Protein AF-0000000081162746 (afdb_homodimer)

InterPro domains:
  IPR001584 Integrase, catalytic core [PF00665] (174-257)
  IPR001584 Integrase, catalytic core [PS50994] (169-322)
  IPR012337 Ribonuclease H-like superfamily [SSF53098] (172-327)
  IPR036397 Ribonuclease H superfamily [G3DSA:3.30.420.10] (163-359)
  IPR041588 Integrase zinc-binding domain [PF17921] (104-157)

Nearest PDB structures (foldseek):
  5ejk-assembly1_H  TM=7.601E-01  e=1.026E-09  Rous sarcoma virus - Prague C
  7ouf-assembly1_E  TM=7.026E-01  e=4.837E-10  Simian T-lymphotropic virus 1
  7pel-assembly1_E  TM=6.834E-01  e=9.720E-10  Simian T-lymphotropic virus 1
  5ejk-assembly1_D  TM=7.592E-01  e=5.416E-09  Rous sarcoma virus - Prague C
  7jn3-assembly1_E  TM=6.454E-01  e=5.416E-09  Rous sarcoma virus (strain Schmidt-Ruppin A)

Sequence (732 aa):
MSRHPCATKKHSHEEKIAESYVNFITTGSVPKAMTLDEVKSASNEDKTIQKAIEFAGNCRWHEIKSITDTDIDIAELQAYRNIRNELVIHSENILLRDHRIVMPYKLRKTAIHIAHEGHQGLTKTKAFIRSKIWFPGINDEVDSVIKDCAACQINTPARYMEPLHMSELPAHPWDNLSMDFCGPLPSGDYLFVIIDEYSRYPVVEIIRSLSAHTVIPTLDKVLSVFGIPSMIKSDNGAPFNSHAFKEFAQNMGFKHRKIMPLWPRANAQAEAFNKPLIKAVKSAHIEGRSWKQEMFRFLRQYRATTHTSTAFTPHRLLFGREPSTKLPKVQRKNTQNSEITEKVRQNDEQSKAKMKNAADKRNHASMSRHPCATKKHSHEEKIAESYVNFITTGSVPKAMTLDEVKSASNEDKTIQKAIEFAGNCRWHEIKSITDTDIDIAELQAYRNIRNELVIHSENILLRDHRIVMPYKLRKTAIHIAHEGHQGLTKTKAFIRSKIWFPGINDEVDSVIKDCAACQINTPARYMEPLHMSELPAHPWDNLSMDFCGPLPSGDYLFVIIDEYSRYPVVEIIRSLSAHTVIPTLDKVLSVFGIPSMIKSDNGAPFNSHAFKEFAQNMGFKHRKIMPLWPRANAQAEAFNKPLIKAVKSAHIEGRSWKQEMFRFLRQYRATTHTSTAFTPHRLLFGREPSTKLPKVQRKNTQNSEITEKVRQNDEQSKAKMKNAADKRNHAS

Solvent-accessible surface area (backbone atoms only — not comparable to full-atom values): 39844 Å² total; per-residue (Å²): 133,84,79,72,78,77,77,74,75,76,68,49,75,65,50,53,39,28,42,48,46,47,46,41,47,59,70,58,74,50,72,57,28,48,47,64,66,55,50,36,54,45,23,73,70,28,55,35,54,45,49,47,51,50,25,68,72,68,68,51,62,81,51,62,83,74,64,77,63,83,77,38,49,61,70,59,46,50,56,49,55,77,45,47,89,46,52,43,78,43,94,87,50,37,47,20,50,72,73,16,38,48,57,37,76,90,49,44,65,59,50,48,54,55,43,41,42,34,54,74,41,70,69,50,25,50,48,32,40,56,69,37,33,43,49,93,60,48,69,61,51,48,50,63,72,51,67,76,38,66,60,70,63,60,78,70,80,78,69,86,76,67,69,62,55,70,72,81,72,52,93,44,60,56,33,37,34,32,42,46,79,46,69,71,42,97,86,56,36,28,38,44,37,35,27,20,62,49,29,63,35,73,46,77,43,84,38,77,54,71,44,47,52,46,46,49,60,51,50,47,48,51,33,28,73,75,32,48,35,55,30,40,34,30,57,76,46,70,34,66,68,32,68,54,41,52,38,45,30,46,33,54,52,30,47,78,43,70,42,50,82,92,46,64,31,76,45,43,66,49,55,63,50,46,51,61,50,49,48,36,31,50,36,23,53,75,70,68,44,48,33,68,62,42,40,30,42,25,46,34,43,53,33,62,16,57,31,86,42,42,70,40,25,12,35,29,56,49,35,69,43,78,61,51,59,43,58,51,77,67,90,70,85,79,77,67,60,71,64,48,56,58,49,31,51,52,33,34,51,50,37,44,49,51,49,41,51,52,40,50,49,54,57,65,70,92,136,84,76,72,75,78,74,74,75,76,67,49,75,65,49,54,39,29,44,50,44,47,46,41,46,60,68,59,75,50,74,56,28,48,48,62,65,55,50,37,55,44,23,71,70,27,55,37,56,46,47,45,51,51,26,69,73,67,68,50,62,81,49,62,82,72,64,76,62,83,76,39,49,61,69,60,44,49,55,47,54,76,45,48,90,45,51,42,79,42,92,86,48,38,48,20,50,71,73,16,38,47,56,37,77,90,49,46,67,58,51,48,53,54,44,42,45,33,55,72,41,70,69,52,25,50,48,32,39,57,69,37,32,43,51,94,59,49,67,60,51,48,49,63,70,52,67,75,39,66,58,69,61,59,79,70,81,78,66,86,75,66,69,61,55,70,72,81,70,52,93,44,61,54,34,38,34,32,42,47,78,44,70,71,41,98,86,54,36,28,38,43,38,37,26,20,62,48,30,62,35,74,46,78,43,82,37,79,55,71,43,47,52,46,45,51,60,51,48,48,47,51,33,30,72,76,33,49,35,54,31,39,33,29,54,76,45,71,34,66,68,32,68,54,41,52,38,44,32,46,32,55,52,31,47,78,44,70,41,50,82,90,48,65,29,76,47,42,67,48,56,64,52,45,52,61,50,49,47,37,32,50,37,23,54,75,70,69,44,47,33,67,60,44,41,32,40,24,46,34,43,52,34,62,16,58,32,87,42,44,70,40,26,12,35,28,56,49,36,68,42,78,61,51,58,45,58,52,75,66,90,70,84,81,76,68,60,70,65,49,56,58,49,31,51,53,32,33,52,52,36,43,51,51,50,41,52,52,39,51,49,53,56,66,71,96

pLDDT: mean 79.91, std 16.86, range [25.72, 97.62]

Foldseek 3Di:
DPPPPPPPPPQPPVRVQVVQVVVCVVVCVDQFFDDVVNQQVLLVVQPQSVVLLVCLVVVVLVCLVVDDDPSHDSVQNVVCVVQSVQWDDDPSRWIDRPFATAGHPVCLLSLLRQLCQLNLELVQSCQQSVVHHDGPPSSVVSCVSCVPPPLNPPDDDDPDDAQAPDDAADLAWQQEKEWDKDDDDPVQWIWIWIATSHLRQIDIDIWNDPALVTVLVVVVVVCVVQNDHQEYEYEPDDNCPDPVNVVSCVVRNHYYDYDDPVRVNVRVSRVVVVVSLVSSLVSCVVVVHSSVVSSVRNSVSQQQTQDQQQRRRSVCRRVVDHDDGSYDTDDDDRDDNVVSSVSRSVSNVVSSVVSNVVNVVVVVVD/DPPPPPPPPPQPPVRVQVVQVVVCVVVCVDQFFDDPVNQQVLLVVQPQSVVLLVCLVVVVLVCLVVDDDPSHDSVQNVVCVVQSVQWDDDPSRWIDRPFATAGHPVCLLSLLRQLCQLNLELVQSCQQSVVHHDGPPSSVVSCVSCVPPPLNPPDDPDPDDAQAPDDAADLAWQQEKEWDKDDDDPVQWIWIWIATRHLRQIDIDIWNDPALVTVLVVVVVVCVVQNDHQEYEYEPDDNCPDPVNVVSCVVRNHYYDYDDPVRVNVRVSRVVVVVSLVSSLVSCVVVVHSSVVSSVRNSVSQQQGQDQQQRRRSVCRRVVDHDDGSYDTDDDDRDDNVVSSVSRSVSNVVSSVVSNVVNVVVVVVD

Radius of gyration: 28.61 Å; Cα contacts (8 Å, |Δi|>4): 1154; chains: 2; bounding box: 81×94×89 Å

Organism: Pinctada imbricata (NCBI:txid66713)

Secondary structure (DSSP, 8-state):
------------HHHHHHHHHHHHHHTT-SPPPPPHHHHHHHHHH-HHHHHHHHHHHHT-GGGGGG---TTS-HHHHHHHHHTGGGEEEETTTEEEETTEEE--HHHHHHHHHHHTTT---HHHHHHHHHHHEE-TTHHHHHHHHHTT-HHHH-------------PPPPSSTTSEEEEEEE---TTS-EEEEEEETTT--EEEEEES--SHHHHHHHHHHHHHHH---SEEEE-S-GGGGSHHHHHHHHHHT-EEEEPPTT-GGGGHHHHHHHHHHHHHHHHHHHHTS-HHHHHHHHHHHHHTS--TTTSS-HHHHHHSSPPP-SS---------HHHHHHHHHHHHHHHHHHHHHHHHHHHHH-/------------HHHHHHHHHHHHHHTT-SPPPPPHHHHHHHHHH-HHHHHHHHHHHHT-GGGGGG---TTS-HHHHHHHHHTGGGEEEETTTEEEETTEEE--HHHHHHHHHHHTTT---HHHHHHHHHHHEE-TTHHHHHHHHHTT-HHHH-------------PPPPSSTTSEEEEEEE---TTS-EEEEEEETTT--EEEEEES--SHHHHHHHHHHHHHHH---SEEEE-S-GGGGSHHHHHHHHHHT-EEEEPPTT-GGGGHHHHHHHHHHHHHHHHHHHHTS-HHHHHHHHHHHHHTS--TTTSS-HHHHHHSSPPP-SS---------HHHHHHHHHHHHHHHHHHHHHHHHHHHHH-

Structure (mmCIF, N/CA/C/O backbone):
data_AF-0000000081162746-model_v1
#
loop_
_entity.id
_entity.type
_entity.pdbx_description
1 polymer 'Integrase catalytic domain-containing protein'
#
loop_
_atom_site.group_PDB
_atom_site.id
_atom_site.type_symbol
_atom_site.label_atom_id
_atom_site.label_alt_id
_atom_site.label_comp_id
_atom_site.label_asym_id
_atom_site.label_entity_id
_atom_site.label_seq_id
_atom_site.pdbx_PDB_ins_code
_atom_site.Cartn_x
_atom_site.Cartn_y
_atom_site.Cartn_z
_atom_site.occupancy
_atom_site.B_iso_or_equiv
_atom_site.auth_seq_id
_atom_site.auth_comp_id
_atom_site.auth_asym_id
_atom_site.auth_atom_id
_atom_site.pdbx_PDB_model_num
ATOM 1 N N . MET A 1 1 ? -36.219 7.82 -45.375 1 26.59 1 MET A N 1
ATOM 2 C CA . MET A 1 1 ? -35.688 6.766 -44.531 1 26.59 1 MET A CA 1
ATOM 3 C C . MET A 1 1 ? -34.25 7.02 -44.188 1 26.59 1 MET A C 1
ATOM 5 O O . MET A 1 1 ? -33.344 6.566 -44.906 1 26.59 1 MET A O 1
ATOM 9 N N . SER A 1 2 ? -33.781 8.133 -43.781 1 27.8 2 SER A N 1
ATOM 10 C CA . SER A 1 2 ? -32.469 8.734 -43.688 1 27.8 2 SER A CA 1
ATOM 11 C C . SER A 1 2 ? -31.578 7.965 -42.688 1 27.8 2 SER A C 1
ATOM 13 O O . SER A 1 2 ? -31.938 7.828 -41.531 1 27.8 2 SER A O 1
ATOM 15 N N . ARG A 1 3 ? -30.859 6.801 -43.062 1 27.39 3 ARG A N 1
ATOM 16 C CA . ARG A 1 3 ? -29.969 5.871 -42.375 1 27.39 3 ARG A CA 1
ATOM 17 C C . ARG A 1 3 ? -28.828 6.617 -41.688 1 27.39 3 ARG A C 1
ATOM 19 O O . ARG A 1 3 ? -28 7.254 -42.344 1 27.39 3 ARG A O 1
ATOM 26 N N . HIS A 1 4 ? -29.094 7.379 -40.656 1 31.27 4 HIS A N 1
ATOM 27 C CA . HIS A 1 4 ? -28.016 8.047 -39.906 1 31.27 4 HIS A CA 1
ATOM 28 C C . HIS A 1 4 ? -26.875 7.078 -39.594 1 31.27 4 HIS A C 1
ATOM 30 O O . HIS A 1 4 ? -27.125 5.965 -39.125 1 31.27 4 HIS A O 1
ATOM 36 N N . PRO A 1 5 ? -25.781 7.148 -40.344 1 33.22 5 PRO A N 1
ATOM 37 C CA . PRO A 1 5 ? -24.656 6.227 -40.219 1 33.22 5 PRO A CA 1
ATOM 38 C C . PRO A 1 5 ? -24.188 6.074 -38.781 1 33.22 5 PRO A C 1
ATOM 40 O O . PRO A 1 5 ? -24.281 7.023 -37.969 1 33.22 5 PRO A O 1
ATOM 43 N N . CYS A 1 6 ? -24.5 4.98 -38.188 1 31.78 6 CYS A N 1
ATOM 44 C CA . CYS A 1 6 ? -24.047 4.52 -36.875 1 31.78 6 CYS A CA 1
ATOM 45 C C . CYS A 1 6 ? -22.578 4.832 -36.656 1 31.78 6 CYS A C 1
ATOM 47 O O . CYS A 1 6 ? -21.719 4.328 -37.375 1 31.78 6 CYS A O 1
ATOM 49 N N . ALA A 1 7 ? -22.109 6.062 -36.375 1 33.09 7 ALA A N 1
ATOM 50 C CA . ALA A 1 7 ? -20.734 6.477 -36.062 1 33.09 7 ALA A CA 1
ATOM 51 C C . ALA A 1 7 ? -20.016 5.41 -35.281 1 33.09 7 ALA A C 1
ATOM 53 O O . ALA A 1 7 ? -20.484 5 -34.188 1 33.09 7 ALA A O 1
ATOM 54 N N . THR A 1 8 ? -19.359 4.508 -35.844 1 33.31 8 THR A N 1
ATOM 55 C CA . THR A 1 8 ? -18.469 3.531 -35.25 1 33.31 8 THR A CA 1
ATOM 56 C C . THR A 1 8 ? -17.625 4.18 -34.156 1 33.31 8 THR A C 1
ATOM 58 O O . THR A 1 8 ? -16.844 5.094 -34.438 1 33.31 8 THR A O 1
ATOM 61 N N . LYS A 1 9 ? -18.109 4.332 -33.031 1 42.09 9 LYS A N 1
ATOM 62 C CA . LYS A 1 9 ? -17.344 4.82 -31.891 1 42.09 9 LYS A CA 1
ATOM 63 C C . LYS A 1 9 ? -15.922 4.297 -31.906 1 42.09 9 LYS A C 1
ATOM 65 O O . LYS A 1 9 ? -15.695 3.084 -31.844 1 42.09 9 LYS A O 1
ATOM 70 N N . LYS A 1 10 ? -14.992 4.875 -32.5 1 42.94 10 LYS A N 1
ATOM 71 C CA . LYS A 1 10 ? -13.555 4.648 -32.469 1 42.94 10 LYS A CA 1
ATOM 72 C C . LYS A 1 10 ? -13.062 4.324 -31.062 1 42.94 10 LYS A C 1
ATOM 74 O O . LYS A 1 10 ? -13.117 5.172 -30.172 1 42.94 10 LYS A O 1
ATOM 79 N N . HIS A 1 11 ? -13.133 3.057 -30.641 1 52.62 11 HIS A N 1
ATOM 80 C CA . HIS A 1 11 ? -12.562 2.635 -29.359 1 52.62 11 HIS A CA 1
ATOM 81 C C . HIS A 1 11 ? -11.102 3.059 -29.25 1 52.62 11 HIS A C 1
ATOM 83 O O . HIS A 1 11 ? -10.344 2.938 -30.203 1 52.62 11 HIS A O 1
ATOM 89 N N . SER A 1 12 ? -10.812 3.906 -28.312 1 60.22 12 SER A N 1
ATOM 90 C CA . SER A 1 12 ? -9.438 4.332 -28.062 1 60.22 12 SER A CA 1
ATOM 91 C C . SER A 1 12 ? -8.508 3.131 -27.922 1 60.22 12 SER A C 1
ATOM 93 O O . SER A 1 12 ? -8.961 2.012 -27.672 1 60.22 12 SER A O 1
ATOM 95 N N . HIS A 1 13 ? -7.344 3.258 -28.438 1 60.84 13 HIS A N 1
ATOM 96 C CA . HIS A 1 13 ? -6.297 2.252 -28.312 1 60.84 13 HIS A CA 1
ATOM 97 C C . HIS A 1 13 ? -6.293 1.643 -26.906 1 60.84 13 HIS A C 1
ATOM 99 O O . HIS A 1 13 ? -6.145 0.428 -26.766 1 60.84 13 HIS A O 1
ATOM 105 N N . GLU A 1 14 ? -6.676 2.428 -25.969 1 63.38 14 GLU A N 1
ATOM 106 C CA . GLU A 1 14 ? -6.715 1.956 -24.594 1 63.38 14 GLU A CA 1
ATOM 107 C C . GLU A 1 14 ? -7.895 1.016 -24.359 1 63.38 14 GLU A C 1
ATOM 109 O O . GLU A 1 14 ? -7.777 0.028 -23.641 1 63.38 14 GLU A O 1
ATOM 114 N N . GLU A 1 15 ? -8.898 1.312 -25 1 65.62 15 GLU A N 1
ATOM 115 C CA . GLU A 1 15 ? -10.086 0.471 -24.859 1 65.62 15 GLU A CA 1
ATOM 116 C C . GLU A 1 15 ? -9.875 -0.886 -25.531 1 65.62 15 GLU A C 1
ATOM 118 O O . GLU A 1 15 ? -10.336 -1.91 -25.016 1 65.62 15 GLU A O 1
ATOM 123 N N . LYS A 1 16 ? -9.234 -0.898 -26.656 1 69.69 16 LYS A N 1
ATOM 124 C CA . LYS A 1 16 ? -8.961 -2.152 -27.344 1 69.69 16 LYS A CA 1
ATOM 125 C C . LYS A 1 16 ? -8.055 -3.057 -26.516 1 69.69 16 LYS A C 1
ATOM 127 O O . LYS A 1 16 ? -8.266 -4.27 -26.453 1 69.69 16 LYS A O 1
ATOM 132 N N . ILE A 1 17 ? -7.176 -2.4 -25.844 1 67.44 17 ILE A N 1
ATOM 133 C CA . ILE A 1 17 ? -6.242 -3.146 -25 1 67.44 17 ILE A CA 1
ATOM 134 C C . ILE A 1 17 ? -6.98 -3.734 -23.797 1 67.44 17 ILE A C 1
ATOM 136 O O . ILE A 1 17 ? -6.785 -4.902 -23.453 1 67.44 17 ILE A O 1
ATOM 140 N N . ALA A 1 18 ? -7.801 -2.961 -23.297 1 71.06 18 ALA A N 1
ATOM 141 C CA . ALA A 1 18 ? -8.594 -3.445 -22.172 1 71.06 18 ALA A CA 1
ATOM 142 C C . ALA A 1 18 ? -9.508 -4.59 -22.594 1 71.06 18 ALA A C 1
ATOM 144 O O . ALA A 1 18 ? -9.68 -5.562 -21.844 1 71.06 18 ALA A O 1
ATOM 145 N N . GLU A 1 19 ? -10.047 -4.406 -23.734 1 70.44 19 GLU A N 1
ATOM 146 C CA . GLU A 1 19 ? -10.914 -5.453 -24.281 1 70.44 19 GLU A CA 1
ATOM 147 C C . GLU A 1 19 ? -10.141 -6.75 -24.5 1 70.44 19 GLU A C 1
ATOM 149 O O . GLU A 1 19 ? -10.648 -7.836 -24.203 1 70.44 19 GLU A O 1
ATOM 154 N N . SER A 1 20 ? -8.992 -6.566 -24.984 1 70 20 SER A N 1
ATOM 155 C CA . SER A 1 20 ? -8.156 -7.738 -25.219 1 70 20 SER A CA 1
ATOM 156 C C . SER A 1 20 ? -7.824 -8.461 -23.922 1 70 20 SER A C 1
ATOM 158 O O . SER A 1 20 ? -7.836 -9.695 -23.875 1 70 20 SER A O 1
ATOM 160 N N . TYR A 1 21 ? -7.621 -7.746 -22.938 1 72 21 TYR A N 1
ATOM 161 C CA . TYR A 1 21 ? -7.332 -8.344 -21.641 1 72 21 TYR A CA 1
ATOM 162 C C . TYR A 1 21 ? -8.539 -9.094 -21.109 1 72 21 TYR A C 1
ATOM 164 O O . TYR A 1 21 ? -8.414 -10.234 -20.656 1 72 21 TYR A O 1
ATOM 172 N N . VAL A 1 22 ? -9.625 -8.453 -21.156 1 75.06 22 VAL A N 1
ATOM 173 C CA . VAL A 1 22 ? -10.844 -9.086 -20.656 1 75.06 22 VAL A CA 1
ATOM 174 C C . VAL A 1 22 ? -11.133 -10.352 -21.453 1 75.06 22 VAL A C 1
ATOM 176 O O . VAL A 1 22 ? -11.523 -11.375 -20.891 1 75.06 22 VAL A O 1
ATOM 179 N N . ASN A 1 23 ? -10.844 -10.18 -22.672 1 66.81 23 ASN A N 1
ATOM 180 C CA . ASN A 1 23 ? -11.016 -11.359 -23.516 1 66.81 23 ASN A CA 1
ATOM 181 C C . ASN A 1 23 ? -10.023 -12.461 -23.141 1 66.81 23 ASN A C 1
ATOM 183 O O . ASN A 1 23 ? -10.383 -13.641 -23.109 1 66.81 23 ASN A O 1
ATOM 187 N N . PHE A 1 24 ? -8.859 -12.047 -22.891 1 66.62 24 PHE A N 1
ATOM 188 C CA . PHE A 1 24 ? -7.812 -12.984 -22.5 1 66.62 24 PHE A CA 1
ATOM 189 C C . PHE A 1 24 ? -8.188 -13.703 -21.219 1 66.62 24 PHE A C 1
ATOM 191 O O . PHE A 1 24 ? -7.992 -14.922 -21.094 1 66.62 24 PHE A O 1
ATOM 198 N N . ILE A 1 25 ? -8.75 -13.055 -20.375 1 66.12 25 ILE A N 1
ATOM 199 C CA . ILE A 1 25 ? -9.195 -13.617 -19.094 1 66.12 25 ILE A CA 1
ATOM 200 C C . ILE A 1 25 ? -10.32 -14.617 -19.344 1 66.12 25 ILE A C 1
ATOM 202 O O . ILE A 1 25 ? -10.328 -15.711 -18.781 1 66.12 25 ILE A O 1
ATOM 206 N N . THR A 1 26 ? -11.117 -14.258 -20.266 1 66.44 26 THR A N 1
ATOM 207 C CA . THR A 1 26 ? -12.336 -15.031 -20.469 1 66.44 26 THR A CA 1
ATOM 208 C C . THR A 1 26 ? -12.047 -16.281 -21.312 1 66.44 26 THR A C 1
ATOM 210 O O . THR A 1 26 ? -12.773 -17.266 -21.219 1 66.44 26 THR A O 1
ATOM 213 N N . THR A 1 27 ? -10.938 -16.172 -22.047 1 62.97 27 THR A N 1
ATOM 214 C CA . THR A 1 27 ? -10.633 -17.312 -22.906 1 62.97 27 THR A CA 1
ATOM 215 C C . THR A 1 27 ? -9.82 -18.359 -22.156 1 62.97 27 THR A C 1
ATOM 217 O O . THR A 1 27 ? -9.422 -19.375 -22.734 1 62.97 27 THR A O 1
ATOM 220 N N . GLY A 1 28 ? -9.625 -18.141 -20.906 1 57.34 28 GLY A N 1
ATOM 221 C CA . GLY A 1 28 ? -8.961 -19.141 -20.078 1 57.34 28 GLY A CA 1
ATOM 222 C C . GLY A 1 28 ? -7.465 -19.219 -20.328 1 57.34 28 GLY A C 1
ATOM 223 O O . GLY A 1 28 ? -6.828 -20.219 -19.984 1 57.34 28 GLY A O 1
ATOM 224 N N . SER A 1 29 ? -6.926 -18.281 -20.906 1 59.88 29 SER A N 1
ATOM 225 C CA . SER A 1 29 ? -5.508 -18.312 -21.25 1 59.88 29 SER A CA 1
ATOM 226 C C . SER A 1 29 ? -4.637 -17.969 -20.047 1 59.88 29 SER A C 1
ATOM 228 O O . SER A 1 29 ? -3.408 -18.078 -20.125 1 59.88 29 SER A O 1
ATOM 230 N N . VAL A 1 30 ? -5.289 -17.656 -18.984 1 68.31 30 VAL A N 1
ATOM 231 C CA . VAL A 1 30 ? -4.547 -17.312 -17.781 1 68.31 30 VAL A CA 1
ATOM 232 C C . VAL A 1 30 ? -4.656 -18.453 -16.766 1 68.31 30 VAL A C 1
ATOM 234 O O . VAL A 1 30 ? -5.742 -19 -16.547 1 68.31 30 VAL A O 1
ATOM 237 N N . PRO A 1 31 ? -3.482 -18.922 -16.328 1 72.44 31 PRO A N 1
ATOM 238 C CA . PRO A 1 31 ? -3.582 -19.938 -15.289 1 72.44 31 PRO A CA 1
ATOM 239 C C . PRO A 1 31 ? -4.426 -19.5 -14.102 1 72.44 31 PRO A C 1
ATOM 241 O O . PRO A 1 31 ? -4.23 -18.391 -13.578 1 72.44 31 PRO A O 1
ATOM 244 N N . LYS A 1 32 ? -5.363 -20.344 -13.781 1 82.88 32 LYS A N 1
ATOM 245 C CA . LYS A 1 32 ? -6.242 -20.062 -12.648 1 82.88 32 LYS A CA 1
ATOM 246 C C . LYS A 1 32 ? -5.52 -20.297 -11.328 1 82.88 32 LYS A C 1
ATOM 248 O O . LYS A 1 32 ? -4.613 -21.125 -11.242 1 82.88 32 LYS A O 1
ATOM 253 N N . ALA A 1 33 ? -5.973 -19.484 -10.367 1 87.25 33 ALA A N 1
ATOM 254 C CA . ALA A 1 33 ? -5.426 -19.672 -9.031 1 87.25 33 ALA A CA 1
ATOM 255 C C . ALA A 1 33 ? -5.688 -21.094 -8.531 1 87.25 33 ALA A C 1
ATOM 257 O O . ALA A 1 33 ? -6.766 -21.656 -8.758 1 87.25 33 ALA A O 1
ATOM 258 N N . MET A 1 34 ? -4.738 -21.641 -7.957 1 90.25 34 MET A N 1
ATOM 259 C CA . MET A 1 34 ? -4.84 -22.984 -7.383 1 90.25 34 MET A CA 1
ATOM 260 C C . MET A 1 34 ? -5.395 -22.922 -5.961 1 90.25 34 MET A C 1
ATOM 262 O O . MET A 1 34 ? -4.949 -22.109 -5.148 1 90.25 34 MET A O 1
ATOM 266 N N . THR A 1 35 ? -6.379 -23.75 -5.672 1 86.62 35 THR A N 1
ATOM 267 C CA . THR A 1 35 ? -7.004 -23.734 -4.352 1 86.62 35 THR A CA 1
ATOM 268 C C . THR A 1 35 ? -6.492 -24.891 -3.502 1 86.62 35 THR A C 1
ATOM 270 O O . THR A 1 35 ? -5.984 -25.891 -4.031 1 86.62 35 THR A O 1
ATOM 273 N N . LEU A 1 36 ? -6.691 -24.734 -2.211 1 87.38 36 LEU A N 1
ATOM 274 C CA . LEU A 1 36 ? -6.324 -25.812 -1.296 1 87.38 36 LEU A CA 1
ATOM 275 C C . LEU A 1 36 ? -7.168 -27.047 -1.557 1 87.38 36 LEU A C 1
ATOM 277 O O . LEU A 1 36 ? -6.684 -28.172 -1.398 1 87.38 36 LEU A O 1
ATOM 281 N N . ASP A 1 37 ? -8.359 -26.828 -1.98 1 87.69 37 ASP A N 1
ATOM 282 C CA . ASP A 1 37 ? -9.242 -27.953 -2.281 1 87.69 37 ASP A CA 1
ATOM 283 C C . ASP A 1 37 ? -8.719 -28.75 -3.469 1 87.69 37 ASP A C 1
ATOM 285 O O . ASP A 1 37 ? -8.812 -29.984 -3.482 1 87.69 37 ASP A O 1
ATOM 289 N N . GLU A 1 38 ? -8.203 -28.047 -4.379 1 91 38 GLU A N 1
ATOM 290 C CA . GLU A 1 38 ? -7.602 -28.734 -5.523 1 91 38 GLU A CA 1
ATOM 291 C C . GLU A 1 38 ? -6.383 -29.547 -5.098 1 91 38 GLU A C 1
ATOM 293 O O . GLU A 1 38 ? -6.184 -30.672 -5.57 1 91 38 GLU A O 1
ATOM 298 N N . VAL A 1 39 ? -5.629 -28.984 -4.223 1 92.94 39 VAL A N 1
ATOM 299 C CA . VAL A 1 39 ? -4.445 -29.672 -3.719 1 92.94 39 VAL A CA 1
ATOM 300 C C . VAL A 1 39 ? -4.859 -30.922 -2.945 1 92.94 39 VAL A C 1
ATOM 302 O O . VAL A 1 39 ? -4.285 -32 -3.135 1 92.94 39 VAL A O 1
ATOM 305 N N . LYS A 1 40 ? -5.879 -30.75 -2.141 1 91.94 40 LYS A N 1
ATOM 306 C CA . LYS A 1 40 ? -6.387 -31.875 -1.358 1 91.94 40 LYS A CA 1
ATOM 307 C C . LYS A 1 40 ? -6.863 -33 -2.266 1 91.94 40 LYS A C 1
ATOM 309 O O . LYS A 1 40 ? -6.523 -34.156 -2.045 1 91.94 40 LYS A O 1
ATOM 314 N N . SER A 1 41 ? -7.621 -32.625 -3.221 1 94.62 41 SER A N 1
ATOM 315 C CA . SER A 1 41 ? -8.156 -33.625 -4.156 1 94.62 41 SER A CA 1
ATOM 316 C C . SER A 1 41 ? -7.031 -34.344 -4.906 1 94.62 41 SER A C 1
ATOM 318 O O . SER A 1 41 ? -7.043 -35.562 -5.031 1 94.62 41 SER A O 1
ATOM 320 N N . ALA A 1 42 ? -6.082 -33.594 -5.34 1 95.19 42 ALA A N 1
ATOM 321 C CA . ALA A 1 42 ? -4.957 -34.188 -6.074 1 95.19 42 ALA A CA 1
ATOM 322 C C . ALA A 1 42 ? -4.09 -35.031 -5.164 1 95.19 42 ALA A C 1
ATOM 324 O O . ALA A 1 42 ? -3.545 -36.062 -5.598 1 95.19 42 ALA A O 1
ATOM 325 N N . SER A 1 43 ? -3.949 -34.656 -3.957 1 94.38 43 SER A N 1
ATOM 326 C CA . SER A 1 43 ? -3.186 -35.406 -2.982 1 94.38 43 SER A CA 1
ATOM 327 C C . SER A 1 43 ? -3.848 -36.75 -2.699 1 94.38 43 SER A C 1
ATOM 329 O O . SER A 1 43 ? -3.166 -37.781 -2.559 1 94.38 43 SER A O 1
ATOM 331 N N . ASN A 1 44 ? -5.148 -36.719 -2.672 1 94.12 44 ASN A N 1
ATOM 332 C CA . ASN A 1 44 ? -5.906 -37.938 -2.434 1 94.12 44 ASN A CA 1
ATOM 333 C C . ASN A 1 44 ? -5.734 -38.938 -3.576 1 94.12 44 ASN A C 1
ATOM 335 O O . ASN A 1 44 ? -5.789 -40.156 -3.363 1 94.12 44 ASN A O 1
ATOM 339 N N . GLU A 1 45 ? -5.527 -38.438 -4.691 1 95.06 45 GLU A N 1
ATOM 340 C CA . GLU A 1 45 ? -5.391 -39.281 -5.875 1 95.06 45 GLU A CA 1
ATOM 341 C C . GLU A 1 45 ? -3.938 -39.719 -6.082 1 95.06 45 GLU A C 1
ATOM 343 O O . GLU A 1 45 ? -3.66 -40.625 -6.859 1 95.06 45 GLU A O 1
ATOM 348 N N . ASP A 1 46 ? -2.986 -39.094 -5.387 1 96.19 46 ASP A N 1
ATOM 349 C CA . ASP A 1 46 ? -1.558 -39.375 -5.516 1 96.19 46 ASP A CA 1
ATOM 350 C C . ASP A 1 46 ? -1.111 -40.438 -4.52 1 96.19 46 ASP A C 1
ATOM 352 O O . ASP A 1 46 ? -0.881 -40.156 -3.346 1 96.19 46 ASP A O 1
ATOM 356 N N . LYS A 1 47 ? -0.882 -41.594 -5.008 1 95.75 47 LYS A N 1
ATOM 357 C CA . LYS A 1 47 ? -0.583 -42.75 -4.137 1 95.75 47 LYS A CA 1
ATOM 358 C C . LYS A 1 47 ? 0.739 -42.531 -3.402 1 95.75 47 LYS A C 1
ATOM 360 O O . LYS A 1 47 ? 0.903 -43 -2.27 1 95.75 47 LYS A O 1
ATOM 365 N N . THR A 1 48 ? 1.638 -41.906 -4.055 1 96.12 48 THR A N 1
ATOM 366 C CA . THR A 1 48 ? 2.926 -41.656 -3.422 1 96.12 48 THR A CA 1
ATOM 367 C C . THR A 1 48 ? 2.768 -40.688 -2.234 1 96.12 48 THR A C 1
ATOM 369 O O . THR A 1 48 ? 3.275 -40.969 -1.144 1 96.12 48 THR A O 1
ATOM 372 N N . ILE A 1 49 ? 2.045 -39.625 -2.457 1 95.94 49 ILE A N 1
ATOM 373 C CA . ILE A 1 49 ? 1.813 -38.656 -1.402 1 95.94 49 ILE A CA 1
ATOM 374 C C . ILE A 1 49 ? 0.999 -39.281 -0.278 1 95.94 49 ILE A C 1
ATOM 376 O O . ILE A 1 49 ? 1.273 -39.062 0.902 1 95.94 49 ILE A O 1
ATOM 380 N N . GLN A 1 50 ? 0.056 -40.094 -0.629 1 95.25 50 GLN A N 1
ATOM 381 C CA . GLN A 1 50 ? -0.759 -40.781 0.371 1 95.25 50 GLN A CA 1
ATOM 382 C C . GLN A 1 50 ? 0.094 -41.688 1.249 1 95.25 50 GLN A C 1
ATOM 384 O O . GLN A 1 50 ? -0.102 -41.75 2.465 1 95.25 50 GLN A O 1
ATOM 389 N N . LYS A 1 51 ? 0.926 -42.344 0.624 1 94.94 51 LYS A N 1
ATOM 390 C CA . LYS A 1 51 ? 1.82 -43.219 1.385 1 94.94 51 LYS A CA 1
ATOM 391 C C . LYS A 1 51 ? 2.748 -42.406 2.281 1 94.94 51 LYS A C 1
ATOM 393 O O . LYS A 1 51 ? 3.031 -42.781 3.412 1 94.94 51 LYS A O 1
ATOM 398 N N . ALA A 1 52 ? 3.254 -41.344 1.747 1 95.75 52 ALA A N 1
ATOM 399 C CA . ALA A 1 52 ? 4.094 -40.438 2.547 1 95.75 52 ALA A CA 1
ATOM 400 C C . ALA A 1 52 ? 3.34 -39.938 3.768 1 95.75 52 ALA A C 1
ATOM 402 O O . ALA A 1 52 ? 3.896 -39.875 4.867 1 95.75 52 ALA A O 1
ATOM 403 N N . ILE A 1 53 ? 2.111 -39.5 3.557 1 94.38 53 ILE A N 1
ATOM 404 C CA . ILE A 1 53 ? 1.269 -39.031 4.645 1 94.38 53 ILE A CA 1
ATOM 405 C C . ILE A 1 53 ? 1.1 -40.125 5.691 1 94.38 53 ILE A C 1
ATOM 407 O O . ILE A 1 53 ? 1.2 -39.875 6.895 1 94.38 53 ILE A O 1
ATOM 411 N N . GLU A 1 54 ? 0.861 -41.281 5.223 1 93.06 54 GLU A N 1
ATOM 412 C CA . GLU A 1 54 ? 0.726 -42.438 6.117 1 93.06 54 GLU A CA 1
ATOM 413 C C . GLU A 1 54 ? 1.994 -42.656 6.938 1 93.06 54 GLU A C 1
ATOM 415 O O . GLU A 1 54 ? 1.93 -42.812 8.156 1 93.06 54 GLU A O 1
ATOM 420 N N . PHE A 1 55 ? 3.086 -42.625 6.227 1 93.56 55 PHE A N 1
ATOM 421 C CA . PHE A 1 55 ? 4.359 -42.875 6.887 1 93.56 55 PHE A CA 1
ATOM 422 C C . PHE A 1 55 ? 4.711 -41.719 7.832 1 93.56 55 PHE A C 1
ATOM 424 O O . PHE A 1 55 ? 5.297 -41.969 8.891 1 93.56 55 PHE A O 1
ATOM 431 N N . ALA A 1 56 ? 4.422 -40.562 7.438 1 90.94 56 ALA A N 1
ATOM 432 C CA . ALA A 1 56 ? 4.684 -39.438 8.289 1 90.94 56 ALA A CA 1
ATOM 433 C C . ALA A 1 56 ? 3.855 -39.5 9.57 1 90.94 56 ALA A C 1
ATOM 435 O O . ALA A 1 56 ? 4.309 -39.062 10.633 1 90.94 56 ALA A O 1
ATOM 436 N N . GLY A 1 57 ? 2.705 -39.969 9.469 1 87.94 57 GLY A N 1
ATOM 437 C CA . GLY A 1 57 ? 1.813 -40.094 10.617 1 87.94 57 GLY A CA 1
ATOM 438 C C . GLY A 1 57 ? 2.205 -41.219 11.562 1 87.94 57 GLY A C 1
ATOM 439 O O . GLY A 1 57 ? 2.109 -41.062 12.781 1 87.94 57 GLY A O 1
ATOM 440 N N . ASN A 1 58 ? 2.678 -42.344 11.031 1 88.12 58 ASN A N 1
ATOM 441 C CA . ASN A 1 58 ? 2.932 -43.5 11.883 1 88.12 58 ASN A CA 1
ATOM 442 C C . ASN A 1 58 ? 4.426 -43.781 12.008 1 88.12 58 ASN A C 1
ATOM 444 O O . ASN A 1 58 ? 4.828 -44.719 12.695 1 88.12 58 ASN A O 1
ATOM 448 N N . CYS A 1 59 ? 5.25 -43.062 11.352 1 86.69 59 CYS A N 1
ATOM 449 C CA . CYS A 1 59 ? 6.707 -43.125 11.422 1 86.69 59 CYS A CA 1
ATOM 450 C C . CYS A 1 59 ? 7.215 -44.469 10.922 1 86.69 59 CYS A C 1
ATOM 452 O O . CYS A 1 59 ? 8.172 -45.031 11.477 1 86.69 59 CYS A O 1
ATOM 454 N N . ARG A 1 60 ? 6.574 -45.094 10.008 1 87 60 ARG A N 1
ATOM 455 C CA . ARG A 1 60 ? 6.957 -46.406 9.477 1 87 60 ARG A CA 1
ATOM 456 C C . ARG A 1 60 ? 7.684 -46.25 8.141 1 87 60 ARG A C 1
ATOM 458 O O . ARG A 1 60 ? 7.371 -46.969 7.184 1 87 60 ARG A O 1
ATOM 465 N N . TRP A 1 61 ? 8.539 -45.375 8.125 1 91.06 61 TRP A N 1
ATOM 466 C CA . TRP A 1 61 ? 9.297 -45.094 6.906 1 91.06 61 TRP A CA 1
ATOM 467 C C . TRP A 1 61 ? 10.156 -46.281 6.516 1 91.06 61 TRP A C 1
ATOM 469 O O . TRP A 1 61 ? 10.523 -46.438 5.352 1 91.06 61 TRP A O 1
ATOM 479 N N . HIS A 1 62 ? 10.438 -47.125 7.438 1 88.62 62 HIS A N 1
ATOM 480 C CA . HIS A 1 62 ? 11.273 -48.281 7.191 1 88.62 62 HIS A CA 1
ATOM 481 C C . HIS A 1 62 ? 10.57 -49.281 6.285 1 88.62 62 HIS A C 1
ATOM 483 O O . HIS A 1 62 ? 11.211 -50.188 5.707 1 88.62 62 HIS A O 1
ATOM 489 N N . GLU A 1 63 ? 9.312 -49.156 6.109 1 90.31 63 GLU A N 1
ATOM 490 C CA . GLU A 1 63 ? 8.508 -50.094 5.336 1 90.31 63 GLU A CA 1
ATOM 491 C C . GLU A 1 63 ? 8.578 -49.781 3.846 1 90.31 63 GLU A C 1
ATOM 493 O O . GLU A 1 63 ? 7.957 -50.469 3.031 1 90.31 63 GLU A O 1
ATOM 498 N N . ILE A 1 64 ? 9.305 -48.781 3.428 1 92.69 64 ILE A N 1
ATOM 499 C CA . ILE A 1 64 ? 9.391 -48.375 2.029 1 92.69 64 ILE A CA 1
ATOM 500 C C . ILE A 1 64 ? 9.875 -49.531 1.182 1 92.69 64 ILE A C 1
ATOM 502 O O . ILE A 1 64 ? 9.398 -49.75 0.06 1 92.69 64 ILE A O 1
ATOM 506 N N . LYS A 1 65 ? 10.703 -50.344 1.728 1 90.25 65 LYS A N 1
ATOM 507 C CA . LYS A 1 65 ? 11.297 -51.469 0.997 1 90.25 65 LYS A CA 1
ATOM 508 C C . LYS A 1 65 ? 10.266 -52.562 0.702 1 90.25 65 LYS A C 1
ATOM 510 O O . LYS A 1 65 ? 10.438 -53.344 -0.226 1 90.25 65 LYS A O 1
ATOM 515 N N . SER A 1 66 ? 9.188 -52.594 1.427 1 90.44 66 SER A N 1
ATOM 516 C CA . SER A 1 66 ? 8.188 -53.656 1.323 1 90.44 66 SER A CA 1
ATOM 517 C C . SER A 1 66 ? 7.051 -53.25 0.393 1 90.44 66 SER A C 1
ATOM 519 O O . SER A 1 66 ? 6.133 -54.031 0.147 1 90.44 66 SER A O 1
ATOM 521 N N . ILE A 1 67 ? 7.188 -52.062 -0.181 1 91.19 67 ILE A N 1
ATOM 522 C CA . ILE A 1 67 ? 6.098 -51.562 -1.015 1 91.19 67 ILE A CA 1
ATOM 523 C C . ILE A 1 67 ? 6.168 -52.219 -2.396 1 91.19 67 ILE A C 1
ATOM 525 O O . ILE A 1 67 ? 7.215 -52.188 -3.043 1 91.19 67 ILE A O 1
ATOM 529 N N . THR A 1 68 ? 4.996 -52.812 -2.863 1 89.19 68 THR A N 1
ATOM 530 C CA . THR A 1 68 ? 4.957 -53.5 -4.152 1 89.19 68 THR A CA 1
ATOM 531 C C . THR A 1 68 ? 4.023 -52.781 -5.121 1 89.19 68 THR A C 1
ATOM 533 O O . THR A 1 68 ? 3.986 -53.094 -6.309 1 89.19 68 THR A O 1
ATOM 536 N N . ASP A 1 69 ? 3.352 -51.844 -4.633 1 91.12 69 ASP A N 1
ATOM 537 C CA . ASP A 1 69 ? 2.438 -51.094 -5.477 1 91.12 69 ASP A CA 1
ATOM 538 C C . ASP A 1 69 ? 3.203 -50.281 -6.535 1 91.12 69 ASP A C 1
ATOM 540 O O . ASP A 1 69 ? 4.008 -49.406 -6.207 1 91.12 69 ASP A O 1
ATOM 544 N N . THR A 1 70 ? 2.916 -50.531 -7.816 1 90.56 70 THR A N 1
ATOM 545 C CA . THR A 1 70 ? 3.662 -49.969 -8.93 1 90.56 70 THR A CA 1
ATOM 546 C C . THR A 1 70 ? 3.266 -48.5 -9.141 1 90.56 70 THR A C 1
ATOM 548 O O . THR A 1 70 ? 3.959 -47.75 -9.836 1 90.56 70 THR A O 1
ATOM 551 N N . ASP A 1 71 ? 2.203 -48.094 -8.555 1 92.62 71 ASP A N 1
ATOM 552 C CA . ASP A 1 71 ? 1.733 -46.719 -8.727 1 92.62 71 ASP A CA 1
ATOM 553 C C . ASP A 1 71 ? 2.445 -45.781 -7.758 1 92.62 71 ASP A C 1
ATOM 555 O O . ASP A 1 71 ? 2.305 -44.562 -7.863 1 92.62 71 ASP A O 1
ATOM 559 N N . ILE A 1 72 ? 3.158 -46.344 -6.914 1 95.12 72 ILE A N 1
ATOM 560 C CA . ILE A 1 72 ? 3.891 -45.531 -5.941 1 95.12 72 ILE A CA 1
ATOM 561 C C . ILE A 1 72 ? 5.32 -45.312 -6.43 1 95.12 72 ILE A C 1
ATOM 563 O O . ILE A 1 72 ? 6.012 -46.281 -6.801 1 95.12 72 ILE A O 1
ATOM 567 N N . ASP A 1 73 ? 5.723 -44.094 -6.457 1 94.81 73 ASP A N 1
ATOM 568 C CA . ASP A 1 73 ? 7.094 -43.75 -6.816 1 94.81 73 ASP A CA 1
ATOM 569 C C . ASP A 1 73 ? 8.031 -43.906 -5.617 1 94.81 73 ASP A C 1
ATOM 571 O O . ASP A 1 73 ? 8.094 -43 -4.762 1 94.81 73 ASP A O 1
ATOM 575 N N . ILE A 1 74 ? 8.828 -44.938 -5.688 1 94.12 74 ILE A N 1
ATOM 576 C CA . ILE A 1 74 ? 9.68 -45.281 -4.555 1 94.12 74 ILE A CA 1
ATOM 577 C C . ILE A 1 74 ? 10.781 -44.25 -4.391 1 94.12 74 ILE A C 1
ATOM 579 O O . ILE A 1 74 ? 11.156 -43.906 -3.268 1 94.12 74 ILE A O 1
ATOM 583 N N . ALA A 1 75 ? 11.273 -43.812 -5.492 1 93.88 75 ALA A N 1
ATOM 584 C CA . ALA A 1 75 ? 12.336 -42.812 -5.434 1 93.88 75 ALA A CA 1
ATOM 585 C C . ALA A 1 75 ? 11.836 -41.531 -4.754 1 93.88 75 ALA A C 1
ATOM 587 O O . ALA A 1 75 ? 12.539 -40.969 -3.922 1 93.88 75 ALA A O 1
ATOM 588 N N . GLU A 1 76 ? 10.695 -41.125 -5.098 1 95.5 76 GLU A N 1
ATOM 589 C CA . GLU A 1 76 ? 10.102 -39.938 -4.492 1 95.5 76 GLU A CA 1
ATOM 590 C C . GLU A 1 76 ? 9.797 -40.156 -3.016 1 95.5 76 GLU A C 1
ATOM 592 O O . GLU A 1 76 ? 10.008 -39.25 -2.191 1 95.5 76 GLU A O 1
ATOM 597 N N . LEU A 1 77 ? 9.281 -41.312 -2.697 1 95.19 77 LEU A N 1
ATOM 598 C CA . LEU A 1 77 ? 8.992 -41.656 -1.31 1 95.19 77 LEU A CA 1
ATOM 599 C C . LEU A 1 77 ? 10.258 -41.625 -0.466 1 95.19 77 LEU A C 1
ATOM 601 O O . LEU A 1 77 ? 10.234 -41.219 0.693 1 95.19 77 LEU A O 1
ATOM 605 N N . GLN A 1 78 ? 11.352 -42.094 -1.07 1 93.88 78 GLN A N 1
ATOM 606 C CA . GLN A 1 78 ? 12.641 -42.031 -0.389 1 93.88 78 GLN A CA 1
ATOM 607 C C . GLN A 1 78 ? 13.078 -40.594 -0.143 1 93.88 78 GLN A C 1
ATOM 609 O O . GLN A 1 78 ? 13.656 -40.281 0.899 1 93.88 78 GLN A O 1
ATOM 614 N N . ALA A 1 79 ? 12.82 -39.812 -1.096 1 94.75 79 ALA A N 1
ATOM 615 C CA . ALA A 1 79 ? 13.133 -38.375 -0.938 1 94.75 79 ALA A CA 1
ATOM 616 C C . ALA A 1 79 ? 12.359 -37.781 0.235 1 94.75 79 ALA A C 1
ATOM 618 O O . ALA A 1 79 ? 12.898 -36.969 0.989 1 94.75 79 ALA A O 1
ATOM 619 N N . TYR A 1 80 ? 11.125 -38.188 0.389 1 95.12 80 TYR A N 1
ATOM 620 C CA . TYR A 1 80 ? 10.32 -37.719 1.521 1 95.12 80 TYR A CA 1
ATOM 621 C C . TYR A 1 80 ? 10.898 -38.25 2.836 1 95.12 80 TYR A C 1
ATOM 623 O O . TYR A 1 80 ? 10.938 -37.5 3.828 1 95.12 80 TYR A O 1
ATOM 631 N N . ARG A 1 81 ? 11.359 -39.438 2.781 1 93.44 81 ARG A N 1
ATOM 632 C CA . ARG A 1 81 ? 11.945 -40.031 3.979 1 93.44 81 ARG A CA 1
ATOM 633 C C . ARG A 1 81 ? 13.156 -39.25 4.449 1 93.44 81 ARG A C 1
ATOM 635 O O . ARG A 1 81 ? 13.367 -39.062 5.652 1 93.44 81 ARG A O 1
ATOM 642 N N . ASN A 1 82 ? 13.922 -38.781 3.529 1 91.88 82 ASN A N 1
ATOM 643 C CA . ASN A 1 82 ? 15.148 -38.062 3.844 1 91.88 82 ASN A CA 1
ATOM 644 C C . ASN A 1 82 ? 14.852 -36.781 4.605 1 91.88 82 ASN A C 1
ATOM 646 O O . ASN A 1 82 ? 15.711 -36.25 5.324 1 91.88 82 ASN A O 1
ATOM 650 N N . ILE A 1 83 ? 13.617 -36.25 4.395 1 90.62 83 ILE A N 1
ATOM 651 C CA . ILE A 1 83 ? 13.258 -35.031 5.078 1 90.62 83 ILE A CA 1
ATOM 652 C C . ILE A 1 83 ? 12.094 -35.281 6.027 1 90.62 83 ILE A C 1
ATOM 654 O O . ILE A 1 83 ? 11.25 -34.406 6.234 1 90.62 83 ILE A O 1
ATOM 658 N N . ARG A 1 84 ? 11.977 -36.438 6.527 1 90.88 84 ARG A N 1
ATOM 659 C CA . ARG A 1 84 ? 10.82 -36.875 7.297 1 90.88 84 ARG A CA 1
ATOM 660 C C . ARG A 1 84 ? 10.617 -36 8.531 1 90.88 84 ARG A C 1
ATOM 662 O O . ARG A 1 84 ? 9.484 -35.781 8.969 1 90.88 84 ARG A O 1
ATOM 669 N N . ASN A 1 85 ? 11.656 -35.375 9.031 1 86.5 85 ASN A N 1
ATOM 670 C CA . ASN A 1 85 ? 11.57 -34.594 10.25 1 86.5 85 ASN A CA 1
ATOM 671 C C . ASN A 1 85 ? 10.977 -33.219 9.984 1 86.5 85 ASN A C 1
ATOM 673 O O . ASN A 1 85 ? 10.57 -32.531 10.914 1 86.5 85 ASN A O 1
ATOM 677 N N . GLU A 1 86 ? 10.922 -32.844 8.719 1 88.94 86 GLU A N 1
ATOM 678 C CA . GLU A 1 86 ? 10.391 -31.547 8.344 1 88.94 86 GLU A CA 1
ATOM 679 C C . GLU A 1 86 ? 8.945 -31.656 7.859 1 88.94 86 GLU A C 1
ATOM 681 O O . GLU A 1 86 ? 8.305 -30.656 7.566 1 88.94 86 GLU A O 1
ATOM 686 N N . LEU A 1 87 ? 8.438 -32.875 7.789 1 89.69 87 LEU A N 1
ATOM 687 C CA . LEU A 1 87 ? 7.121 -33.094 7.195 1 89.69 87 LEU A CA 1
ATOM 688 C C . LEU A 1 87 ? 6.023 -33 8.258 1 89.69 87 LEU A C 1
ATOM 690 O O . LEU A 1 87 ? 6.188 -33.531 9.359 1 89.69 87 LEU A O 1
ATOM 694 N N . VAL A 1 88 ? 5.012 -32.281 7.895 1 87.88 88 VAL A N 1
ATOM 695 C CA . VAL A 1 88 ? 3.854 -32.125 8.766 1 87.88 88 VAL A CA 1
ATOM 696 C C . VAL A 1 88 ? 2.572 -32.375 7.977 1 87.88 88 VAL A C 1
ATOM 698 O O . VAL A 1 88 ? 2.475 -32 6.805 1 87.88 88 VAL A O 1
ATOM 701 N N . ILE A 1 89 ? 1.67 -33.094 8.656 1 89.19 89 ILE A N 1
ATOM 702 C CA . ILE A 1 89 ? 0.384 -33.344 8.016 1 89.19 89 ILE A CA 1
ATOM 703 C C . ILE A 1 89 ? -0.623 -32.281 8.438 1 89.19 89 ILE A C 1
ATOM 705 O O . ILE A 1 89 ? -0.802 -32 9.633 1 89.19 89 ILE A O 1
ATOM 709 N N . HIS A 1 90 ? -1.143 -31.609 7.375 1 86.25 90 HIS A N 1
ATOM 710 C CA . HIS A 1 90 ? -2.168 -30.609 7.609 1 86.25 90 HIS A CA 1
ATOM 711 C C . HIS A 1 90 ? -3.533 -31.078 7.125 1 86.25 90 HIS A C 1
ATOM 713 O O . HIS A 1 90 ? -3.664 -31.562 5.996 1 86.25 90 HIS A O 1
ATOM 719 N N . SER A 1 91 ? -4.586 -30.891 7.922 1 80.12 91 SER A N 1
ATOM 720 C CA . SER A 1 91 ? -5.969 -31.219 7.598 1 80.12 91 SER A CA 1
ATOM 721 C C . SER A 1 91 ? -6.074 -32.625 7.016 1 80.12 91 SER A C 1
ATOM 723 O O . SER A 1 91 ? -6.766 -32.844 6.02 1 80.12 91 SER A O 1
ATOM 725 N N . GLU A 1 92 ? -5.309 -33.531 7.363 1 78.06 92 GLU A N 1
ATOM 726 C CA . GLU A 1 92 ? -5.355 -34.969 7.109 1 78.06 92 GLU A CA 1
ATOM 727 C C . GLU A 1 92 ? -4.824 -35.281 5.719 1 78.06 92 GLU A C 1
ATOM 729 O O . GLU A 1 92 ? -4.324 -36.406 5.484 1 78.06 92 GLU A O 1
ATOM 734 N N . ASN A 1 93 ? -4.875 -34.344 4.832 1 87.62 93 ASN A N 1
ATOM 735 C CA . ASN A 1 93 ? -4.531 -34.781 3.484 1 87.62 93 ASN A CA 1
ATOM 736 C C . ASN A 1 93 ? -3.596 -33.781 2.795 1 87.62 93 ASN A C 1
ATOM 738 O O . ASN A 1 93 ? -3.445 -33.812 1.572 1 87.62 93 ASN A O 1
ATOM 742 N N . ILE A 1 94 ? -3.059 -32.969 3.518 1 90.75 94 ILE A N 1
ATOM 743 C CA . ILE A 1 94 ? -2.078 -32.062 2.936 1 90.75 94 ILE A CA 1
ATOM 744 C C . ILE A 1 94 ? -0.729 -32.25 3.625 1 90.75 94 ILE A C 1
ATOM 746 O O . ILE A 1 94 ? -0.633 -32.156 4.852 1 90.75 94 ILE A O 1
ATOM 750 N N . LEU A 1 95 ? 0.211 -32.625 2.889 1 93 95 LEU A N 1
ATOM 751 C CA . LEU A 1 95 ? 1.567 -32.781 3.398 1 93 95 LEU A CA 1
ATOM 752 C C . LEU A 1 95 ? 2.363 -31.484 3.268 1 93 95 LEU A C 1
ATOM 754 O O . LEU A 1 95 ? 2.336 -30.844 2.219 1 93 95 LEU A O 1
ATOM 758 N N . LEU A 1 96 ? 2.973 -31.031 4.352 1 92.31 96 LEU A N 1
ATOM 759 C CA . LEU A 1 96 ? 3.764 -29.812 4.363 1 92.31 96 LEU A CA 1
ATOM 760 C C . LEU A 1 96 ? 5.223 -30.109 4.691 1 92.31 96 LEU A C 1
ATOM 762 O O . LEU A 1 96 ? 5.516 -31.016 5.465 1 92.31 96 LEU A O 1
ATOM 766 N N . ARG A 1 97 ? 6.055 -29.469 4.055 1 91.38 97 ARG A N 1
ATOM 767 C CA . ARG A 1 97 ? 7.43 -29.328 4.52 1 91.38 97 ARG A CA 1
ATOM 768 C C . ARG A 1 97 ? 7.641 -27.984 5.203 1 91.38 97 ARG A C 1
ATOM 770 O O . ARG A 1 97 ? 7.773 -26.953 4.535 1 91.38 97 ARG A O 1
ATOM 777 N N . ASP A 1 98 ? 7.629 -27.984 6.438 1 83.56 98 ASP A N 1
ATOM 778 C CA . ASP A 1 98 ? 7.539 -26.734 7.199 1 83.56 98 ASP A CA 1
ATOM 779 C C . ASP A 1 98 ? 6.25 -25.984 6.875 1 83.56 98 ASP A C 1
ATOM 781 O O . ASP A 1 98 ? 5.156 -26.453 7.188 1 83.56 98 ASP A O 1
ATOM 785 N N . HIS A 1 99 ? 6.367 -24.969 6.062 1 81.75 99 HIS A N 1
ATOM 786 C CA . HIS A 1 99 ? 5.156 -24.203 5.75 1 81.75 99 HIS A CA 1
ATOM 787 C C . HIS A 1 99 ? 4.805 -24.328 4.27 1 81.75 99 HIS A C 1
ATOM 789 O O . HIS A 1 99 ? 3.773 -23.812 3.83 1 81.75 99 HIS A O 1
ATOM 795 N N . ARG A 1 100 ? 5.605 -25.094 3.529 1 90.38 100 ARG A N 1
ATOM 796 C CA . ARG A 1 100 ? 5.41 -25.234 2.09 1 90.38 100 ARG A CA 1
ATOM 797 C C . ARG A 1 100 ? 4.578 -26.469 1.771 1 90.38 100 ARG A C 1
ATOM 799 O O . ARG A 1 100 ? 4.766 -27.516 2.385 1 90.38 100 ARG A O 1
ATOM 806 N N . ILE A 1 101 ? 3.779 -26.344 0.851 1 93.44 101 ILE A N 1
ATOM 807 C CA . ILE A 1 101 ? 2.928 -27.453 0.454 1 93.44 101 ILE A CA 1
ATOM 808 C C . ILE A 1 101 ? 3.729 -28.438 -0.393 1 93.44 101 ILE A C 1
ATOM 810 O O . ILE A 1 101 ? 4.379 -28.047 -1.366 1 93.44 101 ILE A O 1
ATOM 814 N N . VAL A 1 102 ? 3.693 -29.641 0.049 1 95.19 102 VAL A N 1
ATOM 815 C CA . VAL A 1 102 ? 4.246 -30.688 -0.807 1 95.19 102 VAL A CA 1
ATOM 816 C C . VAL A 1 102 ? 3.283 -30.984 -1.956 1 95.19 102 VAL A C 1
ATOM 818 O O . VAL A 1 102 ? 2.223 -31.578 -1.75 1 95.19 102 VAL A O 1
ATOM 821 N N . MET A 1 103 ? 3.684 -30.641 -3.139 1 95.62 103 MET A N 1
ATOM 822 C CA . MET A 1 103 ? 2.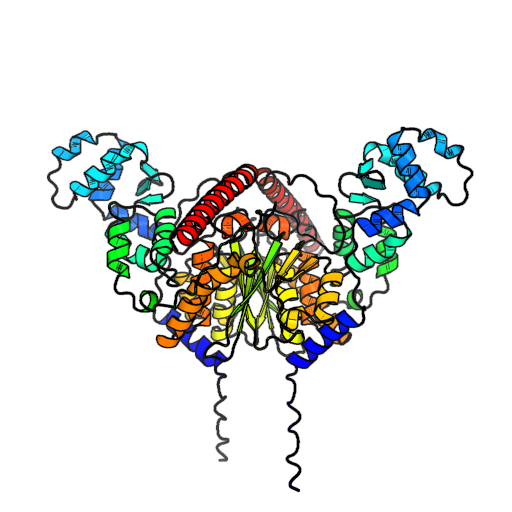773 -30.562 -4.277 1 95.62 103 MET A CA 1
ATOM 823 C C . MET A 1 103 ? 2.621 -31.922 -4.938 1 95.62 103 MET A C 1
ATOM 825 O O . MET A 1 103 ? 3.615 -32.594 -5.266 1 95.62 103 MET A O 1
ATOM 829 N N . PRO A 1 104 ? 1.388 -32.406 -5.09 1 95.94 104 PRO A N 1
ATOM 830 C CA . PRO A 1 104 ? 1.164 -33.625 -5.852 1 95.94 104 PRO A CA 1
ATOM 831 C C . PRO A 1 104 ? 1.617 -33.5 -7.305 1 95.94 104 PRO A C 1
ATOM 833 O O . PRO A 1 104 ? 1.625 -32.406 -7.867 1 95.94 104 PRO A O 1
ATOM 836 N N . TYR A 1 105 ? 1.877 -34.594 -7.867 1 95.69 105 TYR A N 1
ATOM 837 C CA . TYR A 1 105 ? 2.49 -34.656 -9.188 1 95.69 105 TYR A CA 1
ATOM 838 C C . TYR A 1 105 ? 1.618 -33.969 -10.234 1 95.69 105 TYR A C 1
ATOM 840 O O . TYR A 1 105 ? 2.109 -33.188 -11.031 1 95.69 105 TYR A O 1
ATOM 848 N N . LYS A 1 106 ? 0.349 -34.156 -10.18 1 95.38 106 LYS A N 1
ATOM 849 C CA . LYS A 1 106 ? -0.592 -33.688 -11.195 1 95.38 106 LYS A CA 1
ATOM 850 C C . LYS A 1 106 ? -0.645 -32.188 -11.234 1 95.38 106 LYS A C 1
ATOM 852 O O . LYS A 1 106 ? -1.003 -31.578 -12.258 1 95.38 106 LYS A O 1
ATOM 857 N N . LEU A 1 107 ? -0.248 -31.484 -10.148 1 95.31 107 LEU A N 1
ATOM 858 C CA . LEU A 1 107 ? -0.434 -30.047 -10.047 1 95.31 107 LEU A CA 1
ATOM 859 C C . LEU A 1 107 ? 0.894 -29.312 -10.211 1 95.31 107 LEU A C 1
ATOM 861 O O . LEU A 1 107 ? 0.927 -28.078 -10.266 1 95.31 107 LEU A O 1
ATOM 865 N N . ARG A 1 108 ? 1.97 -30.047 -10.32 1 95.25 108 ARG A N 1
ATOM 866 C CA . ARG A 1 108 ? 3.301 -29.438 -10.289 1 95.25 108 ARG A CA 1
ATOM 867 C C . ARG A 1 108 ? 3.523 -28.531 -11.492 1 95.25 108 ARG A C 1
ATOM 869 O O . ARG A 1 108 ? 3.982 -27.406 -11.344 1 95.25 108 ARG A O 1
ATOM 876 N N . LYS A 1 109 ? 3.178 -28.984 -12.648 1 93.06 109 LYS A N 1
ATOM 877 C CA . LYS A 1 109 ? 3.35 -28.172 -13.859 1 93.06 109 LYS A CA 1
ATOM 878 C C . LYS A 1 109 ? 2.5 -26.906 -13.797 1 93.06 109 LYS A C 1
ATOM 880 O O . LYS A 1 109 ? 2.969 -25.828 -14.156 1 93.06 109 LYS A O 1
ATOM 885 N N . THR A 1 110 ? 1.298 -27.062 -13.367 1 92.12 110 THR A N 1
ATOM 886 C CA . THR A 1 110 ? 0.401 -25.922 -13.227 1 92.12 110 THR A CA 1
ATOM 887 C C . THR A 1 110 ? 0.969 -24.906 -12.234 1 92.12 110 THR A C 1
ATOM 889 O O . THR A 1 110 ? 0.932 -23.688 -12.492 1 92.12 110 THR A O 1
ATOM 892 N N . ALA A 1 111 ? 1.466 -25.375 -11.156 1 93.69 111 ALA A N 1
ATOM 893 C CA . ALA A 1 111 ? 2.059 -24.5 -10.148 1 93.69 111 ALA A CA 1
ATOM 894 C C . ALA A 1 111 ? 3.23 -23.703 -10.727 1 93.69 111 ALA A C 1
ATOM 896 O O . ALA A 1 111 ? 3.385 -22.516 -10.445 1 93.69 111 ALA A O 1
ATOM 897 N N . ILE A 1 112 ? 4.031 -24.375 -11.5 1 91.75 112 ILE A N 1
ATOM 898 C CA . ILE A 1 112 ? 5.195 -23.734 -12.109 1 91.75 112 ILE A CA 1
ATOM 899 C C . ILE A 1 112 ? 4.738 -22.641 -13.07 1 91.75 112 ILE A C 1
ATOM 901 O O . ILE A 1 112 ? 5.316 -21.547 -13.102 1 91.75 112 ILE A O 1
ATOM 905 N N . HIS A 1 113 ? 3.711 -22.906 -13.789 1 87.69 113 HIS A N 1
ATOM 906 C CA . HIS A 1 113 ? 3.176 -21.906 -14.703 1 87.69 113 HIS A CA 1
ATOM 907 C C . HIS A 1 113 ? 2.639 -20.688 -13.945 1 87.69 113 HIS A C 1
ATOM 909 O O . HIS A 1 113 ? 2.844 -19.547 -14.367 1 87.69 113 HIS A O 1
ATOM 915 N N . ILE A 1 114 ? 1.997 -20.953 -12.844 1 87.81 114 ILE A N 1
ATOM 916 C CA . ILE A 1 114 ? 1.495 -19.875 -12.008 1 87.81 114 ILE A CA 1
ATOM 917 C C . ILE A 1 114 ? 2.664 -19.047 -11.477 1 87.81 114 ILE A C 1
ATOM 919 O O . ILE A 1 114 ? 2.629 -17.812 -11.516 1 87.81 114 ILE A O 1
ATOM 923 N N . ALA A 1 115 ? 3.66 -19.688 -11.07 1 88.31 115 ALA A N 1
ATOM 924 C CA . ALA A 1 115 ? 4.828 -19.016 -10.5 1 88.31 115 ALA A CA 1
ATOM 925 C C . ALA A 1 115 ? 5.559 -18.203 -11.562 1 88.31 115 ALA A C 1
ATOM 927 O O . ALA A 1 115 ? 6.211 -17.203 -11.242 1 88.31 115 ALA A O 1
ATOM 928 N N . HIS A 1 116 ? 5.438 -18.641 -12.773 1 84.38 116 HIS A N 1
ATOM 929 C CA . HIS A 1 116 ? 6.176 -18 -13.859 1 84.38 116 HIS A CA 1
ATOM 930 C C . HIS A 1 116 ? 5.379 -16.844 -14.469 1 84.38 116 HIS A C 1
ATOM 932 O O . HIS A 1 116 ? 5.84 -16.203 -15.414 1 84.38 116 HIS A O 1
ATOM 938 N N . GLU A 1 117 ? 4.238 -16.656 -13.938 1 80.81 117 GLU A N 1
ATOM 939 C CA . GLU A 1 117 ? 3.469 -15.508 -14.383 1 80.81 117 GLU A CA 1
ATOM 940 C C . GLU A 1 117 ? 4.27 -14.219 -14.234 1 80.81 117 GLU A C 1
ATOM 942 O O . GLU A 1 117 ? 4.973 -14.023 -13.242 1 80.81 117 GLU A O 1
ATOM 947 N N . GLY A 1 118 ? 4.156 -13.344 -15.305 1 77.94 118 GLY A N 1
ATOM 948 C CA . GLY A 1 118 ? 4.895 -12.086 -15.281 1 77.94 118 GLY A CA 1
ATOM 949 C C . GLY A 1 118 ? 6.324 -12.227 -15.773 1 77.94 118 GLY A C 1
ATOM 950 O O . GLY A 1 118 ? 7.004 -11.227 -16.016 1 77.94 118 GLY A O 1
ATOM 951 N N . HIS A 1 119 ? 6.816 -13.469 -15.867 1 77.75 119 HIS A N 1
ATOM 952 C CA . HIS A 1 119 ? 8.102 -13.781 -16.469 1 77.75 119 HIS A CA 1
ATOM 953 C C . HIS A 1 119 ? 9.242 -13.047 -15.773 1 77.75 119 HIS A C 1
ATOM 955 O O . HIS A 1 119 ? 10.055 -12.391 -16.422 1 77.75 119 HIS A O 1
ATOM 961 N N . GLN A 1 120 ? 9.297 -13.234 -14.523 1 77.94 120 GLN A N 1
ATOM 962 C CA . GLN A 1 120 ? 10.281 -12.508 -13.727 1 77.94 120 GLN A CA 1
ATOM 963 C C . GLN A 1 120 ? 11.68 -13.086 -13.93 1 77.94 120 GLN A C 1
ATOM 965 O O . GLN A 1 120 ? 12.656 -12.562 -13.375 1 77.94 120 GLN A O 1
ATOM 970 N N . GLY A 1 121 ? 11.844 -14.156 -14.664 1 76.06 121 GLY A N 1
ATOM 971 C CA . GLY A 1 121 ? 13.117 -14.836 -14.828 1 76.06 121 GLY A CA 1
ATOM 972 C C . GLY A 1 121 ? 13.219 -16.125 -14.039 1 76.06 121 GLY A C 1
ATOM 973 O O . GLY A 1 121 ? 12.398 -16.375 -13.156 1 76.06 121 GLY A O 1
ATOM 974 N N . LEU A 1 122 ? 14.203 -16.875 -14.305 1 81.12 122 LEU A N 1
ATOM 975 C CA . LEU A 1 122 ? 14.344 -18.203 -13.734 1 81.12 122 LEU A CA 1
ATOM 976 C C . LEU A 1 122 ? 14.641 -18.141 -12.242 1 81.12 122 LEU A C 1
ATOM 978 O O . LEU A 1 122 ? 14.008 -18.828 -11.445 1 81.12 122 LEU A O 1
ATOM 982 N N . THR A 1 123 ? 15.531 -17.312 -11.906 1 81.44 123 THR A N 1
ATOM 983 C CA . THR A 1 123 ? 15.961 -17.234 -10.516 1 81.44 123 THR A CA 1
ATOM 984 C C . THR A 1 123 ? 14.812 -16.781 -9.617 1 81.44 123 THR A C 1
ATOM 986 O O . THR A 1 123 ? 14.562 -17.391 -8.578 1 81.44 123 THR A O 1
ATOM 989 N N . LYS A 1 124 ? 14.109 -15.82 -10 1 83.5 124 LYS A N 1
ATOM 990 C CA . LYS A 1 124 ? 13.023 -15.289 -9.188 1 83.5 124 LYS A CA 1
ATOM 991 C C . LYS A 1 124 ? 11.828 -16.234 -9.18 1 83.5 124 LYS A C 1
ATOM 993 O O . LYS A 1 124 ? 11.117 -16.344 -8.18 1 83.5 124 LYS A O 1
ATOM 998 N N . THR A 1 125 ? 11.625 -16.875 -10.289 1 86 125 THR A N 1
ATOM 999 C CA . THR A 1 125 ? 10.555 -17.875 -10.328 1 86 125 THR A CA 1
ATOM 1000 C C . THR A 1 125 ? 10.82 -19 -9.336 1 86 125 THR A C 1
ATOM 1002 O O . THR A 1 125 ? 9.922 -19.406 -8.602 1 86 125 THR A O 1
ATOM 1005 N N . LYS A 1 126 ? 12.039 -19.422 -9.32 1 89.38 126 LYS A N 1
ATOM 1006 C CA . LYS A 1 126 ? 12.414 -20.484 -8.383 1 89.38 126 LYS A CA 1
ATOM 1007 C C . LYS A 1 126 ? 12.266 -20.016 -6.938 1 89.38 126 LYS A C 1
ATOM 1009 O O . LYS A 1 126 ? 11.742 -20.75 -6.094 1 89.38 126 LYS A O 1
ATOM 1014 N N . ALA A 1 127 ? 12.734 -18.812 -6.715 1 86.5 127 ALA A N 1
ATOM 1015 C CA . ALA A 1 127 ? 12.609 -18.266 -5.371 1 86.5 127 ALA A CA 1
ATOM 1016 C C . ALA A 1 127 ? 11.148 -18.188 -4.941 1 86.5 127 ALA A C 1
ATOM 1018 O O . ALA A 1 127 ? 10.797 -18.547 -3.816 1 86.5 127 ALA A O 1
ATOM 1019 N N . PHE A 1 128 ? 10.359 -17.828 -5.809 1 89.5 128 PHE A N 1
ATOM 1020 C CA . PHE A 1 128 ? 8.938 -17.672 -5.52 1 89.5 128 PHE A CA 1
ATOM 1021 C C . PHE A 1 128 ? 8.289 -19.031 -5.25 1 89.5 128 PHE A C 1
ATOM 1023 O O . PHE A 1 128 ? 7.66 -19.219 -4.207 1 89.5 128 PHE A O 1
ATOM 1030 N N . ILE A 1 129 ? 8.43 -19.859 -6.172 1 91.19 129 ILE A N 1
ATOM 1031 C CA . ILE A 1 129 ? 7.715 -21.141 -6.082 1 91.19 129 ILE A CA 1
ATOM 1032 C C . ILE A 1 129 ? 8.203 -21.922 -4.871 1 91.19 129 ILE A C 1
ATOM 1034 O O . ILE A 1 129 ? 7.414 -22.578 -4.184 1 91.19 129 ILE A O 1
ATOM 1038 N N . ARG A 1 130 ? 9.469 -21.797 -4.57 1 90.25 130 ARG A N 1
ATOM 1039 C CA . ARG A 1 130 ? 10.039 -22.547 -3.445 1 90.25 130 ARG A CA 1
ATOM 1040 C C . ARG A 1 130 ? 9.547 -21.969 -2.117 1 90.25 130 ARG A C 1
ATOM 1042 O O . ARG A 1 130 ? 9.586 -22.656 -1.093 1 90.25 130 ARG A O 1
ATOM 1049 N N . SER A 1 131 ? 9.195 -20.797 -2.197 1 88.12 131 SER A N 1
ATOM 1050 C CA . SER A 1 131 ? 8.688 -20.203 -0.964 1 88.12 131 SER A CA 1
ATOM 1051 C C . SER A 1 131 ? 7.27 -20.672 -0.665 1 88.12 131 SER A C 1
ATOM 1053 O O . SER A 1 131 ? 6.77 -20.484 0.448 1 88.12 131 SER A O 1
ATOM 1055 N N . LYS A 1 132 ? 6.641 -21.328 -1.608 1 89.81 132 LYS A N 1
ATOM 1056 C CA . LYS A 1 132 ? 5.23 -21.672 -1.443 1 89.81 132 LYS A CA 1
ATOM 1057 C C . LYS A 1 132 ? 5.031 -23.188 -1.438 1 89.81 132 LYS A C 1
ATOM 1059 O O . LYS A 1 132 ? 4.219 -23.703 -0.671 1 89.81 132 LYS A O 1
ATOM 1064 N N . ILE A 1 133 ? 5.777 -23.828 -2.285 1 92.31 133 ILE A N 1
ATOM 1065 C CA . ILE A 1 133 ? 5.551 -25.266 -2.451 1 92.31 133 ILE A CA 1
ATOM 1066 C C . ILE A 1 133 ? 6.891 -26 -2.508 1 92.31 133 ILE A C 1
ATOM 1068 O O . ILE A 1 133 ? 7.945 -25.375 -2.604 1 92.31 133 ILE A O 1
ATOM 1072 N N . TRP A 1 134 ? 6.766 -27.312 -2.406 1 93.88 134 TRP A N 1
ATOM 1073 C CA . TRP A 1 134 ? 7.965 -28.141 -2.494 1 93.88 134 TRP A CA 1
ATOM 1074 C C . TRP A 1 134 ? 7.656 -29.484 -3.141 1 93.88 134 TRP A C 1
ATOM 1076 O O . TRP A 1 134 ? 6.574 -30.047 -2.936 1 93.88 134 TRP A O 1
ATOM 1086 N N . PHE A 1 135 ? 8.508 -30.016 -3.881 1 95.44 135 PHE A N 1
ATOM 1087 C CA . PHE A 1 135 ? 8.562 -31.391 -4.344 1 95.44 135 PHE A CA 1
ATOM 1088 C C . PHE A 1 135 ? 9.977 -31.75 -4.801 1 95.44 135 PHE A C 1
ATOM 1090 O O . PHE A 1 135 ? 10.773 -30.859 -5.121 1 95.44 135 PHE A O 1
ATOM 1097 N N . PRO A 1 136 ? 10.273 -33.031 -4.691 1 94.44 136 PRO A N 1
ATOM 1098 C CA . PRO A 1 136 ? 11.633 -33.406 -5.086 1 94.44 136 PRO A CA 1
ATOM 1099 C C . PRO A 1 136 ? 11.961 -33 -6.523 1 94.44 136 PRO A C 1
ATOM 1101 O O . PRO A 1 136 ? 11.188 -33.281 -7.441 1 94.44 136 PRO A O 1
ATOM 1104 N N . GLY A 1 137 ? 13.086 -32.312 -6.68 1 93.75 137 GLY A N 1
ATOM 1105 C CA . GLY A 1 137 ? 13.531 -31.938 -8.008 1 93.75 137 GLY A CA 1
ATOM 1106 C C . GLY A 1 137 ? 12.844 -30.688 -8.531 1 93.75 137 GLY A C 1
ATOM 1107 O O . GLY A 1 137 ? 12.766 -30.484 -9.742 1 93.75 137 GLY A O 1
ATOM 1108 N N . ILE A 1 138 ? 12.336 -29.906 -7.672 1 95.06 138 ILE A N 1
ATOM 1109 C CA . ILE A 1 138 ? 11.523 -28.75 -8.062 1 95.06 138 ILE A CA 1
ATOM 1110 C C . ILE A 1 138 ? 12.352 -27.812 -8.93 1 95.06 138 ILE A C 1
ATOM 1112 O O . ILE A 1 138 ? 11.859 -27.281 -9.93 1 95.06 138 ILE A O 1
ATOM 1116 N N . ASN A 1 139 ? 13.586 -27.562 -8.656 1 93.31 139 ASN A N 1
ATOM 1117 C CA . ASN A 1 139 ? 14.414 -26.656 -9.438 1 93.31 139 ASN A CA 1
ATOM 1118 C C . ASN A 1 139 ? 14.586 -27.156 -10.875 1 93.31 139 ASN A C 1
ATOM 1120 O O . ASN A 1 139 ? 14.445 -26.391 -11.82 1 93.31 139 ASN A O 1
ATOM 1124 N N . ASP A 1 140 ? 14.883 -28.391 -10.992 1 92.62 140 ASP A N 1
ATOM 1125 C CA . ASP A 1 140 ? 15.078 -28.984 -12.305 1 92.62 140 ASP A CA 1
ATOM 1126 C C . ASP A 1 140 ? 13.789 -28.938 -13.125 1 92.62 140 ASP A C 1
ATOM 1128 O O . ASP A 1 140 ? 13.828 -28.703 -14.336 1 92.62 140 ASP A O 1
ATOM 1132 N N . GLU A 1 141 ? 12.758 -29.219 -12.477 1 93.81 141 GLU A N 1
ATOM 1133 C CA . GLU A 1 141 ? 11.484 -29.188 -13.18 1 93.81 141 GLU A CA 1
ATOM 1134 C C . GLU A 1 141 ? 11.133 -27.781 -13.656 1 93.81 141 GLU A C 1
ATOM 1136 O O . GLU A 1 141 ? 10.617 -27.609 -14.758 1 93.81 141 GLU A O 1
ATOM 1141 N N . VAL A 1 142 ? 11.375 -26.766 -12.812 1 92.31 142 VAL A N 1
ATOM 1142 C CA . VAL A 1 142 ? 11.148 -25.375 -13.203 1 92.31 142 VAL A CA 1
ATOM 1143 C C . VAL A 1 142 ? 11.992 -25.047 -14.43 1 92.31 142 VAL A C 1
ATOM 1145 O O . VAL A 1 142 ? 11.492 -24.469 -15.391 1 92.31 142 VAL A O 1
ATOM 1148 N N . ASP A 1 143 ? 13.242 -25.438 -14.414 1 90.31 143 ASP A N 1
ATOM 1149 C CA . ASP A 1 143 ? 14.141 -25.203 -15.547 1 90.31 143 ASP A CA 1
ATOM 1150 C C . ASP A 1 143 ? 13.578 -25.812 -16.828 1 90.31 143 ASP A C 1
ATOM 1152 O O . ASP A 1 143 ? 13.602 -25.188 -17.875 1 90.31 143 ASP A O 1
ATOM 1156 N N . SER A 1 144 ? 13.117 -26.969 -16.719 1 91.06 144 SER A N 1
ATOM 1157 C CA . SER A 1 144 ? 12.617 -27.703 -17.875 1 91.06 144 SER A CA 1
ATOM 1158 C C . SER A 1 144 ? 11.359 -27.062 -18.438 1 91.06 144 SER A C 1
ATOM 1160 O O . SER A 1 144 ? 11.211 -26.969 -19.656 1 91.06 144 SER A O 1
ATOM 1162 N N . VAL A 1 145 ? 10.523 -26.625 -17.562 1 87.5 145 VAL A N 1
ATOM 1163 C CA . VAL A 1 145 ? 9.234 -26.109 -17.984 1 87.5 145 VAL A CA 1
ATOM 1164 C C . VAL A 1 145 ? 9.414 -24.719 -18.609 1 87.5 145 VAL A C 1
ATOM 1166 O O . VAL A 1 145 ? 8.742 -24.375 -19.578 1 87.5 145 VAL A O 1
ATOM 1169 N N . ILE A 1 146 ? 10.359 -23.922 -18.109 1 84.06 146 ILE A N 1
ATOM 1170 C CA . ILE A 1 146 ? 10.445 -22.531 -18.531 1 84.06 146 ILE A CA 1
ATOM 1171 C C . ILE A 1 146 ? 11.57 -22.359 -19.547 1 84.06 146 ILE A C 1
ATOM 1173 O O . ILE A 1 146 ? 11.734 -21.297 -20.125 1 84.06 146 ILE A O 1
ATOM 1177 N N . LYS A 1 147 ? 12.344 -23.375 -19.844 1 79.56 147 LYS A N 1
ATOM 1178 C CA . LYS A 1 147 ? 13.508 -23.328 -20.719 1 79.56 147 LYS A CA 1
ATOM 1179 C C . LYS A 1 147 ? 13.141 -22.75 -22.078 1 79.56 147 LYS A C 1
ATOM 1181 O O . LYS A 1 147 ? 13.914 -22 -22.688 1 79.56 147 LYS A O 1
ATOM 1186 N N . ASP A 1 148 ? 11.945 -22.953 -22.516 1 77.38 148 ASP A N 1
ATOM 1187 C CA . ASP A 1 148 ? 11.57 -22.547 -23.859 1 77.38 148 ASP A CA 1
ATOM 1188 C C . ASP A 1 148 ? 10.727 -21.266 -23.828 1 77.38 148 ASP A C 1
ATOM 1190 O O . ASP A 1 148 ? 10.047 -20.953 -24.812 1 77.38 148 ASP A O 1
ATOM 1194 N N . CYS A 1 149 ? 10.742 -20.688 -22.719 1 76.56 149 CYS A N 1
ATOM 1195 C CA . CYS A 1 149 ? 9.922 -19.484 -22.656 1 76.56 149 CYS A CA 1
ATOM 1196 C C . CYS A 1 149 ? 10.523 -18.375 -23.5 1 76.56 149 CYS A C 1
ATOM 1198 O O . CYS A 1 149 ? 11.656 -17.953 -23.266 1 76.56 149 CYS A O 1
ATOM 1200 N N . ALA A 1 150 ? 9.883 -17.922 -24.5 1 68.06 150 ALA A N 1
ATOM 1201 C CA . ALA A 1 150 ? 10.344 -16.922 -25.453 1 68.06 150 ALA A CA 1
ATOM 1202 C C . ALA A 1 150 ? 10.625 -15.586 -24.766 1 68.06 150 ALA A C 1
ATOM 1204 O O . ALA A 1 150 ? 11.609 -14.906 -25.078 1 68.06 150 ALA A O 1
ATOM 1205 N N . ALA A 1 151 ? 9.789 -15.227 -23.859 1 66.19 151 ALA A N 1
ATOM 1206 C CA . ALA A 1 151 ? 9.938 -13.953 -23.172 1 66.19 151 ALA A CA 1
ATOM 1207 C C . ALA A 1 151 ? 11.227 -13.922 -22.344 1 66.19 151 ALA A C 1
ATOM 1209 O O . ALA A 1 151 ? 11.914 -12.898 -22.297 1 66.19 151 ALA A O 1
ATOM 1210 N N . CYS A 1 152 ? 11.461 -14.992 -21.797 1 65.19 152 CYS A N 1
ATOM 1211 C CA . CYS A 1 152 ? 12.641 -15.062 -20.938 1 65.19 152 CYS A CA 1
ATOM 1212 C C . CYS A 1 152 ? 13.922 -15.102 -21.766 1 65.19 152 CYS A C 1
ATOM 1214 O O . CYS A 1 152 ? 15 -14.773 -21.266 1 65.19 152 CYS A O 1
ATOM 1216 N N . GLN A 1 153 ? 13.812 -15.422 -23.016 1 65.81 153 GLN A N 1
ATOM 1217 C CA . GLN A 1 153 ? 14.977 -15.516 -23.875 1 65.81 153 GLN A CA 1
ATOM 1218 C C . GLN A 1 153 ? 15.336 -14.156 -24.469 1 65.81 153 GLN A C 1
ATOM 1220 O O . GLN A 1 153 ? 16.422 -13.977 -25.016 1 65.81 153 GLN A O 1
ATOM 1225 N N . ILE A 1 154 ? 14.406 -13.289 -24.359 1 59.78 154 ILE A N 1
ATOM 1226 C CA . ILE A 1 154 ? 14.68 -11.961 -24.906 1 59.78 154 ILE A CA 1
ATOM 1227 C C . ILE A 1 154 ? 15.781 -11.289 -24.078 1 59.78 154 ILE A C 1
ATOM 1229 O O . ILE A 1 154 ? 15.695 -11.227 -22.859 1 59.78 154 ILE A O 1
ATOM 1233 N N . ASN A 1 155 ? 17.141 -11.195 -24.578 1 53.62 155 ASN A N 1
ATOM 1234 C CA . ASN A 1 155 ? 18.328 -10.617 -23.969 1 53.62 155 ASN A CA 1
ATOM 1235 C C . ASN A 1 155 ? 18.234 -9.094 -23.891 1 53.62 155 ASN A C 1
ATOM 1237 O O . ASN A 1 155 ? 17.953 -8.438 -24.891 1 53.62 155 ASN A O 1
ATOM 1241 N N . THR A 1 156 ? 17.875 -8.516 -22.797 1 53.31 156 THR A N 1
ATOM 1242 C CA . THR A 1 156 ? 18.109 -7.078 -22.703 1 53.31 156 THR A CA 1
ATOM 1243 C C . THR A 1 156 ? 19.578 -6.785 -22.438 1 53.31 156 THR A C 1
ATOM 1245 O O . THR A 1 156 ? 20.188 -7.414 -21.578 1 53.31 156 THR A O 1
ATOM 1248 N N . PRO A 1 157 ? 20.312 -6.086 -23.266 1 46.75 157 PRO A N 1
ATOM 1249 C CA . PRO A 1 157 ? 21.734 -5.801 -23.109 1 46.75 157 PRO A CA 1
ATOM 1250 C C . PRO A 1 157 ? 22.094 -5.395 -21.688 1 46.75 157 PRO A C 1
ATOM 1252 O O . PRO A 1 157 ? 21.359 -4.652 -21.047 1 46.75 157 PRO A O 1
ATOM 1255 N N . ALA A 1 158 ? 22.844 -6.258 -21.109 1 40.94 158 ALA A N 1
ATOM 1256 C CA . ALA A 1 158 ? 23.406 -5.949 -19.797 1 40.94 158 ALA A CA 1
ATOM 1257 C C . ALA A 1 158 ? 24.172 -4.633 -19.828 1 40.94 158 ALA A C 1
ATOM 1259 O O . ALA A 1 158 ? 25.078 -4.449 -20.641 1 40.94 158 ALA A O 1
ATOM 1260 N N . ARG A 1 159 ? 23.625 -3.586 -19.641 1 39.75 159 ARG A N 1
ATOM 1261 C CA . ARG A 1 159 ? 24.531 -2.445 -19.5 1 39.75 159 ARG A CA 1
ATOM 1262 C C . ARG A 1 159 ? 25.484 -2.652 -18.328 1 39.75 159 ARG A C 1
ATOM 1264 O O . ARG A 1 159 ? 25.188 -3.4 -17.406 1 39.75 159 ARG A O 1
ATOM 1271 N N . TYR A 1 160 ? 26.672 -2.098 -18.5 1 36.28 160 TYR A N 1
ATOM 1272 C CA . TYR A 1 160 ? 27.781 -2.051 -17.562 1 36.28 160 TYR A CA 1
ATOM 1273 C C . TYR A 1 160 ? 27.328 -1.575 -16.188 1 36.28 160 TYR A C 1
ATOM 1275 O O . TYR A 1 160 ? 26.594 -0.587 -16.078 1 36.28 160 TYR A O 1
ATOM 1283 N N . MET A 1 161 ? 27.266 -2.533 -15.289 1 38.72 161 MET A N 1
ATOM 1284 C CA . MET A 1 161 ? 26.922 -2.156 -13.914 1 38.72 161 MET A CA 1
ATOM 1285 C C . MET A 1 161 ? 28.109 -1.457 -13.242 1 38.72 161 MET A C 1
ATOM 1287 O O . MET A 1 161 ? 29.219 -1.997 -13.203 1 38.72 161 MET A O 1
ATOM 1291 N N . GLU A 1 162 ? 28.156 -0.262 -13.234 1 38.56 162 GLU A N 1
ATOM 1292 C CA . GLU A 1 162 ? 29.156 0.456 -12.461 1 38.56 162 GLU A CA 1
ATOM 1293 C C . GLU A 1 162 ? 29.172 -0.006 -11.008 1 38.56 162 GLU A C 1
ATOM 1295 O O . GLU A 1 162 ? 28.172 -0.533 -10.516 1 38.56 162 GLU A O 1
ATOM 1300 N N . PRO A 1 163 ? 30.406 0.155 -10.414 1 37.97 163 PRO A N 1
ATOM 1301 C CA . PRO A 1 163 ? 30.578 -0.27 -9.023 1 37.97 163 PRO A CA 1
ATOM 1302 C C . PRO A 1 163 ? 29.5 0.305 -8.102 1 37.97 163 PRO A C 1
ATOM 1304 O O . PRO A 1 163 ? 29.125 1.474 -8.227 1 37.97 163 PRO A O 1
ATOM 1307 N N . LEU A 1 164 ? 28.719 -0.5 -7.449 1 44.28 164 LEU A N 1
ATOM 1308 C CA . LEU A 1 164 ? 27.547 -0.27 -6.629 1 44.28 164 LEU A CA 1
ATOM 1309 C C . LEU A 1 164 ? 27.922 0.382 -5.305 1 44.28 164 LEU A C 1
ATOM 1311 O O . LEU A 1 164 ? 28.812 -0.106 -4.598 1 44.28 164 LEU A O 1
ATOM 1315 N N . HIS A 1 165 ? 28.203 1.669 -5.203 1 44.38 165 HIS A N 1
ATOM 1316 C CA . HIS A 1 165 ? 28.188 2.154 -3.826 1 44.38 165 HIS A CA 1
ATOM 1317 C C . HIS A 1 165 ? 26.812 1.961 -3.193 1 44.38 165 HIS A C 1
ATOM 1319 O O . HIS A 1 165 ? 25.828 2.555 -3.643 1 44.38 165 HIS A O 1
ATOM 1325 N N . MET A 1 166 ? 26.797 0.93 -2.455 1 50.97 166 MET A N 1
ATOM 1326 C CA . MET A 1 166 ? 25.531 0.528 -1.853 1 50.97 166 MET A CA 1
ATOM 1327 C C . MET A 1 166 ? 25.141 1.481 -0.729 1 50.97 166 MET A C 1
ATOM 1329 O O . MET A 1 166 ? 25.953 1.763 0.162 1 50.97 166 MET A O 1
ATOM 1333 N N . SER A 1 167 ? 24.219 2.32 -0.935 1 60.09 167 SER A N 1
ATOM 1334 C CA . SER A 1 167 ? 23.703 3.217 0.096 1 60.09 167 SER A CA 1
ATOM 1335 C C . SER A 1 167 ? 23.234 2.439 1.322 1 60.09 167 SER A C 1
ATOM 1337 O O . SER A 1 167 ? 22.906 1.257 1.224 1 60.09 167 SER A O 1
ATOM 1339 N N . GLU A 1 168 ? 23.516 3.111 2.49 1 65.5 168 GLU A N 1
ATOM 1340 C CA . GLU A 1 168 ? 23.047 2.514 3.736 1 65.5 168 GLU A CA 1
ATOM 1341 C C . GLU A 1 168 ? 21.531 2.273 3.703 1 65.5 168 GLU A C 1
ATOM 1343 O O . GLU A 1 168 ? 20.781 3.082 3.152 1 65.5 168 GLU A O 1
ATOM 1348 N N . LEU A 1 169 ? 21.203 1.142 4.223 1 74.88 169 LEU A N 1
ATOM 1349 C CA . LEU A 1 169 ? 19.797 0.779 4.312 1 74.88 169 LEU A CA 1
ATOM 1350 C C . LEU A 1 169 ? 19.047 1.721 5.254 1 74.88 169 LEU A C 1
ATOM 1352 O O . LEU A 1 169 ? 19.484 1.933 6.395 1 74.88 169 LEU A O 1
ATOM 1356 N N . PRO A 1 170 ? 18.062 2.355 4.766 1 80.12 170 PRO A N 1
ATOM 1357 C CA . PRO A 1 170 ? 17.266 3.203 5.656 1 80.12 170 PRO A CA 1
ATOM 1358 C C . PRO A 1 170 ? 16.734 2.443 6.867 1 80.12 170 PRO A C 1
ATOM 1360 O O . PRO A 1 170 ? 16.641 1.214 6.836 1 80.12 170 PRO A O 1
ATOM 1363 N N . ALA A 1 171 ? 16.344 3.141 7.852 1 76.31 171 ALA A N 1
ATOM 1364 C CA . ALA A 1 171 ? 15.953 2.541 9.125 1 76.31 171 ALA A CA 1
ATOM 1365 C C . ALA A 1 171 ? 14.539 1.965 9.039 1 76.31 171 ALA A C 1
ATOM 1367 O O . ALA A 1 171 ? 14.219 0.992 9.727 1 76.31 171 ALA A O 1
ATOM 1368 N N . HIS A 1 172 ? 13.695 2.58 8.195 1 85.5 172 HIS A N 1
ATOM 1369 C CA . HIS A 1 172 ? 12.297 2.174 8.172 1 85.5 172 HIS A CA 1
ATOM 1370 C C . HIS A 1 172 ? 11.766 2.096 6.746 1 85.5 172 HIS A C 1
ATOM 1372 O O . HIS A 1 172 ? 12.312 2.734 5.844 1 85.5 172 HIS A O 1
ATOM 1378 N N . PRO A 1 173 ? 10.703 1.278 6.594 1 91.88 173 PRO A N 1
ATOM 1379 C CA . PRO A 1 173 ? 10.086 1.227 5.266 1 91.88 173 PRO A CA 1
ATOM 1380 C C . PRO A 1 173 ? 9.547 2.58 4.812 1 91.88 173 PRO A C 1
ATOM 1382 O O . PRO A 1 173 ? 9.008 3.338 5.625 1 91.88 173 PRO A O 1
ATOM 1385 N N . TRP A 1 174 ? 9.727 2.91 3.566 1 94.5 174 TRP A N 1
ATOM 1386 C CA . TRP A 1 174 ? 9.156 4.055 2.861 1 94.5 174 TRP A CA 1
ATOM 1387 C C . TRP A 1 174 ? 9.734 5.363 3.393 1 94.5 174 TRP A C 1
ATOM 1389 O O . TRP A 1 174 ? 9.078 6.406 3.334 1 94.5 174 TRP A O 1
ATOM 1399 N N . ASP A 1 175 ? 10.867 5.316 4.008 1 92.5 175 ASP A N 1
ATOM 1400 C CA . ASP A 1 175 ? 11.562 6.5 4.512 1 92.5 175 ASP A CA 1
ATOM 1401 C C . ASP A 1 175 ? 12.383 7.168 3.412 1 92.5 175 ASP A C 1
ATOM 1403 O O . ASP A 1 175 ? 12.398 8.398 3.301 1 92.5 175 ASP A O 1
ATOM 1407 N N . ASN A 1 176 ? 13.047 6.336 2.662 1 91.94 176 ASN A N 1
ATOM 1408 C CA . ASN A 1 176 ? 13.859 6.785 1.534 1 91.94 176 ASN A CA 1
ATOM 1409 C C . ASN A 1 176 ? 13.414 6.133 0.229 1 91.94 176 ASN A C 1
ATOM 1411 O O . ASN A 1 176 ? 13.32 4.91 0.141 1 91.94 176 ASN A O 1
ATOM 1415 N N . LEU A 1 177 ? 13.141 7.02 -0.717 1 94.31 177 LEU A N 1
ATOM 1416 C CA . LEU A 1 177 ? 12.688 6.523 -2.01 1 94.31 177 LEU A CA 1
ATOM 1417 C C . LEU A 1 177 ? 13.672 6.887 -3.111 1 94.31 177 LEU A C 1
ATOM 1419 O O . LEU A 1 177 ? 14.32 7.938 -3.051 1 94.31 177 LEU A O 1
ATOM 1423 N N . SER A 1 178 ? 13.797 6 -4.098 1 90.56 178 SER A N 1
ATOM 1424 C CA . SER A 1 178 ? 14.523 6.266 -5.332 1 90.56 178 SER A CA 1
ATOM 1425 C C . SER A 1 178 ? 13.586 6.293 -6.535 1 90.56 178 SER A C 1
ATOM 1427 O O . SER A 1 178 ? 12.734 5.414 -6.684 1 90.56 178 SER A O 1
ATOM 1429 N N . MET A 1 179 ? 13.695 7.328 -7.309 1 92.44 179 MET A N 1
ATOM 1430 C CA . MET A 1 179 ? 12.805 7.461 -8.453 1 92.44 179 MET A CA 1
ATOM 1431 C C . MET A 1 179 ? 13.594 7.449 -9.766 1 92.44 179 MET A C 1
ATOM 1433 O O . MET A 1 179 ? 14.711 7.961 -9.82 1 92.44 179 MET A O 1
ATOM 1437 N N . ASP A 1 180 ? 12.984 6.883 -10.812 1 88.5 180 ASP A N 1
ATOM 1438 C CA . ASP A 1 180 ? 13.547 6.824 -12.156 1 88.5 180 ASP A CA 1
ATOM 1439 C C . ASP A 1 180 ? 12.445 6.695 -13.203 1 88.5 180 ASP A C 1
ATOM 1441 O O . ASP A 1 180 ? 11.289 6.434 -12.867 1 88.5 180 ASP A O 1
ATOM 1445 N N . PHE A 1 181 ? 12.875 6.996 -14.445 1 91.25 181 PHE A N 1
ATOM 1446 C CA . PHE A 1 181 ? 11.938 6.855 -15.547 1 91.25 181 PHE A CA 1
ATOM 1447 C C . PHE A 1 181 ? 12.422 5.797 -16.531 1 91.25 181 PHE A C 1
ATOM 1449 O O . PHE A 1 181 ? 13.617 5.66 -16.766 1 91.25 181 PHE A O 1
ATOM 1456 N N . CYS A 1 182 ? 11.445 5.062 -17.031 1 89.5 182 CYS A N 1
ATOM 1457 C CA . CYS A 1 182 ? 11.68 4.152 -18.141 1 89.5 182 CYS A CA 1
ATOM 1458 C C . CYS A 1 182 ? 10.836 4.539 -19.359 1 89.5 182 CYS A C 1
ATOM 1460 O O . CYS A 1 182 ? 9.656 4.848 -19.219 1 89.5 182 CYS A O 1
ATOM 1462 N N . GLY A 1 183 ? 11.484 4.434 -20.562 1 86.69 183 GLY A N 1
ATOM 1463 C CA . GLY A 1 183 ? 10.742 4.734 -21.781 1 86.69 183 GLY A CA 1
ATOM 1464 C C . GLY A 1 183 ? 11.469 5.699 -22.703 1 86.69 183 GLY A C 1
ATOM 1465 O O . GLY A 1 183 ? 12.641 6.004 -22.484 1 86.69 183 GLY A O 1
ATOM 1466 N N . PRO A 1 184 ? 10.836 6.172 -23.719 1 90.62 184 PRO A N 1
ATOM 1467 C CA . PRO A 1 184 ? 9.445 5.844 -24.062 1 90.62 184 PRO A CA 1
ATOM 1468 C C . PRO A 1 184 ? 9.273 4.395 -24.5 1 90.62 184 PRO A C 1
ATOM 1470 O O . PRO A 1 184 ? 10.148 3.842 -25.172 1 90.62 184 PRO A O 1
ATOM 1473 N N . LEU A 1 185 ? 8.133 3.873 -24.141 1 91.19 185 LEU A N 1
ATOM 1474 C CA . LEU A 1 185 ? 7.73 2.545 -24.594 1 91.19 185 LEU A CA 1
ATOM 1475 C C . LEU A 1 185 ? 7.184 2.596 -26.016 1 91.19 185 LEU A C 1
ATOM 1477 O O . LEU A 1 185 ? 6.918 3.676 -26.547 1 91.19 185 LEU A O 1
ATOM 1481 N N . PRO A 1 186 ? 7.027 1.481 -26.625 1 86.25 186 PRO A N 1
ATOM 1482 C CA . PRO A 1 186 ? 6.441 1.479 -27.969 1 86.25 186 PRO A CA 1
ATOM 1483 C C . PRO A 1 186 ? 5.066 2.15 -28.016 1 86.25 186 PRO A C 1
ATOM 1485 O O . PRO A 1 186 ? 4.688 2.719 -29.047 1 86.25 186 PRO A O 1
ATOM 1488 N N . SER A 1 187 ? 4.344 2.248 -26.984 1 86.75 187 SER A N 1
ATOM 1489 C CA . SER A 1 187 ? 3.027 2.875 -26.906 1 86.75 187 SER A CA 1
ATOM 1490 C C . SER A 1 187 ? 3.145 4.391 -26.797 1 86.75 187 SER A C 1
ATOM 1492 O O . SER A 1 187 ? 2.148 5.105 -26.938 1 86.75 187 SER A O 1
ATOM 1494 N N . GLY A 1 188 ? 4.355 4.848 -26.531 1 90.44 188 GLY A N 1
ATOM 1495 C CA . GLY A 1 188 ? 4.562 6.27 -26.328 1 90.44 188 GLY A CA 1
ATOM 1496 C C . GLY A 1 188 ? 4.547 6.676 -24.859 1 90.44 188 GLY A C 1
ATOM 1497 O O . GLY A 1 188 ? 4.934 7.793 -24.516 1 90.44 188 GLY A O 1
ATOM 1498 N N . ASP A 1 189 ? 4.172 5.762 -24 1 92.62 189 ASP A N 1
ATOM 1499 C CA . ASP A 1 189 ? 4.094 6.027 -22.562 1 92.62 189 ASP A CA 1
ATOM 1500 C C . ASP A 1 189 ? 5.465 5.871 -21.906 1 92.62 189 ASP A C 1
ATOM 1502 O O . ASP A 1 189 ? 6.375 5.281 -22.484 1 92.62 189 ASP A O 1
ATOM 1506 N N . TYR A 1 190 ? 5.566 6.516 -20.766 1 93.44 190 TYR A N 1
ATOM 1507 C CA . TYR A 1 190 ? 6.707 6.324 -19.875 1 93.44 190 TYR A CA 1
ATOM 1508 C C . TYR A 1 190 ? 6.289 5.609 -18.594 1 93.44 190 TYR A C 1
ATOM 1510 O O . TYR A 1 190 ? 5.113 5.637 -18.219 1 93.44 190 TYR A O 1
ATOM 1518 N N . LEU A 1 191 ? 7.262 4.898 -18.047 1 95.25 191 LEU A N 1
ATOM 1519 C CA . LEU A 1 191 ? 7.047 4.328 -16.734 1 95.25 191 LEU A CA 1
ATOM 1520 C C . LEU A 1 191 ? 7.77 5.145 -15.664 1 95.25 191 LEU A C 1
ATOM 1522 O O . LEU A 1 191 ? 8.977 5.395 -15.773 1 95.25 191 LEU A O 1
ATOM 1526 N N . PHE A 1 192 ? 7.027 5.727 -14.758 1 95.12 192 PHE A N 1
ATOM 1527 C CA . PHE A 1 192 ? 7.555 6.395 -13.578 1 95.12 192 PHE A CA 1
ATOM 1528 C C . PHE A 1 192 ? 7.75 5.402 -12.43 1 95.12 192 PHE A C 1
ATOM 1530 O O . PHE A 1 192 ? 6.781 4.969 -11.812 1 95.12 192 PHE A O 1
ATOM 1537 N N . VAL A 1 193 ? 9.055 5.035 -12.156 1 95 193 VAL A N 1
ATOM 1538 C CA . VAL A 1 193 ? 9.383 3.967 -11.219 1 95 193 VAL A CA 1
ATOM 1539 C C . VAL A 1 193 ? 9.844 4.57 -9.891 1 95 193 VAL A C 1
ATOM 1541 O O . VAL A 1 193 ? 10.75 5.406 -9.867 1 95 193 VAL A O 1
ATOM 1544 N N . ILE A 1 194 ? 9.203 4.176 -8.828 1 95.88 194 ILE A N 1
ATOM 1545 C CA . ILE A 1 194 ? 9.547 4.578 -7.465 1 95.88 194 ILE A CA 1
ATOM 1546 C C . ILE A 1 194 ? 9.859 3.342 -6.625 1 95.88 194 ILE A C 1
ATOM 1548 O O . ILE A 1 194 ? 9.031 2.432 -6.52 1 95.88 194 ILE A O 1
ATOM 1552 N N . ILE A 1 195 ? 11.055 3.293 -5.988 1 93.88 195 ILE A N 1
ATOM 1553 C CA . ILE A 1 195 ? 11.453 2.123 -5.215 1 93.88 195 ILE A CA 1
ATOM 1554 C C . ILE A 1 195 ? 11.703 2.529 -3.762 1 93.88 195 ILE A C 1
ATOM 1556 O O . ILE A 1 195 ? 12.406 3.506 -3.496 1 93.88 195 ILE A O 1
ATOM 1560 N N . ASP A 1 196 ? 11.094 1.853 -2.859 1 93.88 196 ASP A N 1
ATOM 1561 C CA . ASP A 1 196 ? 11.438 1.994 -1.448 1 93.88 196 ASP A CA 1
ATOM 1562 C C . ASP A 1 196 ? 12.797 1.353 -1.147 1 93.88 196 ASP A C 1
ATOM 1564 O O . ASP A 1 196 ? 12.953 0.137 -1.278 1 93.88 196 ASP A O 1
ATOM 1568 N N . GLU A 1 197 ? 13.688 2.07 -0.683 1 87.62 197 GLU A N 1
ATOM 1569 C CA . GLU A 1 197 ? 15.055 1.59 -0.537 1 87.62 197 GLU A CA 1
ATOM 1570 C C . GLU A 1 197 ? 15.164 0.557 0.582 1 87.62 197 GLU A C 1
ATOM 1572 O O . GLU A 1 197 ? 16.109 -0.238 0.613 1 87.62 197 GLU A O 1
ATOM 1577 N N . TYR A 1 198 ? 14.227 0.534 1.48 1 87.12 198 TYR A N 1
ATOM 1578 C CA . TYR A 1 198 ? 14.242 -0.428 2.576 1 87.12 198 TYR A CA 1
ATOM 1579 C C . TYR A 1 198 ? 13.641 -1.759 2.141 1 87.12 198 TYR A C 1
ATOM 1581 O O . TYR A 1 198 ? 14.312 -2.793 2.174 1 87.12 198 TYR A O 1
ATOM 1589 N N . SER A 1 199 ? 12.453 -1.717 1.671 1 90.69 199 SER A N 1
ATOM 1590 C CA . SER A 1 199 ? 11.711 -2.936 1.376 1 90.69 199 SER A CA 1
ATOM 1591 C C . SER A 1 199 ? 11.984 -3.424 -0.041 1 90.69 199 SER A C 1
ATOM 1593 O O . SER A 1 199 ? 11.648 -4.559 -0.39 1 90.69 199 SER A O 1
ATOM 1595 N N . ARG A 1 200 ? 12.492 -2.525 -0.878 1 88.88 200 ARG A N 1
ATOM 1596 C CA . ARG A 1 200 ? 12.711 -2.812 -2.293 1 88.88 200 ARG A CA 1
ATOM 1597 C C . ARG A 1 200 ? 11.383 -2.951 -3.031 1 88.88 200 ARG A C 1
ATOM 1599 O O . ARG A 1 200 ? 11.328 -3.518 -4.125 1 88.88 200 ARG A O 1
ATOM 1606 N N . TYR A 1 201 ? 10.305 -2.479 -2.398 1 95.69 201 TYR A N 1
ATOM 1607 C CA . TYR A 1 201 ? 8.977 -2.49 -3.004 1 95.69 201 TYR A CA 1
ATOM 1608 C C . TYR A 1 201 ? 8.883 -1.462 -4.125 1 95.69 201 TYR A C 1
ATOM 1610 O O . TYR A 1 201 ? 9.055 -0.263 -3.891 1 95.69 201 TYR A O 1
ATOM 1618 N N . PRO A 1 202 ? 8.57 -1.902 -5.324 1 96.12 202 PRO A N 1
ATOM 1619 C CA . PRO A 1 202 ? 8.461 -0.958 -6.438 1 96.12 202 PRO A CA 1
ATOM 1620 C C . PRO A 1 202 ? 7.039 -0.431 -6.633 1 96.12 202 PRO A C 1
ATOM 1622 O O . PRO A 1 202 ? 6.074 -1.185 -6.492 1 96.12 202 PRO A O 1
ATOM 1625 N N . VAL A 1 203 ? 6.902 0.834 -6.855 1 97.62 203 VAL A N 1
ATOM 1626 C CA . VAL A 1 203 ? 5.684 1.468 -7.348 1 97.62 203 VAL A CA 1
ATOM 1627 C C . VAL A 1 203 ? 5.91 1.999 -8.758 1 97.62 203 VAL A C 1
ATOM 1629 O O . VAL A 1 203 ? 6.859 2.748 -9 1 97.62 203 VAL A O 1
ATOM 1632 N N . VAL A 1 204 ? 5.074 1.549 -9.695 1 96.81 204 VAL A N 1
ATOM 1633 C CA . VAL A 1 204 ? 5.238 1.942 -11.094 1 96.81 204 VAL A CA 1
ATOM 1634 C C . VAL A 1 204 ? 3.967 2.625 -11.586 1 96.81 204 VAL A C 1
ATOM 1636 O O . VAL A 1 204 ? 2.873 2.066 -11.477 1 96.81 204 VAL A O 1
ATOM 1639 N N . GLU A 1 205 ? 4.102 3.82 -12.039 1 96.44 205 GLU A N 1
ATOM 1640 C CA . GLU A 1 205 ? 3.006 4.586 -12.625 1 96.44 205 GLU A CA 1
ATOM 1641 C C . GLU A 1 205 ? 3.227 4.812 -14.117 1 96.44 205 GLU A C 1
ATOM 1643 O O . GLU A 1 205 ? 4.352 5.062 -14.555 1 96.44 205 GLU A O 1
ATOM 1648 N N . ILE A 1 206 ? 2.182 4.703 -14.914 1 94.56 206 ILE A N 1
ATOM 1649 C CA . ILE A 1 206 ? 2.227 4.992 -16.344 1 94.56 206 ILE A CA 1
ATOM 1650 C C . ILE A 1 206 ? 1.95 6.477 -16.578 1 94.56 206 ILE A C 1
ATOM 1652 O O . ILE A 1 206 ? 0.91 6.996 -16.172 1 94.56 206 ILE A O 1
ATOM 1656 N N . ILE A 1 207 ? 2.867 7.176 -17.203 1 93.38 207 ILE A N 1
ATOM 1657 C CA . ILE A 1 207 ? 2.682 8.602 -17.453 1 93.38 207 ILE A CA 1
ATOM 1658 C C . ILE A 1 207 ? 2.92 8.906 -18.922 1 93.38 207 ILE A C 1
ATOM 1660 O O . ILE A 1 207 ? 3.619 8.164 -19.625 1 93.38 207 ILE A O 1
ATOM 1664 N N . ARG A 1 208 ? 2.412 10.039 -19.391 1 90.94 208 ARG A N 1
ATOM 1665 C CA . ARG A 1 208 ? 2.457 10.367 -20.797 1 90.94 208 ARG A CA 1
ATOM 1666 C C . ARG A 1 208 ? 3.609 11.32 -21.109 1 90.94 208 ARG A C 1
ATOM 1668 O O . ARG A 1 208 ? 3.99 11.492 -22.266 1 90.94 208 ARG A O 1
ATOM 1675 N N . SER A 1 209 ? 4.094 12.016 -20.047 1 89.88 209 SER A N 1
ATOM 1676 C CA . SER A 1 209 ? 5.172 12.977 -20.25 1 89.88 209 SER A CA 1
ATOM 1677 C C . SER A 1 209 ? 6.035 13.109 -19 1 89.88 209 SER A C 1
ATOM 1679 O O . SER A 1 209 ? 5.602 12.758 -17.906 1 89.88 209 SER A O 1
ATOM 1681 N N . LEU A 1 210 ? 7.18 13.602 -19.234 1 90.31 210 LEU A N 1
ATOM 1682 C CA . LEU A 1 210 ? 8.125 13.758 -18.141 1 90.31 210 LEU A CA 1
ATOM 1683 C C . LEU A 1 210 ? 8.062 15.18 -17.578 1 90.31 210 LEU A C 1
ATOM 1685 O O . LEU A 1 210 ? 8.938 15.578 -16.797 1 90.31 210 LEU A O 1
ATOM 1689 N N . SER A 1 211 ? 7.117 15.898 -17.922 1 88.25 211 SER A N 1
ATOM 1690 C CA . SER A 1 211 ? 6.984 17.266 -17.438 1 88.25 211 SER A CA 1
ATOM 1691 C C . SER A 1 211 ? 6.594 17.297 -15.961 1 88.25 211 SER A C 1
ATOM 1693 O O . SER A 1 211 ? 5.957 16.375 -15.461 1 88.25 211 SER A O 1
ATOM 1695 N N . ALA A 1 212 ? 6.918 18.344 -15.336 1 87.69 212 ALA A N 1
ATOM 1696 C CA . ALA A 1 212 ? 6.547 18.547 -13.938 1 87.69 212 ALA A CA 1
ATOM 1697 C C . ALA A 1 212 ? 5.031 18.484 -13.758 1 87.69 212 ALA A C 1
ATOM 1699 O O . ALA A 1 212 ? 4.543 18 -12.734 1 87.69 212 ALA A O 1
ATOM 1700 N N . HIS A 1 213 ? 4.332 18.922 -14.781 1 88.12 213 HIS A N 1
ATOM 1701 C CA . HIS A 1 213 ? 2.877 18.984 -14.719 1 88.12 213 HIS A CA 1
ATOM 1702 C C . HIS A 1 213 ? 2.26 17.594 -14.727 1 88.12 213 HIS A C 1
ATOM 1704 O O . HIS A 1 213 ? 1.082 17.422 -14.406 1 88.12 213 HIS A O 1
ATOM 1710 N N . THR A 1 214 ? 3.043 16.609 -15.109 1 90.81 214 THR A N 1
ATOM 1711 C CA . THR A 1 214 ? 2.586 15.234 -15.086 1 90.81 214 THR A CA 1
ATOM 1712 C C . THR A 1 214 ? 3.178 14.484 -13.891 1 90.81 214 THR A C 1
ATOM 1714 O O . THR A 1 214 ? 2.463 13.781 -13.18 1 90.81 214 THR A O 1
ATOM 1717 N N . VAL A 1 215 ? 4.379 14.75 -13.602 1 92.75 215 VAL A N 1
ATOM 1718 C CA . VAL A 1 215 ? 5.141 13.977 -12.625 1 92.75 215 VAL A CA 1
ATOM 1719 C C . VAL A 1 215 ? 4.684 14.336 -11.219 1 92.75 215 VAL A C 1
ATOM 1721 O O . VAL A 1 215 ? 4.461 13.445 -10.383 1 92.75 215 VAL A O 1
ATOM 1724 N N . ILE A 1 216 ? 4.492 15.57 -10.953 1 92.75 216 ILE A N 1
ATOM 1725 C CA . ILE A 1 216 ? 4.195 16.031 -9.602 1 92.75 216 ILE A CA 1
ATOM 1726 C C . ILE A 1 216 ? 2.822 15.516 -9.172 1 92.75 216 ILE A C 1
ATOM 1728 O O . ILE A 1 216 ? 2.686 14.906 -8.109 1 92.75 216 ILE A O 1
ATOM 1732 N N . PRO A 1 217 ? 1.787 15.695 -10.008 1 91.94 217 PRO A N 1
ATOM 1733 C CA . PRO A 1 217 ? 0.487 15.148 -9.609 1 91.94 217 PRO A CA 1
ATOM 1734 C C . PRO A 1 217 ? 0.514 13.633 -9.438 1 91.94 217 PRO A C 1
ATOM 1736 O O . PRO A 1 217 ? -0.171 13.102 -8.555 1 91.94 217 PRO A O 1
ATOM 1739 N N . THR A 1 218 ? 1.254 12.992 -10.266 1 94.31 218 THR A N 1
ATOM 1740 C CA . THR A 1 218 ? 1.36 11.539 -10.164 1 94.31 218 THR A CA 1
ATOM 1741 C C . THR A 1 218 ? 2.033 11.141 -8.852 1 94.31 218 THR A C 1
ATOM 1743 O O . THR A 1 218 ? 1.576 10.219 -8.172 1 94.31 218 THR A O 1
ATOM 1746 N N . LEU A 1 219 ? 3.109 11.797 -8.562 1 95.06 219 LEU A N 1
ATOM 1747 C CA . LEU A 1 219 ? 3.797 11.531 -7.305 1 95.06 219 LEU A CA 1
ATOM 1748 C C . LEU A 1 219 ? 2.891 11.828 -6.117 1 95.06 219 LEU A C 1
ATOM 1750 O O . LEU A 1 219 ? 2.9 11.094 -5.121 1 95.06 219 LEU A O 1
ATOM 1754 N N . ASP A 1 220 ? 2.143 12.906 -6.195 1 93.75 220 ASP A N 1
ATOM 1755 C CA . ASP A 1 220 ? 1.191 13.258 -5.148 1 93.75 220 ASP A CA 1
ATOM 1756 C C . ASP A 1 220 ? 0.197 12.125 -4.898 1 93.75 220 ASP A C 1
ATOM 1758 O O . ASP A 1 220 ? -0.101 11.797 -3.75 1 93.75 220 ASP A O 1
ATOM 1762 N N . LYS A 1 221 ? -0.276 11.531 -5.949 1 95 221 LYS A N 1
ATOM 1763 C CA . LYS A 1 221 ? -1.158 10.367 -5.84 1 95 221 LYS A CA 1
ATOM 1764 C C . LYS A 1 221 ? -0.475 9.227 -5.094 1 95 221 LYS A C 1
ATOM 1766 O O . LYS A 1 221 ? -1.057 8.641 -4.18 1 95 221 LYS A O 1
ATOM 1771 N N . VAL A 1 222 ? 0.721 8.977 -5.461 1 97.12 222 VAL A N 1
ATOM 1772 C CA . VAL A 1 222 ? 1.471 7.879 -4.855 1 97.12 222 VAL A CA 1
ATOM 1773 C C . VAL A 1 222 ? 1.654 8.141 -3.361 1 97.12 222 VAL A C 1
ATOM 1775 O O . VAL A 1 222 ? 1.452 7.246 -2.539 1 97.12 222 VAL A O 1
ATOM 1778 N N . LEU A 1 223 ? 2.012 9.359 -3.033 1 95.44 223 LEU A N 1
ATOM 1779 C CA . LEU A 1 223 ? 2.266 9.711 -1.641 1 95.44 223 LEU A CA 1
ATOM 1780 C C . LEU A 1 223 ? 0.975 9.703 -0.83 1 95.44 223 LEU A C 1
ATOM 1782 O O . LEU A 1 223 ? 1.002 9.5 0.387 1 95.44 223 LEU A O 1
ATOM 1786 N N . SER A 1 224 ? -0.129 9.898 -1.478 1 94.75 224 SER A N 1
ATOM 1787 C CA . SER A 1 224 ? -1.41 9.805 -0.786 1 94.75 224 SER A CA 1
ATOM 1788 C C . SER A 1 224 ? -1.725 8.367 -0.392 1 94.75 224 SER A C 1
ATOM 1790 O O . SER A 1 224 ? -2.496 8.125 0.539 1 94.75 224 SER A O 1
ATOM 1792 N N . VAL A 1 225 ? -1.152 7.426 -1.081 1 96.25 225 VAL A N 1
ATOM 1793 C CA . VAL A 1 225 ? -1.42 6.012 -0.829 1 96.25 225 VAL A CA 1
ATOM 1794 C C . VAL A 1 225 ? -0.439 5.48 0.213 1 96.25 225 VAL A C 1
ATOM 1796 O O . VAL A 1 225 ? -0.845 4.84 1.187 1 96.25 225 VAL A O 1
ATOM 1799 N N . PHE A 1 226 ? 0.805 5.824 0.065 1 96.38 226 PHE A N 1
ATOM 1800 C CA . PHE A 1 226 ? 1.827 5.129 0.835 1 96.38 226 PHE A CA 1
ATOM 1801 C C . PHE A 1 226 ? 2.342 6.004 1.971 1 96.38 226 PHE A C 1
ATOM 1803 O O . PHE A 1 226 ? 3.006 5.516 2.887 1 96.38 226 PHE A O 1
ATOM 1810 N N . GLY A 1 227 ? 2.029 7.336 1.939 1 93.94 227 GLY A N 1
ATOM 1811 C CA . GLY A 1 227 ? 2.541 8.273 2.926 1 93.94 227 GLY A CA 1
ATOM 1812 C C . GLY A 1 227 ? 3.684 9.125 2.402 1 93.94 227 GLY A C 1
ATOM 1813 O O . GLY A 1 227 ? 4.199 8.883 1.312 1 93.94 227 GLY A O 1
ATOM 1814 N N . ILE A 1 228 ? 4.062 10.102 3.23 1 93.56 228 ILE A N 1
ATOM 1815 C CA . ILE A 1 228 ? 5.133 11.016 2.852 1 93.56 228 ILE A CA 1
ATOM 1816 C C . ILE A 1 228 ? 6.477 10.469 3.33 1 93.56 228 ILE A C 1
ATOM 1818 O O . ILE A 1 228 ? 6.645 10.172 4.516 1 93.56 228 ILE A O 1
ATOM 1822 N N . PRO A 1 229 ? 7.41 10.289 2.441 1 95 229 PRO A N 1
ATOM 1823 C CA . PRO A 1 229 ? 8.75 9.844 2.846 1 95 229 PRO A CA 1
ATOM 1824 C C . PRO A 1 229 ? 9.586 10.969 3.449 1 95 229 PRO A C 1
ATOM 1826 O O . PRO A 1 229 ? 9.195 12.141 3.379 1 95 229 PRO A O 1
ATOM 1829 N N . SER A 1 230 ? 10.719 10.555 4 1 92 230 SER A N 1
ATOM 1830 C CA . SER A 1 230 ? 11.648 11.562 4.508 1 92 230 SER A CA 1
ATOM 1831 C C . SER A 1 230 ? 12.523 12.125 3.391 1 92 230 SER A C 1
ATOM 1833 O O . SER A 1 230 ? 12.836 13.312 3.379 1 92 230 SER A O 1
ATOM 1835 N N . MET A 1 231 ? 12.828 11.172 2.467 1 93.12 231 MET A N 1
ATOM 1836 C CA . MET A 1 231 ? 13.758 11.57 1.417 1 93.12 231 MET A CA 1
ATOM 1837 C C . MET A 1 231 ? 13.422 10.875 0.1 1 93.12 231 MET A C 1
ATOM 1839 O O . MET A 1 231 ? 13.047 9.703 0.087 1 93.12 231 MET A O 1
ATOM 1843 N N . ILE A 1 232 ? 13.578 11.641 -0.988 1 93.5 232 ILE A N 1
ATOM 1844 C CA . ILE A 1 232 ? 13.438 11.094 -2.332 1 93.5 232 ILE A CA 1
ATOM 1845 C C . ILE A 1 232 ? 14.68 11.406 -3.156 1 93.5 232 ILE A C 1
ATOM 1847 O O . ILE A 1 232 ? 15.117 12.562 -3.221 1 93.5 232 ILE A O 1
ATOM 1851 N N . LYS A 1 233 ? 15.219 10.352 -3.729 1 89.69 233 LYS A N 1
ATOM 1852 C CA . LYS A 1 233 ? 16.375 10.477 -4.602 1 89.69 233 LYS A CA 1
ATOM 1853 C C . LYS A 1 233 ? 15.984 10.328 -6.07 1 89.69 233 LYS A C 1
ATOM 1855 O O . LYS A 1 233 ? 15.164 9.477 -6.41 1 89.69 233 LYS A O 1
ATOM 1860 N N . SER A 1 234 ? 16.391 11.18 -6.875 1 87.56 234 SER A N 1
ATOM 1861 C CA . SER A 1 234 ? 16.156 11.078 -8.312 1 87.56 234 SER A CA 1
ATOM 1862 C C . SER A 1 234 ? 17.391 11.523 -9.102 1 87.56 234 SER A C 1
ATOM 1864 O O . SER A 1 234 ? 18.297 12.133 -8.547 1 87.56 234 SER A O 1
ATOM 1866 N N . ASP A 1 235 ? 17.438 11.133 -10.266 1 77.25 235 ASP A N 1
ATOM 1867 C CA . ASP A 1 235 ? 18.5 11.672 -11.117 1 77.25 235 ASP A CA 1
ATOM 1868 C C . ASP A 1 235 ? 18.25 13.141 -11.445 1 77.25 235 ASP A C 1
ATOM 1870 O O . ASP A 1 235 ? 17.281 13.734 -10.961 1 77.25 235 ASP A O 1
ATOM 1874 N N . ASN A 1 236 ? 19.109 13.734 -12.133 1 67.19 236 ASN A N 1
ATOM 1875 C CA . ASN A 1 236 ? 19.031 15.156 -12.414 1 67.19 236 ASN A CA 1
ATOM 1876 C C . ASN A 1 236 ? 18.172 15.43 -13.648 1 67.19 236 ASN A C 1
ATOM 1878 O O . ASN A 1 236 ? 18.391 16.422 -14.352 1 67.19 236 ASN A O 1
ATOM 1882 N N . GLY A 1 237 ? 17.203 14.648 -13.781 1 72.56 237 GLY A N 1
ATOM 1883 C CA . GLY A 1 237 ? 16.359 14.867 -14.945 1 72.56 237 GLY A CA 1
ATOM 1884 C C . GLY A 1 237 ? 15.453 16.078 -14.805 1 72.56 237 GLY A C 1
ATOM 1885 O O . GLY A 1 237 ? 15.211 16.562 -13.695 1 72.56 237 GLY A O 1
ATOM 1886 N N . ALA A 1 238 ? 14.953 16.641 -15.852 1 69.25 238 ALA A N 1
ATOM 1887 C CA . ALA A 1 238 ? 14.328 17.953 -16.031 1 69.25 238 ALA A CA 1
ATOM 1888 C C . ALA A 1 238 ? 13.148 18.125 -15.07 1 69.25 238 ALA A C 1
ATOM 1890 O O . ALA A 1 238 ? 13.023 19.172 -14.422 1 69.25 238 ALA A O 1
ATOM 1891 N N . PRO A 1 239 ? 12.312 17.109 -14.914 1 77.31 239 PRO A N 1
ATOM 1892 C CA . PRO A 1 239 ? 11.18 17.422 -14.047 1 77.31 239 PRO A CA 1
ATOM 1893 C C . PRO A 1 239 ? 11.586 17.625 -12.594 1 77.31 239 PRO A C 1
ATOM 1895 O O . PRO A 1 239 ? 10.945 18.391 -11.867 1 77.31 239 PRO A O 1
ATOM 1898 N N . PHE A 1 240 ? 12.672 17.109 -12.242 1 83 240 PHE A N 1
ATOM 1899 C CA . PHE A 1 240 ? 13.055 17.109 -10.836 1 83 240 PHE A CA 1
ATOM 1900 C C . PHE A 1 240 ? 13.883 18.344 -10.5 1 83 240 PHE A C 1
ATOM 1902 O O . PHE A 1 240 ? 14.062 18.672 -9.32 1 83 240 PHE A O 1
ATOM 1909 N N . ASN A 1 241 ? 14.289 18.938 -11.477 1 78.81 241 ASN A N 1
ATOM 1910 C CA . ASN A 1 241 ? 15.078 20.156 -11.273 1 78.81 241 ASN A CA 1
ATOM 1911 C C . ASN A 1 241 ? 14.203 21.406 -11.375 1 78.81 241 ASN A C 1
ATOM 1913 O O . ASN A 1 241 ? 14.703 22.516 -11.25 1 78.81 241 ASN A O 1
ATOM 1917 N N . SER A 1 242 ? 13.039 21.312 -11.469 1 82.5 242 SER A N 1
ATOM 1918 C CA . SER A 1 242 ? 12.133 22.438 -11.633 1 82.5 242 SER A CA 1
ATOM 1919 C C . SER A 1 242 ? 11.828 23.109 -10.297 1 82.5 242 SER A C 1
ATOM 1921 O O . SER A 1 242 ? 11.93 22.469 -9.242 1 82.5 242 SER A O 1
ATOM 1923 N N . HIS A 1 243 ? 11.57 24.328 -10.375 1 86.81 243 HIS A N 1
ATOM 1924 C CA . HIS A 1 243 ? 11.125 25.078 -9.203 1 86.81 243 HIS A CA 1
ATOM 1925 C C . HIS A 1 243 ? 9.844 24.484 -8.625 1 86.81 243 HIS A C 1
ATOM 1927 O O . HIS A 1 243 ? 9.688 24.422 -7.402 1 86.81 243 HIS A O 1
ATOM 1933 N N . ALA A 1 244 ? 9.062 24.062 -9.492 1 87 244 ALA A N 1
ATOM 1934 C CA . ALA A 1 244 ? 7.797 23.469 -9.07 1 87 244 ALA A CA 1
ATOM 1935 C C . ALA A 1 244 ? 8.031 22.25 -8.195 1 87 244 ALA A C 1
ATOM 1937 O O . ALA A 1 244 ? 7.34 22.062 -7.191 1 87 244 ALA A O 1
ATOM 1938 N N . PHE A 1 245 ? 8.953 21.469 -8.547 1 90.5 245 PHE A N 1
ATOM 1939 C CA . PHE A 1 245 ? 9.219 20.266 -7.773 1 90.5 245 PHE A CA 1
ATOM 1940 C C . PHE A 1 245 ? 9.805 20.609 -6.41 1 90.5 245 PHE A C 1
ATOM 1942 O O . PHE A 1 245 ? 9.477 19.984 -5.406 1 90.5 245 PHE A O 1
ATOM 1949 N N . LYS A 1 246 ? 10.664 21.562 -6.426 1 88.44 246 LYS A N 1
ATOM 1950 C CA . LYS A 1 246 ? 11.234 22.016 -5.164 1 88.44 246 LYS A CA 1
ATOM 1951 C C . LYS A 1 246 ? 10.133 22.5 -4.211 1 88.44 246 LYS A C 1
ATOM 1953 O O . LYS A 1 246 ? 10.148 22.156 -3.023 1 88.44 246 LYS A O 1
ATOM 1958 N N . GLU A 1 247 ? 9.25 23.266 -4.695 1 88.38 247 GLU A N 1
ATOM 1959 C CA . GLU A 1 247 ? 8.133 23.734 -3.891 1 88.38 247 GLU A CA 1
ATOM 1960 C C . GLU A 1 247 ? 7.266 22.578 -3.406 1 88.38 247 GLU A C 1
ATOM 1962 O O . GLU A 1 247 ? 6.805 22.578 -2.264 1 88.38 247 GLU A O 1
ATOM 1967 N N . PHE A 1 248 ? 7.031 21.656 -4.309 1 91.12 248 PHE A N 1
ATOM 1968 C CA . PHE A 1 248 ? 6.254 20.469 -3.949 1 91.12 248 PHE A CA 1
ATOM 1969 C C . PHE A 1 248 ? 6.906 19.719 -2.793 1 91.12 248 PHE A C 1
ATOM 1971 O O . PHE A 1 248 ? 6.227 19.328 -1.843 1 91.12 248 PHE A O 1
ATOM 1978 N N . ALA A 1 249 ? 8.203 19.547 -2.916 1 91.5 249 ALA A N 1
ATOM 1979 C CA . ALA A 1 249 ? 8.953 18.859 -1.864 1 91.5 249 ALA A CA 1
ATOM 1980 C C . ALA A 1 249 ? 8.812 19.578 -0.53 1 91.5 249 ALA A C 1
ATOM 1982 O O . ALA A 1 249 ? 8.586 18.953 0.507 1 91.5 249 ALA A O 1
ATOM 1983 N N . GLN A 1 250 ? 8.898 20.859 -0.551 1 87.69 250 GLN A N 1
ATOM 1984 C CA . GLN A 1 250 ? 8.773 21.672 0.651 1 87.69 250 GLN A CA 1
ATOM 1985 C C . GLN A 1 250 ? 7.355 21.594 1.223 1 87.69 250 GLN A C 1
ATOM 1987 O O . GLN A 1 250 ? 7.18 21.453 2.434 1 87.69 250 GLN A O 1
ATOM 1992 N N . ASN A 1 251 ? 6.438 21.688 0.342 1 87.31 251 ASN A N 1
ATOM 1993 C CA . ASN A 1 251 ? 5.039 21.625 0.757 1 87.31 251 ASN A CA 1
ATOM 1994 C C . ASN A 1 251 ? 4.719 20.281 1.43 1 87.31 251 ASN A C 1
ATOM 1996 O O . ASN A 1 251 ? 3.977 20.25 2.41 1 87.31 251 ASN A O 1
ATOM 2000 N N . MET A 1 252 ? 5.23 19.219 0.889 1 90.19 252 MET A N 1
ATOM 2001 C CA . MET A 1 252 ? 4.953 17.891 1.407 1 90.19 252 MET A CA 1
ATOM 2002 C C . MET A 1 252 ? 5.832 17.578 2.615 1 90.19 252 MET A C 1
ATOM 2004 O O . MET A 1 252 ? 5.496 16.719 3.434 1 90.19 252 MET A O 1
ATOM 2008 N N . GLY A 1 253 ? 7.016 18.219 2.664 1 89.25 253 GLY A N 1
ATOM 2009 C CA . GLY A 1 253 ? 7.883 18.078 3.826 1 89.25 253 GLY A CA 1
ATOM 2010 C C . GLY A 1 253 ? 8.914 16.984 3.67 1 89.25 253 GLY A C 1
ATOM 2011 O O . GLY A 1 253 ? 9.305 16.344 4.652 1 89.25 253 GLY A O 1
ATOM 2012 N N . PHE A 1 254 ? 9.266 16.547 2.473 1 91.94 254 PHE A N 1
ATOM 2013 C CA . PHE A 1 254 ? 10.352 15.594 2.291 1 91.94 254 PHE A CA 1
ATOM 2014 C C . PHE A 1 254 ? 11.57 16.281 1.687 1 91.94 254 PHE A C 1
ATOM 2016 O O . PHE A 1 254 ? 11.461 17.328 1.064 1 91.94 254 PHE A O 1
ATOM 2023 N N . LYS A 1 255 ? 12.734 15.711 1.862 1 92.38 255 LYS A N 1
ATOM 2024 C CA . LYS A 1 255 ? 13.977 16.203 1.272 1 92.38 255 LYS A CA 1
ATOM 2025 C C . LYS A 1 255 ? 14.227 15.562 -0.093 1 92.38 255 LYS A C 1
ATOM 2027 O O . LYS A 1 255 ? 14.086 14.352 -0.255 1 92.38 255 LYS A O 1
ATOM 2032 N N . HIS A 1 256 ? 14.516 16.406 -1.055 1 92.06 256 HIS A N 1
ATOM 2033 C CA . HIS A 1 256 ? 14.867 15.914 -2.385 1 92.06 256 HIS A CA 1
ATOM 2034 C C . HIS A 1 256 ? 16.375 15.906 -2.59 1 92.06 256 HIS A C 1
ATOM 2036 O O . HIS A 1 256 ? 17.031 16.938 -2.445 1 92.06 256 HIS A O 1
ATOM 2042 N N . ARG A 1 257 ? 16.891 14.789 -2.891 1 87.31 257 ARG A N 1
ATOM 2043 C CA . ARG A 1 257 ? 18.328 14.656 -3.152 1 87.31 257 ARG A CA 1
ATOM 2044 C C . ARG A 1 257 ? 18.578 14.266 -4.602 1 87.31 257 ARG A C 1
ATOM 2046 O O . ARG A 1 257 ? 18.109 13.219 -5.059 1 87.31 257 ARG A O 1
ATOM 2053 N N . LYS A 1 258 ? 19.281 15.07 -5.238 1 83.31 258 LYS A N 1
ATOM 2054 C CA . LYS A 1 258 ? 19.641 14.773 -6.621 1 83.31 258 LYS A CA 1
ATOM 2055 C C . LYS A 1 258 ? 20.922 13.945 -6.695 1 83.31 258 LYS A C 1
ATOM 2057 O O . LYS A 1 258 ? 21.891 14.219 -5.98 1 83.31 258 LYS A O 1
ATOM 2062 N N . ILE A 1 259 ? 20.812 12.906 -7.453 1 74 259 ILE A N 1
ATOM 2063 C CA . ILE A 1 259 ? 21.984 12.062 -7.609 1 74 259 ILE A CA 1
ATOM 2064 C C . ILE A 1 259 ? 22.891 12.633 -8.695 1 74 259 ILE A C 1
ATOM 2066 O O . ILE A 1 259 ? 22.422 12.984 -9.781 1 74 259 ILE A O 1
ATOM 2070 N N . MET A 1 260 ? 24.141 12.914 -8.297 1 61.91 260 MET A N 1
ATOM 2071 C CA . MET A 1 260 ? 25.109 13.516 -9.211 1 61.91 260 MET A CA 1
ATOM 2072 C C . MET A 1 260 ? 25.562 12.5 -10.25 1 61.91 260 MET A C 1
ATOM 2074 O O . MET A 1 260 ? 25.688 11.312 -9.961 1 61.91 260 MET A O 1
ATOM 2078 N N . PRO A 1 261 ? 25.625 13.047 -11.555 1 57.78 261 PRO A N 1
ATOM 2079 C CA . PRO A 1 261 ? 26.078 12.203 -12.664 1 57.78 261 PRO A CA 1
ATOM 2080 C C . PRO A 1 261 ? 27.328 11.398 -12.312 1 57.78 261 PRO A C 1
ATOM 2082 O O . PRO A 1 261 ? 27.5 10.281 -12.805 1 57.78 261 PRO A O 1
ATOM 2085 N N . LEU A 1 262 ? 28.188 12.008 -11.555 1 49.56 262 LEU A N 1
ATOM 2086 C CA . LEU A 1 262 ? 29.484 11.367 -11.312 1 49.56 262 LEU A CA 1
ATOM 2087 C C . LEU A 1 262 ? 29.328 10.172 -10.383 1 49.56 262 LEU A C 1
ATOM 2089 O O . LEU A 1 262 ? 30.219 9.328 -10.297 1 49.56 262 LEU A O 1
ATOM 2093 N N . TRP A 1 263 ? 28.156 10.133 -9.75 1 48.5 263 TRP A N 1
ATOM 2094 C CA . TRP A 1 263 ? 27.953 9.016 -8.836 1 48.5 263 TRP A CA 1
ATOM 2095 C C . TRP A 1 263 ? 26.688 8.258 -9.172 1 48.5 263 TRP A C 1
ATOM 2097 O O . TRP A 1 263 ? 25.688 8.352 -8.453 1 48.5 263 TRP A O 1
ATOM 2107 N N . PRO A 1 264 ? 26.656 7.703 -10.328 1 51.84 264 PRO A N 1
ATOM 2108 C CA . PRO A 1 264 ? 25.469 7.059 -10.898 1 51.84 264 PRO A CA 1
ATOM 2109 C C . PRO A 1 264 ? 24.906 5.965 -10 1 51.84 264 PRO A C 1
ATOM 2111 O O . PRO A 1 264 ? 23.703 5.648 -10.078 1 51.84 264 PRO A O 1
ATOM 2114 N N . ARG A 1 265 ? 25.656 5.492 -8.969 1 51.22 265 ARG A N 1
ATOM 2115 C CA . ARG A 1 265 ? 25.266 4.273 -8.273 1 51.22 265 ARG A CA 1
ATOM 2116 C C . ARG A 1 265 ? 24.266 4.57 -7.164 1 51.22 265 ARG A C 1
ATOM 2118 O O . ARG A 1 265 ? 23.734 3.654 -6.539 1 51.22 265 ARG A O 1
ATOM 2125 N N . ALA A 1 266 ? 24.016 5.824 -6.988 1 55.34 266 ALA A N 1
ATOM 2126 C CA . ALA A 1 266 ? 23.078 6.133 -5.918 1 55.34 266 ALA A CA 1
ATOM 2127 C C . ALA A 1 266 ? 21.656 5.742 -6.312 1 55.34 266 ALA A C 1
ATOM 2129 O O . ALA A 1 266 ? 20.797 5.531 -5.449 1 55.34 266 ALA A O 1
ATOM 2130 N N . ASN A 1 267 ? 21.469 5.375 -7.598 1 62.47 267 ASN A N 1
ATOM 2131 C CA . ASN A 1 267 ? 20.156 4.965 -8.047 1 62.47 267 ASN A CA 1
ATOM 2132 C C . ASN A 1 267 ? 20.156 3.523 -8.547 1 62.47 267 ASN A C 1
ATOM 2134 O O . ASN A 1 267 ? 19.328 3.154 -9.398 1 62.47 267 ASN A O 1
ATOM 2138 N N . ALA A 1 268 ? 21.094 2.775 -8.062 1 65 268 ALA A N 1
ATOM 2139 C CA . ALA A 1 268 ? 21.344 1.414 -8.523 1 65 268 ALA A CA 1
ATOM 2140 C C . ALA A 1 268 ? 20.125 0.528 -8.32 1 65 268 ALA A C 1
ATOM 2142 O O . ALA A 1 268 ? 19.844 -0.349 -9.148 1 65 268 ALA A O 1
ATOM 2143 N N . GLN A 1 269 ? 19.406 0.861 -7.289 1 71.88 269 GLN A N 1
ATOM 2144 C CA . GLN A 1 269 ? 18.25 0.012 -6.996 1 71.88 269 GLN A CA 1
ATOM 2145 C C . GLN A 1 269 ? 17.172 0.144 -8.07 1 71.88 269 GLN A C 1
ATOM 2147 O O . GLN A 1 269 ? 16.672 -0.859 -8.578 1 71.88 269 GLN A O 1
ATOM 2152 N N . ALA A 1 270 ? 16.906 1.369 -8.398 1 75 270 ALA A N 1
ATOM 2153 C CA . ALA A 1 270 ? 15.906 1.588 -9.445 1 75 270 ALA A CA 1
ATOM 2154 C C . ALA A 1 270 ? 16.375 1.021 -10.781 1 75 270 ALA A C 1
ATOM 2156 O O . ALA A 1 270 ? 15.586 0.429 -11.523 1 75 270 ALA A O 1
ATOM 2157 N N . GLU A 1 271 ? 17.656 1.122 -11.094 1 71.81 271 GLU A N 1
ATOM 2158 C CA . GLU A 1 271 ? 18.219 0.632 -12.352 1 71.81 271 GLU A CA 1
ATOM 2159 C C . GLU A 1 271 ? 18.156 -0.891 -12.43 1 71.81 271 GLU A C 1
ATOM 2161 O O . GLU A 1 271 ? 17.828 -1.452 -13.477 1 71.81 271 GLU A O 1
ATOM 2166 N N . ALA A 1 272 ? 18.453 -1.527 -11.32 1 73.56 272 ALA A N 1
ATOM 2167 C CA . ALA A 1 272 ? 18.438 -2.988 -11.289 1 73.56 272 ALA A CA 1
ATOM 2168 C C . ALA A 1 272 ? 17.016 -3.516 -11.484 1 73.56 272 ALA A C 1
ATOM 2170 O O . ALA A 1 272 ? 16.812 -4.555 -12.117 1 73.56 272 ALA A O 1
ATOM 2171 N N . PHE A 1 273 ? 16.062 -2.781 -11 1 87.88 273 PHE A N 1
ATOM 2172 C CA . PHE A 1 273 ? 14.672 -3.178 -11.133 1 87.88 273 PHE A CA 1
ATOM 2173 C C . PHE A 1 273 ? 14.156 -2.9 -12.539 1 87.88 273 PHE A C 1
ATOM 2175 O O . PHE A 1 273 ? 13.305 -3.633 -13.047 1 87.88 273 PHE A O 1
ATOM 2182 N N . ASN A 1 274 ? 14.656 -1.877 -13.188 1 87.06 274 ASN A N 1
ATOM 2183 C CA . ASN A 1 274 ? 14.125 -1.447 -14.477 1 87.06 274 ASN A CA 1
ATOM 2184 C C . ASN A 1 274 ? 14.383 -2.49 -15.562 1 87.06 274 ASN A C 1
ATOM 2186 O O . ASN A 1 274 ? 13.578 -2.641 -16.484 1 87.06 274 ASN A O 1
ATOM 2190 N N . LYS A 1 275 ? 15.398 -3.201 -15.461 1 81.94 275 LYS A N 1
ATOM 2191 C CA . LYS A 1 275 ? 15.766 -4.16 -16.5 1 81.94 275 LYS A CA 1
ATOM 2192 C C . LYS A 1 275 ? 14.719 -5.262 -16.625 1 81.94 275 LYS A C 1
ATOM 2194 O O . LYS A 1 275 ? 14.117 -5.438 -17.688 1 81.94 275 LYS A O 1
ATOM 2199 N N . PRO A 1 276 ? 14.516 -5.988 -15.523 1 82.5 276 PRO A N 1
ATOM 2200 C CA . PRO A 1 276 ? 13.484 -7.023 -15.664 1 82.5 276 PRO A CA 1
ATOM 2201 C C . PRO A 1 276 ? 12.109 -6.441 -15.961 1 82.5 276 PRO A C 1
ATOM 2203 O O . PRO A 1 276 ? 11.305 -7.074 -16.656 1 82.5 276 PRO A O 1
ATOM 2206 N N . LEU A 1 277 ? 11.797 -5.266 -15.5 1 89.62 277 LEU A N 1
ATOM 2207 C CA . LEU A 1 277 ? 10.523 -4.617 -15.781 1 89.62 277 LEU A CA 1
ATOM 2208 C C . LEU A 1 277 ? 10.359 -4.359 -17.281 1 89.62 277 LEU A C 1
ATOM 2210 O O . LEU A 1 277 ? 9.336 -4.719 -17.859 1 89.62 277 LEU A O 1
ATOM 2214 N N . ILE A 1 278 ? 11.336 -3.793 -17.875 1 87.31 278 ILE A N 1
ATOM 2215 C CA . ILE A 1 278 ? 11.289 -3.449 -19.281 1 87.31 278 ILE A CA 1
ATOM 2216 C C . ILE A 1 278 ? 11.234 -4.723 -20.125 1 87.31 278 ILE A C 1
ATOM 2218 O O . ILE A 1 278 ? 10.531 -4.777 -21.141 1 87.31 278 ILE A O 1
ATOM 2222 N N . LYS A 1 279 ? 11.938 -5.703 -19.719 1 82.94 279 LYS A N 1
ATOM 2223 C CA . LYS A 1 279 ? 11.898 -6.984 -20.422 1 82.94 279 LYS A CA 1
ATOM 2224 C C . LYS A 1 279 ? 10.484 -7.551 -20.438 1 82.94 279 LYS A C 1
ATOM 2226 O O . LYS A 1 279 ? 10.016 -8.016 -21.484 1 82.94 279 LYS A O 1
ATOM 2231 N N . ALA A 1 280 ? 9.844 -7.508 -19.312 1 84.19 280 ALA A N 1
ATOM 2232 C CA . ALA A 1 280 ? 8.469 -8.008 -19.219 1 84.19 280 ALA A CA 1
ATOM 2233 C C . ALA A 1 280 ? 7.535 -7.215 -20.125 1 84.19 280 ALA A C 1
ATOM 2235 O O . ALA A 1 280 ? 6.711 -7.793 -20.828 1 84.19 280 ALA A O 1
ATOM 2236 N N . VAL A 1 281 ? 7.684 -5.922 -20.156 1 88.19 281 VAL A N 1
ATOM 2237 C CA . VAL A 1 281 ? 6.816 -5.039 -20.938 1 88.19 281 VAL A CA 1
ATOM 2238 C C . VAL A 1 281 ? 7.082 -5.238 -22.438 1 88.19 281 VAL A C 1
ATOM 2240 O O . VAL A 1 281 ? 6.141 -5.359 -23.219 1 88.19 281 VAL A O 1
ATOM 2243 N N . LYS A 1 282 ? 8.297 -5.316 -22.781 1 82.38 282 LYS A N 1
ATOM 2244 C CA . LYS A 1 282 ? 8.664 -5.496 -24.188 1 82.38 282 LYS A CA 1
ATOM 2245 C C . LYS A 1 282 ? 8.188 -6.852 -24.703 1 82.38 282 LYS A C 1
ATOM 2247 O O . LYS A 1 282 ? 7.719 -6.957 -25.844 1 82.38 282 LYS A O 1
ATOM 2252 N N . SER A 1 283 ? 8.398 -7.805 -23.906 1 78.94 283 SER A N 1
ATOM 2253 C CA . SER A 1 283 ? 7.93 -9.133 -24.281 1 78.94 283 SER A CA 1
ATOM 2254 C C . SER A 1 283 ? 6.43 -9.133 -24.562 1 78.94 283 SER A C 1
ATOM 2256 O O . SER A 1 283 ? 5.969 -9.766 -25.516 1 78.94 283 SER A O 1
ATOM 2258 N N . ALA A 1 284 ? 5.723 -8.492 -23.703 1 82.56 284 ALA A N 1
ATOM 2259 C CA . ALA A 1 284 ? 4.277 -8.391 -23.891 1 82.56 284 ALA A CA 1
ATOM 2260 C C . ALA A 1 284 ? 3.936 -7.715 -25.203 1 82.56 284 ALA A C 1
ATOM 2262 O O . ALA A 1 284 ? 3.004 -8.125 -25.906 1 82.56 284 ALA A O 1
ATOM 2263 N N . HIS A 1 285 ? 4.688 -6.746 -25.562 1 81 285 HIS A N 1
ATOM 2264 C CA . HIS A 1 285 ? 4.473 -6.051 -26.828 1 81 285 HIS A CA 1
ATOM 2265 C C . HIS A 1 285 ? 4.719 -6.977 -28.016 1 81 285 HIS A C 1
ATOM 2267 O O . HIS A 1 285 ? 3.936 -6.992 -28.969 1 81 285 HIS A O 1
ATOM 2273 N N . ILE A 1 286 ? 5.738 -7.695 -27.906 1 76.38 286 ILE A N 1
ATOM 2274 C CA . ILE A 1 286 ? 6.125 -8.594 -28.984 1 76.38 286 ILE A CA 1
ATOM 2275 C C . ILE A 1 286 ? 5.066 -9.688 -29.156 1 76.38 286 ILE A C 1
ATOM 2277 O O . ILE A 1 286 ? 4.723 -10.062 -30.281 1 76.38 286 ILE A O 1
ATOM 2281 N N . GLU A 1 287 ? 4.547 -10.047 -28.031 1 75.06 287 GLU A N 1
ATOM 2282 C CA . GLU A 1 287 ? 3.572 -11.133 -28.047 1 75.06 287 GLU A CA 1
ATOM 2283 C C . GLU A 1 287 ? 2.168 -10.617 -28.344 1 75.06 287 GLU A C 1
ATOM 2285 O O . GLU A 1 287 ? 1.22 -11.391 -28.453 1 75.06 287 GLU A O 1
ATOM 2290 N N . GLY A 1 288 ? 2.039 -9.352 -28.422 1 75.5 288 GLY A N 1
ATOM 2291 C CA . GLY A 1 288 ? 0.742 -8.758 -28.719 1 75.5 288 GLY A CA 1
ATOM 2292 C C . GLY A 1 288 ? -0.21 -8.805 -27.531 1 75.5 288 GLY A C 1
ATOM 2293 O O . GLY A 1 288 ? -1.429 -8.844 -27.719 1 75.5 288 GLY A O 1
ATOM 2294 N N . ARG A 1 289 ? 0.281 -8.922 -26.422 1 79.12 289 ARG A N 1
ATOM 2295 C CA . ARG A 1 289 ? -0.525 -8.922 -25.203 1 79.12 289 ARG A CA 1
ATOM 2296 C C . ARG A 1 289 ? -0.597 -7.523 -24.594 1 79.12 289 ARG A C 1
ATOM 2298 O O . ARG A 1 289 ? 0.168 -6.637 -24.984 1 79.12 289 ARG A O 1
ATOM 2305 N N . SER A 1 290 ? -1.608 -7.332 -23.766 1 85.69 290 SER A N 1
ATOM 2306 C CA . SER A 1 290 ? -1.687 -6.062 -23.047 1 85.69 290 SER A CA 1
ATOM 2307 C C . SER A 1 290 ? -0.482 -5.867 -22.141 1 85.69 290 SER A C 1
ATOM 2309 O O . SER A 1 290 ? -0.373 -6.52 -21.094 1 85.69 290 SER A O 1
ATOM 2311 N N . TRP A 1 291 ? 0.359 -4.941 -22.547 1 88 291 TRP A N 1
ATOM 2312 C CA . TRP A 1 291 ? 1.597 -4.766 -21.797 1 88 291 TRP A CA 1
ATOM 2313 C C . TRP A 1 291 ? 1.309 -4.246 -20.391 1 88 291 TRP A C 1
ATOM 2315 O O . TRP A 1 291 ? 2.041 -4.551 -19.453 1 88 291 TRP A O 1
ATOM 2325 N N . LYS A 1 292 ? 0.237 -3.504 -20.219 1 90.81 292 LYS A N 1
ATOM 2326 C CA . LYS A 1 292 ? -0.124 -2.986 -18.906 1 90.81 292 LYS A CA 1
ATOM 2327 C C . LYS A 1 292 ? -0.471 -4.121 -17.953 1 90.81 292 LYS A C 1
ATOM 2329 O O . LYS A 1 292 ? 0.049 -4.176 -16.828 1 90.81 292 LYS A O 1
ATOM 2334 N N . GLN A 1 293 ? -1.312 -4.98 -18.406 1 88.12 293 GLN A N 1
ATOM 2335 C CA . GLN A 1 293 ? -1.736 -6.09 -17.562 1 88.12 293 GLN A CA 1
ATOM 2336 C C . GLN A 1 293 ? -0.574 -7.035 -17.266 1 88.12 293 GLN A C 1
ATOM 2338 O O . GLN A 1 293 ? -0.463 -7.57 -16.156 1 88.12 293 GLN A O 1
ATOM 2343 N N . GLU A 1 294 ? 0.258 -7.223 -18.25 1 87.5 294 GLU A N 1
ATOM 2344 C CA . GLU A 1 294 ? 1.441 -8.047 -18.031 1 87.5 294 GLU A CA 1
ATOM 2345 C C . GLU A 1 294 ? 2.381 -7.402 -17.016 1 87.5 294 GLU A C 1
ATOM 2347 O O . GLU A 1 294 ? 3.006 -8.102 -16.219 1 87.5 294 GLU A O 1
ATOM 2352 N N . MET A 1 295 ? 2.469 -6.129 -17.109 1 92.31 295 MET A N 1
ATOM 2353 C CA . MET A 1 295 ? 3.273 -5.41 -16.125 1 92.31 295 MET A CA 1
ATOM 2354 C C . MET A 1 295 ? 2.713 -5.602 -14.719 1 92.31 295 MET A C 1
ATOM 2356 O O . MET A 1 295 ? 3.467 -5.832 -13.773 1 92.31 295 MET A O 1
ATOM 2360 N N . PHE A 1 296 ? 1.409 -5.555 -14.602 1 92.38 296 PHE A N 1
ATOM 2361 C CA . PHE A 1 296 ? 0.795 -5.734 -13.289 1 92.38 296 PHE A CA 1
ATOM 2362 C C . PHE A 1 296 ? 1.041 -7.145 -12.766 1 92.38 296 PHE A C 1
ATOM 2364 O O . PHE A 1 296 ? 1.271 -7.336 -11.57 1 92.38 296 PHE A O 1
ATOM 2371 N N . ARG A 1 297 ? 0.984 -8.094 -13.648 1 88.62 297 ARG A N 1
ATOM 2372 C CA . ARG A 1 297 ? 1.299 -9.469 -13.266 1 88.62 297 ARG A CA 1
ATOM 2373 C C . ARG A 1 297 ? 2.742 -9.578 -12.781 1 88.62 297 ARG A C 1
ATOM 2375 O O . ARG A 1 297 ? 3.012 -10.227 -11.766 1 88.62 297 ARG A O 1
ATOM 2382 N N . PHE A 1 298 ? 3.621 -8.977 -13.562 1 91 298 PHE A N 1
ATOM 2383 C CA . PHE A 1 298 ? 5.031 -8.953 -13.188 1 91 298 PHE A CA 1
ATOM 2384 C C . PHE A 1 298 ? 5.219 -8.344 -11.805 1 91 298 PHE A C 1
ATOM 2386 O O . PHE A 1 298 ? 5.91 -8.906 -10.961 1 91 298 PHE A O 1
ATOM 2393 N N . LEU A 1 299 ? 4.574 -7.211 -11.602 1 95 299 LEU A N 1
ATOM 2394 C CA . LEU A 1 299 ? 4.727 -6.48 -10.352 1 95 299 LEU A CA 1
ATOM 2395 C C . LEU A 1 299 ? 4.168 -7.285 -9.18 1 95 299 LEU A C 1
ATOM 2397 O O . LEU A 1 299 ? 4.773 -7.328 -8.109 1 95 299 LEU A O 1
ATOM 2401 N N . ARG A 1 300 ? 3.041 -7.871 -9.344 1 92.06 300 ARG A N 1
ATOM 2402 C CA . ARG A 1 300 ? 2.436 -8.695 -8.305 1 92.06 300 ARG A CA 1
ATOM 2403 C C . ARG A 1 300 ? 3.377 -9.812 -7.871 1 92.06 300 ARG A C 1
ATOM 2405 O O . ARG A 1 300 ? 3.559 -10.055 -6.672 1 92.06 300 ARG A O 1
ATOM 2412 N N . GLN A 1 301 ? 3.973 -10.445 -8.805 1 89.44 301 GLN A N 1
ATOM 2413 C CA . GLN A 1 301 ? 4.887 -11.547 -8.516 1 89.44 301 GLN A CA 1
ATOM 2414 C C . GLN A 1 301 ? 6.168 -11.039 -7.863 1 89.44 301 GLN A C 1
ATOM 2416 O O . GLN A 1 301 ? 6.648 -11.625 -6.891 1 89.44 301 GLN A O 1
ATOM 2421 N N . TYR A 1 302 ? 6.707 -10.016 -8.438 1 91 302 TYR A N 1
ATOM 2422 C CA . TYR A 1 302 ? 7.941 -9.445 -7.914 1 91 302 TYR A CA 1
ATOM 2423 C C . TYR A 1 302 ? 7.789 -9.078 -6.441 1 91 302 TYR A C 1
ATOM 2425 O O . TYR A 1 302 ? 8.656 -9.406 -5.621 1 91 302 TYR A O 1
ATOM 2433 N N . ARG A 1 303 ? 6.73 -8.438 -6.102 1 94.56 303 ARG A N 1
ATOM 2434 C CA . ARG A 1 303 ? 6.477 -7.953 -4.75 1 94.56 303 ARG A CA 1
ATOM 2435 C C . ARG A 1 303 ? 6.301 -9.117 -3.779 1 94.56 303 ARG A C 1
ATOM 2437 O O . ARG A 1 303 ? 6.492 -8.961 -2.57 1 94.56 303 ARG A O 1
ATOM 2444 N N . ALA A 1 304 ? 5.922 -10.32 -4.332 1 91.12 304 ALA A N 1
ATOM 2445 C CA . ALA A 1 304 ? 5.652 -11.5 -3.516 1 91.12 304 ALA A CA 1
ATOM 2446 C C . ALA A 1 304 ? 6.828 -12.469 -3.545 1 91.12 304 ALA A C 1
ATOM 2448 O O . ALA A 1 304 ? 6.727 -13.594 -3.049 1 91.12 304 ALA A O 1
ATOM 2449 N N . THR A 1 305 ? 7.914 -12.016 -4.184 1 89.5 305 THR A N 1
ATOM 2450 C CA . THR A 1 305 ? 9.094 -12.867 -4.297 1 89.5 305 THR A CA 1
ATOM 2451 C C . THR A 1 305 ? 10.211 -12.367 -3.383 1 89.5 305 THR A C 1
ATOM 2453 O O . THR A 1 305 ? 10.453 -11.156 -3.299 1 89.5 305 THR A O 1
ATOM 2456 N N . THR A 1 306 ? 10.828 -13.297 -2.727 1 84.12 306 THR A N 1
ATOM 2457 C CA . THR A 1 306 ? 11.922 -12.945 -1.827 1 84.12 306 THR A CA 1
ATOM 2458 C C . THR A 1 306 ? 13.031 -12.227 -2.582 1 84.12 306 THR A C 1
ATOM 2460 O O . THR A 1 306 ? 13.43 -12.648 -3.666 1 84.12 306 THR A O 1
ATOM 2463 N N . HIS A 1 307 ? 13.398 -11.156 -2.035 1 81.31 307 HIS A N 1
ATOM 2464 C CA . HIS A 1 307 ? 14.477 -10.375 -2.623 1 81.31 307 HIS A CA 1
ATOM 2465 C C . HIS A 1 307 ? 15.836 -10.906 -2.195 1 81.31 307 HIS A C 1
ATOM 2467 O O . HIS A 1 307 ? 16.031 -11.266 -1.031 1 81.31 307 HIS A O 1
ATOM 2473 N N . THR A 1 308 ? 16.734 -10.961 -3.078 1 73.38 308 THR A N 1
ATOM 2474 C CA . THR A 1 308 ? 18.031 -11.594 -2.854 1 73.38 308 THR A CA 1
ATOM 2475 C C . THR A 1 308 ? 18.828 -10.828 -1.802 1 73.38 308 THR A C 1
ATOM 2477 O O . THR A 1 308 ? 19.531 -11.43 -0.983 1 73.38 308 THR A O 1
ATOM 2480 N N . SER A 1 309 ? 18.734 -9.5 -1.744 1 70.75 309 SER A N 1
ATOM 2481 C CA . SER A 1 309 ? 19.547 -8.688 -0.841 1 70.75 309 SER A CA 1
ATOM 2482 C C . SER A 1 309 ? 18.984 -8.711 0.576 1 70.75 309 SER A C 1
ATOM 2484 O O . SER A 1 309 ? 19.734 -8.828 1.546 1 70.75 309 SER A O 1
ATOM 2486 N N . THR A 1 310 ? 17.625 -8.688 0.716 1 76.31 310 THR A N 1
ATOM 2487 C CA . THR A 1 310 ? 17.016 -8.57 2.033 1 76.31 310 THR A CA 1
ATOM 2488 C C . THR A 1 310 ? 16.609 -9.938 2.568 1 76.31 310 THR A C 1
ATOM 2490 O O . THR A 1 310 ? 16.391 -10.102 3.771 1 76.31 310 THR A O 1
ATOM 2493 N N . ALA A 1 311 ? 16.328 -10.914 1.667 1 78 311 ALA A N 1
ATOM 2494 C CA . ALA A 1 311 ? 15.883 -12.273 1.968 1 78 311 ALA A CA 1
ATOM 2495 C C . ALA A 1 311 ? 14.43 -12.281 2.432 1 78 311 ALA A C 1
ATOM 2497 O O . ALA A 1 311 ? 13.992 -13.219 3.113 1 78 311 ALA A O 1
ATOM 2498 N N . PHE A 1 312 ? 13.766 -11.234 2.215 1 84.25 312 PHE A N 1
ATOM 2499 C CA . PHE A 1 312 ? 12.336 -11.109 2.459 1 84.25 312 PHE A CA 1
ATOM 2500 C C . PHE A 1 312 ? 11.617 -10.578 1.225 1 84.25 312 PHE A C 1
ATOM 2502 O O . PHE A 1 312 ? 12.242 -9.977 0.348 1 84.25 312 PHE A O 1
ATOM 2509 N N . THR A 1 313 ? 10.367 -10.836 1.188 1 89.88 313 THR A N 1
ATOM 2510 C CA . THR A 1 313 ? 9.617 -10.266 0.079 1 89.88 313 THR A CA 1
ATOM 2511 C C . THR A 1 313 ? 9.43 -8.766 0.27 1 89.88 313 THR A C 1
ATOM 2513 O O . THR A 1 313 ? 9.234 -8.297 1.393 1 89.88 313 THR A O 1
ATOM 2516 N N . PRO A 1 314 ? 9.516 -8 -0.771 1 92.44 314 PRO A N 1
ATOM 2517 C CA . PRO A 1 314 ? 9.227 -6.57 -0.667 1 92.44 314 PRO A CA 1
ATOM 2518 C C . PRO A 1 314 ? 7.879 -6.289 -0.007 1 92.44 314 PRO A C 1
ATOM 2520 O O . PRO A 1 314 ? 7.766 -5.367 0.805 1 92.44 314 PRO A O 1
ATOM 2523 N N . HIS A 1 315 ? 6.875 -7.105 -0.307 1 94.62 315 HIS A N 1
ATOM 2524 C CA . HIS A 1 315 ? 5.543 -6.914 0.256 1 94.62 315 HIS A CA 1
ATOM 2525 C C . HIS A 1 315 ? 5.559 -7.062 1.773 1 94.62 315 HIS A C 1
ATOM 2527 O O . HIS A 1 315 ? 4.992 -6.234 2.488 1 94.62 315 HIS A O 1
ATOM 2533 N N . ARG A 1 316 ? 6.211 -8.039 2.244 1 90.19 316 ARG A N 1
ATOM 2534 C CA . ARG A 1 316 ? 6.277 -8.289 3.682 1 90.19 316 ARG A CA 1
ATOM 2535 C C . ARG A 1 316 ? 6.941 -7.117 4.406 1 90.19 316 ARG A C 1
ATOM 2537 O O . ARG A 1 316 ? 6.469 -6.684 5.457 1 90.19 316 ARG A O 1
ATOM 2544 N N . LEU A 1 317 ? 7.98 -6.672 3.861 1 89.44 317 LEU A N 1
ATOM 2545 C CA . LEU A 1 317 ? 8.742 -5.605 4.508 1 89.44 317 LEU A CA 1
ATOM 2546 C C . LEU A 1 317 ? 7.953 -4.301 4.508 1 89.44 317 LEU A C 1
ATOM 2548 O O . LEU A 1 317 ? 8.062 -3.506 5.445 1 89.44 317 LEU A O 1
ATOM 2552 N N . LEU A 1 318 ? 7.145 -4.07 3.514 1 94.5 318 LEU A N 1
ATOM 2553 C CA . LEU A 1 318 ? 6.422 -2.805 3.428 1 94.5 318 LEU A CA 1
ATOM 2554 C C . LEU A 1 318 ? 5.105 -2.875 4.199 1 94.5 318 LEU A C 1
ATOM 2556 O O . LEU A 1 318 ? 4.719 -1.909 4.859 1 94.5 318 LEU A O 1
ATOM 2560 N N . PHE A 1 319 ? 4.371 -4.008 4.098 1 93.81 319 PHE A N 1
ATOM 2561 C CA . PHE A 1 319 ? 3.018 -4.105 4.637 1 93.81 319 PHE A CA 1
ATOM 2562 C C . PHE A 1 319 ? 3.016 -4.852 5.965 1 93.81 319 PHE A C 1
ATOM 2564 O O . PHE A 1 319 ? 2.004 -4.875 6.668 1 93.81 319 PHE A O 1
ATOM 2571 N N . GLY A 1 320 ? 4.086 -5.547 6.324 1 88.19 320 GLY A N 1
ATOM 2572 C CA . GLY A 1 320 ? 4.164 -6.285 7.574 1 88.19 320 GLY A CA 1
ATOM 2573 C C . GLY A 1 320 ? 3.496 -7.645 7.508 1 88.19 320 GLY A C 1
ATOM 2574 O O . GLY A 1 320 ? 3.199 -8.242 8.547 1 88.19 320 GLY A O 1
ATOM 2575 N N . ARG A 1 321 ? 3.176 -8.039 6.242 1 87.12 321 ARG A N 1
ATOM 2576 C CA . ARG A 1 321 ? 2.527 -9.328 6.016 1 87.12 321 ARG A CA 1
ATOM 2577 C C . ARG A 1 321 ? 2.83 -9.852 4.617 1 87.12 321 ARG A C 1
ATOM 2579 O O . ARG A 1 321 ? 3.141 -9.078 3.709 1 87.12 321 ARG A O 1
ATOM 2586 N N . GLU A 1 322 ? 2.711 -11.172 4.469 1 86.75 322 GLU A N 1
ATOM 2587 C CA . GLU A 1 322 ? 2.867 -11.75 3.137 1 86.75 322 GLU A CA 1
ATOM 2588 C C . GLU A 1 322 ? 1.58 -11.633 2.326 1 86.75 322 GLU A C 1
ATOM 2590 O O . GLU A 1 322 ? 0.484 -11.797 2.867 1 86.75 322 GLU A O 1
ATOM 2595 N N . PRO A 1 323 ? 1.724 -11.391 1.097 1 87.62 323 PRO A N 1
ATOM 2596 C CA . PRO A 1 323 ? 0.524 -11.328 0.258 1 87.62 323 PRO A CA 1
ATOM 2597 C C . PRO A 1 323 ? -0.006 -12.711 -0.122 1 87.62 323 PRO A C 1
ATOM 2599 O O . PRO A 1 323 ? 0.762 -13.672 -0.188 1 87.62 323 PRO A O 1
ATOM 2602 N N . SER A 1 324 ? -1.283 -12.727 -0.341 1 86.31 324 SER A N 1
ATOM 2603 C CA . SER A 1 324 ? -1.833 -13.922 -0.982 1 86.31 324 SER A CA 1
ATOM 2604 C C . SER A 1 324 ? -1.472 -13.969 -2.463 1 86.31 324 SER A C 1
ATOM 2606 O O . SER A 1 324 ? -1.406 -12.93 -3.125 1 86.31 324 SER A O 1
ATOM 2608 N N . THR A 1 325 ? -1.166 -15.141 -2.906 1 86.62 325 THR A N 1
ATOM 2609 C CA . THR A 1 325 ? -0.84 -15.352 -4.312 1 86.62 325 THR A CA 1
ATOM 2610 C C . THR A 1 325 ? -1.773 -16.391 -4.938 1 86.62 325 THR A C 1
ATOM 2612 O O . THR A 1 325 ? -2.688 -16.891 -4.273 1 86.62 325 THR A O 1
ATOM 2615 N N . LYS A 1 326 ? -1.561 -16.625 -6.207 1 88.38 326 LYS A N 1
ATOM 2616 C CA . LYS A 1 326 ? -2.383 -17.609 -6.906 1 88.38 326 LYS A CA 1
ATOM 2617 C C . LYS A 1 326 ? -2.004 -19.031 -6.5 1 88.38 326 LYS A C 1
ATOM 2619 O O . LYS A 1 326 ? -2.689 -19.984 -6.867 1 88.38 326 LYS A O 1
ATOM 2624 N N . LEU A 1 327 ? -0.933 -19.172 -5.785 1 86.06 327 LEU A N 1
ATOM 2625 C CA . LEU A 1 327 ? -0.591 -20.453 -5.184 1 86.06 327 LEU A CA 1
ATOM 2626 C C . LEU A 1 327 ? -1.123 -20.547 -3.758 1 86.06 327 LEU A C 1
ATOM 2628 O O . LEU A 1 327 ? -1.062 -19.562 -3.004 1 86.06 327 LEU A O 1
ATOM 2632 N N . PRO A 1 328 ? -1.628 -21.641 -3.422 1 81.62 328 PRO A N 1
ATOM 2633 C CA . PRO A 1 328 ? -2.234 -21.766 -2.096 1 81.62 328 PRO A CA 1
ATOM 2634 C C . PRO A 1 328 ? -1.201 -21.766 -0.971 1 81.62 328 PRO A C 1
ATOM 2636 O O . PRO A 1 328 ? -0.039 -22.109 -1.193 1 81.62 328 PRO A O 1
ATOM 2639 N N . LYS A 1 329 ? -1.644 -21.312 0.128 1 79.31 329 LYS A N 1
ATOM 2640 C CA . LYS A 1 329 ? -0.811 -21.281 1.326 1 79.31 329 LYS A CA 1
ATOM 2641 C C . LYS A 1 329 ? -1.59 -21.766 2.549 1 79.31 329 LYS A C 1
ATOM 2643 O O . LYS A 1 329 ? -2.811 -21.594 2.617 1 79.31 329 LYS A O 1
ATOM 2648 N N . VAL A 1 330 ? -0.861 -22.438 3.346 1 71.56 330 VAL A N 1
ATOM 2649 C CA . VAL A 1 330 ? -1.464 -22.875 4.605 1 71.56 330 VAL A CA 1
ATOM 2650 C C . VAL A 1 330 ? -1.121 -21.875 5.707 1 71.56 330 VAL A C 1
ATOM 2652 O O . VAL A 1 330 ? 0.021 -21.422 5.812 1 71.56 330 VAL A O 1
ATOM 2655 N N . GLN A 1 331 ? -2.061 -21.172 6.199 1 61.94 331 GLN A N 1
ATOM 2656 C CA . GLN A 1 331 ? -1.993 -20.047 7.117 1 61.94 331 GLN A CA 1
ATOM 2657 C C . GLN A 1 331 ? -1.087 -20.344 8.305 1 61.94 331 GLN A C 1
ATOM 2659 O O . GLN A 1 331 ? -1.216 -21.406 8.938 1 61.94 331 GLN A O 1
ATOM 2664 N N . ARG A 1 332 ? 0.163 -19.812 8.336 1 54.22 332 ARG A N 1
ATOM 2665 C CA . ARG A 1 332 ? 0.882 -19.812 9.602 1 54.22 332 ARG A CA 1
ATOM 2666 C C . ARG A 1 332 ? 0.725 -18.484 10.328 1 54.22 332 ARG A C 1
ATOM 2668 O O . ARG A 1 332 ? 0.504 -17.453 9.695 1 54.22 332 ARG A O 1
ATOM 2675 N N . LYS A 1 333 ? 0.982 -18.562 11.602 1 50.44 333 LYS A N 1
ATOM 2676 C CA . LYS A 1 333 ? 1.005 -17.406 12.5 1 50.44 333 LYS A CA 1
ATOM 2677 C C . LYS A 1 333 ? 2.123 -16.438 12.133 1 50.44 333 LYS A C 1
ATOM 2679 O O . LYS A 1 333 ? 3.258 -16.859 11.891 1 50.44 333 LYS A O 1
ATOM 2684 N N . ASN A 1 334 ? 1.742 -15.258 11.562 1 51.34 334 ASN A N 1
ATOM 2685 C CA . ASN A 1 334 ? 2.688 -14.195 11.242 1 51.34 334 ASN A CA 1
ATOM 2686 C C . ASN A 1 334 ? 3.666 -13.953 12.383 1 51.34 334 ASN A C 1
ATOM 2688 O O . ASN A 1 334 ? 3.262 -13.859 13.547 1 51.34 334 ASN A O 1
ATOM 2692 N N . THR A 1 335 ? 4.996 -14.109 12.078 1 48.12 335 THR A N 1
ATOM 2693 C CA . THR A 1 335 ? 6.023 -13.742 13.047 1 48.12 335 THR A CA 1
ATOM 2694 C C . THR A 1 335 ? 5.953 -12.258 13.375 1 48.12 335 THR A C 1
ATOM 2696 O O . THR A 1 335 ? 5.566 -11.445 12.523 1 48.12 335 THR A O 1
ATOM 2699 N N . GLN A 1 336 ? 6.414 -11.797 14.594 1 53.09 336 GLN A N 1
ATOM 2700 C CA . GLN A 1 336 ? 6.344 -10.438 15.125 1 53.09 336 GLN A CA 1
ATOM 2701 C C . GLN A 1 336 ? 7.281 -9.5 14.367 1 53.09 336 GLN A C 1
ATOM 2703 O O . GLN A 1 336 ? 8.398 -9.891 14.008 1 53.09 336 GLN A O 1
ATOM 2708 N N . ASN A 1 337 ? 6.953 -8.266 13.914 1 56.56 337 ASN A N 1
ATOM 2709 C CA . ASN A 1 337 ? 7.551 -7.207 13.109 1 56.56 337 ASN A CA 1
ATOM 2710 C C . ASN A 1 337 ? 8.93 -6.812 13.633 1 56.56 337 ASN A C 1
ATOM 2712 O O . ASN A 1 337 ? 9.836 -6.531 12.852 1 56.56 337 ASN A O 1
ATOM 2716 N N . SER A 1 338 ? 9.172 -6.762 14.906 1 54.28 338 SER A N 1
ATOM 2717 C CA . SER A 1 338 ? 10.43 -6.242 15.43 1 54.28 338 SER A CA 1
ATOM 2718 C C . SER A 1 338 ? 11.602 -7.113 15.008 1 54.28 338 SER A C 1
ATOM 2720 O O . SER A 1 338 ? 12.664 -6.602 14.648 1 54.28 338 SER A O 1
ATOM 2722 N N . GLU A 1 339 ? 11.57 -8.367 15.016 1 58.66 339 GLU A N 1
ATOM 2723 C CA . GLU A 1 339 ? 12.633 -9.289 14.633 1 58.66 339 GLU A CA 1
ATOM 2724 C C . GLU A 1 339 ? 12.914 -9.219 13.133 1 58.66 339 GLU A C 1
ATOM 2726 O O . GLU A 1 339 ? 14.062 -9.359 12.703 1 58.66 339 GLU A O 1
ATOM 2731 N N . ILE A 1 340 ? 12.148 -8.773 12.461 1 61.31 340 ILE A N 1
ATOM 2732 C CA . ILE A 1 340 ? 12.273 -8.75 11.008 1 61.31 340 ILE A CA 1
ATOM 2733 C C . ILE A 1 340 ? 13.18 -7.59 10.594 1 61.31 340 ILE A C 1
ATOM 2735 O O . ILE A 1 340 ? 14.039 -7.75 9.727 1 61.31 340 ILE A O 1
ATOM 2739 N N . THR A 1 341 ? 13.047 -6.484 11.266 1 58.03 341 THR A N 1
ATOM 2740 C CA . THR A 1 341 ? 13.844 -5.316 10.898 1 58.03 341 THR A CA 1
ATOM 2741 C C . THR A 1 341 ? 15.336 -5.609 11.039 1 58.03 341 THR A C 1
ATOM 2743 O O . THR A 1 341 ? 16.125 -5.258 10.164 1 58.03 341 THR A O 1
ATOM 2746 N N . GLU A 1 342 ? 15.664 -6.199 12.117 1 61.09 342 GLU A N 1
ATOM 2747 C CA . GLU A 1 342 ? 17.078 -6.52 12.344 1 61.09 342 GLU A CA 1
ATOM 2748 C C . GLU A 1 342 ? 17.578 -7.516 11.305 1 61.09 342 GLU A C 1
ATOM 2750 O O . GLU A 1 342 ? 18.688 -7.363 10.781 1 61.09 342 GLU A O 1
ATOM 2755 N N . LYS A 1 343 ? 16.922 -8.445 11 1 65.75 343 LYS A N 1
ATOM 2756 C CA . LYS A 1 343 ? 17.328 -9.453 10.023 1 65.75 343 LYS A CA 1
ATOM 2757 C C . LYS A 1 343 ? 17.453 -8.844 8.625 1 65.75 343 LYS A C 1
ATOM 2759 O O . LYS A 1 343 ? 18.391 -9.172 7.887 1 65.75 343 LYS A O 1
ATOM 2764 N N . VAL A 1 344 ? 16.656 -7.992 8.359 1 58.22 344 VAL A N 1
ATOM 2765 C CA . VAL A 1 344 ? 16.688 -7.332 7.055 1 58.22 344 VAL A CA 1
ATOM 2766 C C . VAL A 1 344 ? 17.984 -6.535 6.918 1 58.22 344 VAL A C 1
ATOM 2768 O O . VAL A 1 344 ? 18.641 -6.574 5.871 1 58.22 344 VAL A O 1
ATOM 2771 N N . ARG A 1 345 ? 18.297 -5.871 7.914 1 59.78 345 ARG A N 1
ATOM 2772 C CA . ARG A 1 345 ? 19.516 -5.066 7.902 1 59.78 345 ARG A CA 1
ATOM 2773 C C . ARG A 1 345 ? 20.75 -5.949 7.719 1 59.78 345 ARG A C 1
ATOM 2775 O O . ARG A 1 345 ? 21.625 -5.633 6.914 1 59.78 345 ARG A O 1
ATOM 2782 N N . GLN A 1 346 ? 20.734 -6.969 8.445 1 67.81 346 GLN A N 1
ATOM 2783 C CA . GLN A 1 346 ? 21.859 -7.906 8.344 1 67.81 346 GLN A CA 1
ATOM 2784 C C . GLN A 1 346 ? 21.953 -8.492 6.941 1 67.81 346 GLN A C 1
ATOM 2786 O O . GLN A 1 346 ? 23.047 -8.539 6.359 1 67.81 346 GLN A O 1
ATOM 2791 N N . ASN A 1 347 ? 20.938 -8.906 6.457 1 64.06 347 ASN A N 1
ATOM 2792 C CA . ASN A 1 347 ? 20.906 -9.5 5.125 1 64.06 347 ASN A CA 1
ATOM 2793 C C . ASN A 1 347 ? 21.328 -8.5 4.051 1 64.06 347 ASN A C 1
ATOM 2795 O O . ASN A 1 347 ? 22.062 -8.852 3.125 1 64.06 347 ASN A O 1
ATOM 2799 N N . ASP A 1 348 ? 20.812 -7.32 4.152 1 60 348 ASP A N 1
ATOM 2800 C CA . ASP A 1 348 ? 21.156 -6.273 3.193 1 60 348 ASP A CA 1
ATOM 2801 C C . ASP A 1 348 ? 22.641 -5.961 3.232 1 60 348 ASP A C 1
ATOM 2803 O O . ASP A 1 348 ? 23.281 -5.816 2.186 1 60 348 ASP A O 1
ATOM 2807 N N . GLU A 1 349 ? 23.141 -5.809 4.43 1 63.88 349 GLU A N 1
ATOM 2808 C CA . GLU A 1 349 ? 24.562 -5.543 4.605 1 63.88 349 GLU A CA 1
ATOM 2809 C C . GLU A 1 349 ? 25.406 -6.652 3.994 1 63.88 349 GLU A C 1
ATOM 2811 O O . GLU A 1 349 ? 26.406 -6.379 3.324 1 63.88 349 GLU A O 1
ATOM 2816 N N . GLN A 1 350 ? 25.016 -7.871 4.277 1 67.5 350 GLN A N 1
ATOM 2817 C CA . GLN A 1 350 ? 25.75 -9.008 3.736 1 67.5 350 GLN A CA 1
ATOM 2818 C C . GLN A 1 350 ? 25.703 -9.023 2.211 1 67.5 350 GLN A C 1
ATOM 2820 O O . GLN A 1 350 ? 26.703 -9.273 1.55 1 67.5 350 GLN A O 1
ATOM 2825 N N . SER A 1 351 ? 24.609 -8.781 1.735 1 63.12 351 SER A N 1
ATOM 2826 C CA . SER A 1 351 ? 24.438 -8.758 0.287 1 63.12 351 SER A CA 1
ATOM 2827 C C . SER A 1 351 ? 25.266 -7.652 -0.353 1 63.12 351 SER A C 1
ATOM 2829 O O . SER A 1 351 ? 25.906 -7.863 -1.386 1 63.12 351 SER A O 1
ATOM 2831 N N . LYS A 1 352 ? 25.203 -6.52 0.239 1 59.72 352 LYS A N 1
ATOM 2832 C CA . LYS A 1 352 ? 25.969 -5.391 -0.265 1 59.72 352 LYS A CA 1
ATOM 2833 C C . LYS A 1 352 ? 27.469 -5.684 -0.212 1 59.72 352 LYS A C 1
ATOM 2835 O O . LYS A 1 352 ? 28.203 -5.316 -1.126 1 59.72 352 LYS A O 1
ATOM 2840 N N . ALA A 1 353 ? 27.859 -6.258 0.867 1 61.41 353 ALA A N 1
ATOM 2841 C CA . ALA A 1 353 ? 29.266 -6.645 1.008 1 61.41 353 ALA A CA 1
ATOM 2842 C C . ALA A 1 353 ? 29.688 -7.605 -0.101 1 61.41 353 ALA A C 1
ATOM 2844 O O . ALA A 1 353 ? 30.75 -7.457 -0.69 1 61.41 353 ALA A O 1
ATOM 2845 N N . LYS A 1 354 ? 28.844 -8.555 -0.376 1 60.56 354 LYS A N 1
ATOM 2846 C CA . LYS A 1 354 ? 29.125 -9.516 -1.442 1 60.56 354 LYS A CA 1
ATOM 2847 C C . LYS A 1 354 ? 29.203 -8.82 -2.799 1 60.56 354 LYS A C 1
ATOM 2849 O O . LYS A 1 354 ? 30.078 -9.117 -3.607 1 60.56 354 LYS A O 1
ATOM 2854 N N . MET A 1 355 ? 28.266 -7.977 -2.939 1 57.06 355 MET A N 1
ATOM 2855 C CA . MET A 1 355 ? 28.234 -7.246 -4.203 1 57.06 355 MET A CA 1
ATOM 2856 C C . MET A 1 355 ? 29.469 -6.371 -4.371 1 57.06 355 MET A C 1
ATOM 2858 O O . MET A 1 355 ? 30.031 -6.289 -5.461 1 57.06 355 MET A O 1
ATOM 2862 N N . LYS A 1 356 ? 29.844 -5.707 -3.338 1 55.97 356 LYS A N 1
ATOM 2863 C CA . LYS A 1 356 ? 31.047 -4.883 -3.354 1 55.97 356 LYS A CA 1
ATOM 2864 C C . LYS A 1 356 ? 32.281 -5.719 -3.672 1 55.97 356 LYS A C 1
ATOM 2866 O O . LYS A 1 356 ? 33.125 -5.32 -4.484 1 55.97 356 LYS A O 1
ATOM 2871 N N . ASN A 1 357 ? 32.375 -6.781 -3.023 1 57.03 357 ASN A N 1
ATOM 2872 C CA . ASN A 1 357 ? 33.5 -7.68 -3.25 1 57.03 357 ASN A CA 1
ATOM 2873 C C . ASN A 1 357 ? 33.562 -8.148 -4.703 1 57.03 357 ASN A C 1
ATOM 2875 O O . ASN A 1 357 ? 34.625 -8.203 -5.297 1 57.03 357 ASN A O 1
ATOM 2879 N N . ALA A 1 358 ? 32.406 -8.438 -5.184 1 55.28 358 ALA A N 1
ATOM 2880 C CA . ALA A 1 358 ? 32.344 -8.891 -6.57 1 55.28 358 ALA A CA 1
ATOM 2881 C C . ALA A 1 358 ? 32.719 -7.766 -7.531 1 55.28 358 ALA A C 1
ATOM 2883 O O . ALA A 1 358 ? 33.406 -7.992 -8.523 1 55.28 358 ALA A O 1
ATOM 2884 N N . ALA A 1 359 ? 32.25 -6.625 -7.219 1 52.94 359 ALA A N 1
ATOM 2885 C CA . ALA A 1 359 ? 32.562 -5.461 -8.039 1 52.94 359 ALA A CA 1
ATOM 2886 C C . ALA A 1 359 ? 34.062 -5.145 -7.969 1 52.94 359 ALA A C 1
ATOM 2888 O O . ALA A 1 359 ? 34.688 -4.824 -8.984 1 52.94 359 ALA A O 1
ATOM 2889 N N . ASP A 1 360 ? 34.656 -5.191 -6.844 1 54.03 360 ASP A N 1
ATOM 2890 C CA . ASP A 1 360 ? 36.094 -4.965 -6.641 1 54.03 360 ASP A CA 1
ATOM 2891 C C . ASP A 1 360 ? 36.906 -5.992 -7.398 1 54.03 360 ASP A C 1
ATOM 2893 O O . ASP A 1 360 ? 37.938 -5.656 -8 1 54.03 360 ASP A O 1
ATOM 2897 N N . LYS A 1 361 ? 36.469 -7.164 -7.406 1 52.12 361 LYS A N 1
ATOM 2898 C CA . LYS A 1 361 ? 37.156 -8.227 -8.125 1 52.12 361 LYS A CA 1
ATOM 2899 C C . LYS A 1 361 ? 37.094 -7.996 -9.633 1 52.12 361 LYS A C 1
ATOM 2901 O O . LYS A 1 361 ? 38.094 -8.227 -10.336 1 52.12 361 LYS A O 1
ATOM 2906 N N . ARG A 1 362 ? 36.031 -7.543 -9.984 1 50.28 362 ARG A N 1
ATOM 2907 C CA . ARG A 1 362 ? 35.906 -7.254 -11.406 1 50.28 362 ARG A CA 1
ATOM 2908 C C . ARG A 1 362 ? 36.75 -6.066 -11.812 1 50.28 362 ARG A C 1
ATOM 2910 O O . ARG A 1 362 ? 37.312 -6.047 -12.914 1 50.28 362 ARG A O 1
ATOM 2917 N N . ASN A 1 363 ? 36.781 -5.109 -10.945 1 49.66 363 ASN A N 1
ATOM 2918 C CA . ASN A 1 363 ? 37.625 -3.943 -11.211 1 49.66 363 ASN A CA 1
ATOM 2919 C C . ASN A 1 363 ? 39.094 -4.285 -11.148 1 49.66 363 ASN A C 1
ATOM 2921 O O . ASN A 1 363 ? 39.906 -3.709 -11.883 1 49.66 363 ASN A O 1
ATOM 2925 N N . HIS A 1 364 ? 39.469 -5.113 -10.336 1 46.81 364 HIS A N 1
ATOM 2926 C CA . HIS A 1 364 ? 40.875 -5.516 -10.258 1 46.81 364 HIS A CA 1
ATOM 2927 C C . HIS A 1 364 ? 41.25 -6.5 -11.367 1 46.81 364 HIS A C 1
ATOM 2929 O O . HIS A 1 364 ? 42.406 -6.703 -11.664 1 46.81 364 HIS A O 1
ATOM 2935 N N . ALA A 1 365 ? 40.344 -7.195 -11.766 1 41.47 365 ALA A N 1
ATOM 2936 C CA . ALA A 1 365 ? 40.625 -8.102 -12.875 1 41.47 365 ALA A CA 1
ATOM 2937 C C . ALA A 1 365 ? 40.719 -7.336 -14.195 1 41.47 365 ALA A C 1
ATOM 2939 O O . ALA A 1 365 ? 41.156 -7.887 -15.211 1 41.47 365 ALA A O 1
ATOM 2940 N N . SER A 1 366 ? 40.25 -6.203 -14.203 1 36.44 366 SER A N 1
ATOM 2941 C CA . SER A 1 366 ? 40.562 -5.438 -15.406 1 36.44 366 SER A CA 1
ATOM 2942 C C . SER A 1 366 ? 41.875 -4.699 -15.273 1 36.44 366 SER A C 1
ATOM 2944 O O . SER A 1 366 ? 42.219 -4.219 -14.195 1 36.44 366 SER A O 1
ATOM 2946 N N . MET B 1 1 ? 5.676 33.969 -47.906 1 25.72 1 MET B N 1
ATOM 2947 C CA . MET B 1 1 ? 5.871 34.062 -46.438 1 25.72 1 MET B CA 1
ATOM 2948 C C . MET B 1 1 ? 4.789 33.281 -45.719 1 25.72 1 MET B C 1
ATOM 2950 O O . MET B 1 1 ? 3.758 33.844 -45.344 1 25.72 1 MET B O 1
ATOM 2954 N N . SER B 1 2 ? 4.383 32.156 -46 1 27.5 2 SER B N 1
ATOM 2955 C CA . SER B 1 2 ? 3.232 31.312 -45.656 1 27.5 2 SER B CA 1
ATOM 2956 C C . SER B 1 2 ? 3.219 30.969 -44.188 1 27.5 2 SER B C 1
ATOM 2958 O O . SER B 1 2 ? 4.168 30.359 -43.688 1 27.5 2 SER B O 1
ATOM 2960 N N . ARG B 1 3 ? 2.701 31.859 -43.219 1 26.89 3 ARG B N 1
ATOM 2961 C CA . ARG B 1 3 ? 2.564 31.828 -41.781 1 26.89 3 ARG B CA 1
ATOM 2962 C C . ARG B 1 3 ? 1.837 30.562 -41.312 1 26.89 3 ARG B C 1
ATOM 2964 O O . ARG B 1 3 ? 0.668 30.359 -41.656 1 26.89 3 ARG B O 1
ATOM 2971 N N . HIS B 1 4 ? 2.395 29.406 -41.469 1 30.92 4 HIS B N 1
ATOM 2972 C CA . HIS B 1 4 ? 1.761 28.188 -40.969 1 30.92 4 HIS B CA 1
ATOM 2973 C C . HIS B 1 4 ? 1.232 28.359 -39.562 1 30.92 4 HIS B C 1
ATOM 2975 O O . HIS B 1 4 ? 1.948 28.859 -38.688 1 30.92 4 HIS B O 1
ATOM 2981 N N . PRO B 1 5 ? -0.065 28.594 -39.375 1 32.72 5 PRO B N 1
ATOM 2982 C CA . PRO B 1 5 ? -0.681 28.859 -38.094 1 32.72 5 PRO B CA 1
ATOM 2983 C C . PRO B 1 5 ? -0.264 27.875 -37 1 32.72 5 PRO B C 1
ATOM 2985 O O . PRO B 1 5 ? -0.012 26.703 -37.312 1 32.72 5 PRO B O 1
ATOM 2988 N N . CYS B 1 6 ? 0.583 28.266 -36.125 1 31.48 6 CYS B N 1
ATOM 2989 C CA . CYS B 1 6 ? 1.029 27.594 -34.938 1 31.48 6 CYS B CA 1
ATOM 2990 C C . CYS B 1 6 ? -0.132 26.875 -34.25 1 31.48 6 CYS B C 1
ATOM 2992 O O . CYS B 1 6 ? -1.082 27.531 -33.781 1 31.48 6 CYS B O 1
ATOM 2994 N N . ALA B 1 7 ? -0.683 25.766 -34.688 1 32.81 7 ALA B N 1
ATOM 2995 C CA . ALA B 1 7 ? -1.749 24.953 -34.125 1 32.81 7 ALA B CA 1
ATOM 2996 C C . ALA B 1 7 ? -1.652 24.938 -32.594 1 32.81 7 ALA B C 1
ATOM 2998 O O . ALA B 1 7 ? -0.616 24.578 -32.031 1 32.81 7 ALA B O 1
ATOM 2999 N N . THR B 1 8 ? -2.209 25.828 -31.891 1 33.12 8 THR B N 1
ATOM 3000 C CA . THR B 1 8 ? -2.373 25.875 -30.453 1 33.12 8 THR B CA 1
ATOM 3001 C C . THR B 1 8 ? -2.691 24.5 -29.891 1 33.12 8 THR B C 1
ATOM 3003 O O . THR B 1 8 ? -3.701 23.891 -30.266 1 33.12 8 THR B O 1
ATOM 3006 N N . LYS B 1 9 ? -1.771 23.703 -29.688 1 41.81 9 LYS B N 1
ATOM 3007 C CA . LYS B 1 9 ? -1.935 22.391 -29.047 1 41.81 9 LYS B CA 1
ATOM 3008 C C . LYS B 1 9 ? -2.996 22.453 -27.953 1 41.81 9 LYS B C 1
ATOM 3010 O O . LYS B 1 9 ? -2.869 23.219 -27 1 41.81 9 LYS B O 1
ATOM 3015 N N . LYS B 1 10 ? -4.191 22.25 -28.188 1 42.03 10 LYS B N 1
ATOM 3016 C CA . LYS B 1 10 ? -5.328 22.078 -27.281 1 42.03 10 LYS B CA 1
ATOM 3017 C C . LYS B 1 10 ? -4.938 21.234 -26.062 1 42.03 10 LYS B C 1
ATOM 3019 O O . LYS B 1 10 ? -4.637 20.047 -26.203 1 42.03 10 LYS B O 1
ATOM 3024 N N . HIS B 1 11 ? -4.344 21.828 -25.031 1 52.03 11 HIS B N 1
ATOM 3025 C CA . HIS B 1 11 ? -4.078 21.141 -23.781 1 52.03 11 HIS B CA 1
ATOM 3026 C C . HIS B 1 11 ? -5.328 20.438 -23.266 1 52.03 11 HIS B C 1
ATOM 3028 O O . HIS B 1 11 ? -6.422 21 -23.297 1 52.03 11 HIS B O 1
ATOM 3034 N N . SER B 1 12 ? -5.289 19.141 -23.219 1 59.91 12 SER B N 1
ATOM 3035 C CA . SER B 1 12 ? -6.395 18.359 -22.688 1 59.91 12 SER B CA 1
ATOM 3036 C C . SER B 1 12 ? -6.84 18.875 -21.328 1 59.91 12 SER B C 1
ATOM 3038 O O . SER B 1 12 ? -6.09 19.594 -20.656 1 59.91 12 SER B O 1
ATOM 3040 N N . HIS B 1 13 ? -8.109 18.922 -21.125 1 60.34 13 HIS B N 1
ATOM 3041 C CA . HIS B 1 13 ? -8.703 19.297 -19.844 1 60.34 13 HIS B CA 1
ATOM 3042 C C . HIS B 1 13 ? -7.875 18.75 -18.688 1 60.34 13 HIS B C 1
ATOM 3044 O O . HIS B 1 13 ? -7.652 19.453 -17.703 1 60.34 13 HIS B O 1
ATOM 3050 N N . GLU B 1 14 ? -7.25 17.656 -18.906 1 63.34 14 GLU B N 1
ATOM 3051 C CA . GLU B 1 14 ? -6.426 17.031 -17.875 1 63.34 14 GLU B CA 1
ATOM 3052 C C . GLU B 1 14 ? -5.117 17.797 -17.688 1 63.34 14 GLU B C 1
ATOM 3054 O O . GLU B 1 14 ? -4.637 17.953 -16.562 1 63.34 14 GLU B O 1
ATOM 3059 N N . GLU B 1 15 ? -4.66 18.25 -18.734 1 65.5 15 GLU B N 1
ATOM 3060 C CA . GLU B 1 15 ? -3.414 19.016 -18.672 1 65.5 15 GLU B CA 1
ATOM 3061 C C . GLU B 1 15 ? -3.621 20.359 -17.984 1 65.5 15 GLU B C 1
ATOM 3063 O O . GLU B 1 15 ? -2.76 20.812 -17.234 1 65.5 15 GLU B O 1
ATOM 3068 N N . LYS B 1 16 ? -4.707 21 -18.25 1 69 16 LYS B N 1
ATOM 3069 C CA . LYS B 1 16 ? -5.008 22.281 -17.625 1 69 16 LYS B CA 1
ATOM 3070 C C . LYS B 1 16 ? -5.156 22.125 -16.109 1 69 16 LYS B C 1
ATOM 3072 O O . LYS B 1 16 ? -4.688 22.984 -15.344 1 69 16 LYS B O 1
ATOM 3077 N N . ILE B 1 17 ? -5.711 21 -15.766 1 66.5 17 ILE B N 1
ATOM 3078 C CA . ILE B 1 17 ? -5.914 20.734 -14.344 1 66.5 17 ILE B CA 1
ATOM 3079 C C . ILE B 1 17 ? -4.566 20.484 -13.672 1 66.5 17 ILE B C 1
ATOM 3081 O O . ILE B 1 17 ? -4.305 21.016 -12.586 1 66.5 17 ILE B O 1
ATOM 3085 N N . ALA B 1 18 ? -3.801 19.781 -14.328 1 70.62 18 ALA B N 1
ATOM 3086 C CA . ALA B 1 18 ? -2.469 19.516 -13.797 1 70.62 18 ALA B CA 1
ATOM 3087 C C . ALA B 1 18 ? -1.66 20.812 -13.68 1 70.62 18 ALA B C 1
ATOM 3089 O O . ALA B 1 18 ? -0.936 21.016 -12.703 1 70.62 18 ALA B O 1
ATOM 3090 N N . GLU B 1 19 ? -1.81 21.609 -14.695 1 70.31 19 GLU B N 1
ATOM 3091 C CA . GLU B 1 19 ? -1.117 22.891 -14.688 1 70.31 19 GLU B CA 1
ATOM 3092 C C . GLU B 1 19 ? -1.589 23.766 -13.531 1 70.31 19 GLU B C 1
ATOM 3094 O O . GLU B 1 19 ? -0.781 24.438 -12.883 1 70.31 19 GLU B O 1
ATOM 3099 N N . SER B 1 20 ? -2.834 23.703 -13.352 1 70.06 20 SER B N 1
ATOM 3100 C CA . SER B 1 20 ? -3.398 24.5 -12.258 1 70.06 20 SER B CA 1
ATOM 3101 C C . SER B 1 20 ? -2.875 24.031 -10.906 1 70.06 20 SER B C 1
ATOM 3103 O O . SER B 1 20 ? -2.57 24.844 -10.039 1 70.06 20 SER B O 1
ATOM 3105 N N . TYR B 1 21 ? -2.723 22.812 -10.789 1 72.12 21 TYR B N 1
ATOM 3106 C CA . TYR B 1 21 ? -2.197 22.266 -9.547 1 72.12 21 TYR B CA 1
ATOM 3107 C C . TYR B 1 21 ? -0.749 22.688 -9.336 1 72.12 21 TYR B C 1
ATOM 3109 O O . TYR B 1 21 ? -0.376 23.125 -8.242 1 72.12 21 TYR B O 1
ATOM 3117 N N . VAL B 1 22 ? -0.005 22.531 -10.336 1 74.81 22 VAL B N 1
ATOM 3118 C CA . VAL B 1 22 ? 1.405 22.891 -10.219 1 74.81 22 VAL B CA 1
ATOM 3119 C C . VAL B 1 22 ? 1.541 24.375 -9.93 1 74.81 22 VAL B C 1
ATOM 3121 O O . VAL B 1 22 ? 2.375 24.781 -9.109 1 74.81 22 VAL B O 1
ATOM 3124 N N . ASN B 1 23 ? 0.669 25.031 -10.547 1 66.75 23 ASN B N 1
ATOM 3125 C CA . ASN B 1 23 ? 0.664 26.453 -10.273 1 66.75 23 ASN B CA 1
ATOM 3126 C C . ASN B 1 23 ? 0.255 26.75 -8.836 1 66.75 23 ASN B C 1
ATOM 3128 O O . ASN B 1 23 ? 0.835 27.625 -8.188 1 66.75 23 ASN B O 1
ATOM 3132 N N . PHE B 1 24 ? -0.706 26.047 -8.422 1 66.75 24 PHE B N 1
ATOM 3133 C CA . PHE B 1 24 ? -1.188 26.203 -7.059 1 66.75 24 PHE B CA 1
ATOM 3134 C C . PHE B 1 24 ? -0.081 25.906 -6.055 1 66.75 24 PHE B C 1
ATOM 3136 O O . PHE B 1 24 ? 0.081 26.625 -5.066 1 66.75 24 PHE B O 1
ATOM 3143 N N . ILE B 1 25 ? 0.655 24.969 -6.32 1 65.75 25 ILE B N 1
ATOM 3144 C CA . ILE B 1 25 ? 1.779 24.578 -5.473 1 65.75 25 ILE B CA 1
ATOM 3145 C C . ILE B 1 25 ? 2.828 25.703 -5.473 1 65.75 25 ILE B C 1
ATOM 3147 O O . ILE B 1 25 ? 3.355 26.062 -4.422 1 65.75 25 ILE B O 1
ATOM 3151 N N . THR B 1 26 ? 2.961 26.25 -6.602 1 66.38 26 THR B N 1
ATOM 3152 C CA . THR B 1 26 ? 4.059 27.203 -6.773 1 66.38 26 THR B CA 1
ATOM 3153 C C . THR B 1 26 ? 3.684 28.562 -6.219 1 66.38 26 THR B C 1
ATOM 3155 O O . THR B 1 26 ? 4.559 29.359 -5.859 1 66.38 26 THR B O 1
ATOM 3158 N N . THR B 1 27 ? 2.361 28.781 -6.141 1 62.81 27 THR B N 1
ATOM 3159 C CA . THR B 1 27 ? 1.935 30.078 -5.664 1 62.81 27 THR B CA 1
ATOM 3160 C C . THR B 1 27 ? 1.857 30.109 -4.141 1 62.81 27 THR B C 1
ATOM 3162 O O . THR B 1 27 ? 1.479 31.125 -3.549 1 62.81 27 THR B O 1
ATOM 3165 N N . GLY B 1 28 ? 2.248 29.047 -3.525 1 56.56 28 GLY B N 1
ATOM 3166 C CA . GLY B 1 28 ? 2.318 29.016 -2.074 1 56.56 28 GLY B CA 1
ATOM 3167 C C . GLY B 1 28 ? 0.958 28.906 -1.413 1 56.56 28 GLY B C 1
ATOM 3168 O O . GLY B 1 28 ? 0.808 29.234 -0.234 1 56.56 28 GLY B O 1
ATOM 3169 N N . SER B 1 29 ? 0.02 28.547 -2.104 1 58.53 29 SER B N 1
ATOM 3170 C CA . SER B 1 29 ? -1.337 28.5 -1.567 1 58.53 29 SER B CA 1
ATOM 3171 C C . SER B 1 29 ? -1.57 27.25 -0.737 1 58.53 29 SER B C 1
ATOM 3173 O O . SER B 1 29 ? -2.611 27.109 -0.093 1 58.53 29 SER B O 1
ATOM 3175 N N . VAL B 1 30 ? -0.575 26.422 -0.711 1 66.94 30 VAL B N 1
ATOM 3176 C CA . VAL B 1 30 ? -0.69 25.203 0.068 1 66.94 30 VAL B CA 1
ATOM 3177 C C . VAL B 1 30 ? 0.141 25.312 1.344 1 66.94 30 VAL B C 1
ATOM 3179 O O . VAL B 1 30 ? 1.283 25.781 1.308 1 66.94 30 VAL B O 1
ATOM 3182 N N . PRO B 1 31 ? -0.537 25.094 2.467 1 71.88 31 PRO B N 1
ATOM 3183 C CA . PRO B 1 31 ? 0.277 25.094 3.684 1 71.88 31 PRO B CA 1
ATOM 3184 C C . PRO B 1 31 ? 1.474 24.156 3.604 1 71.88 31 PRO B C 1
ATOM 3186 O O . PRO B 1 31 ? 1.323 23 3.215 1 71.88 31 PRO B O 1
ATOM 3189 N N . LYS B 1 32 ? 2.604 24.719 3.896 1 82.38 32 LYS B N 1
ATOM 3190 C CA . LYS B 1 32 ? 3.838 23.953 3.885 1 82.38 32 LYS B CA 1
ATOM 3191 C C . LYS B 1 32 ? 3.924 23.031 5.105 1 82.38 32 LYS B C 1
ATOM 3193 O O . LYS B 1 32 ? 3.373 23.344 6.16 1 82.38 32 LYS B O 1
ATOM 3198 N N . ALA B 1 33 ? 4.609 21.922 4.832 1 87.12 33 ALA B N 1
ATOM 3199 C CA . ALA B 1 33 ? 4.84 21.016 5.953 1 87.12 33 ALA B CA 1
ATOM 3200 C C . ALA B 1 33 ? 5.613 21.703 7.07 1 87.12 33 ALA B C 1
ATOM 3202 O O . ALA B 1 33 ? 6.531 22.484 6.805 1 87.12 33 ALA B O 1
ATOM 3203 N N . MET B 1 34 ? 5.207 21.484 8.234 1 90.06 34 MET B N 1
ATOM 3204 C CA . MET B 1 34 ? 5.867 22.031 9.414 1 90.06 34 MET B CA 1
ATOM 3205 C C . MET B 1 34 ? 7.016 21.141 9.859 1 90.06 34 MET B C 1
ATOM 3207 O O . MET B 1 34 ? 6.859 19.922 9.961 1 90.06 34 MET B O 1
ATOM 3211 N N . THR B 1 35 ? 8.172 21.719 10.086 1 86.5 35 THR B N 1
ATOM 3212 C CA . THR B 1 35 ? 9.336 20.953 10.484 1 86.5 35 THR B CA 1
ATOM 3213 C C . THR B 1 35 ? 9.578 21.047 11.984 1 86.5 35 THR B C 1
ATOM 3215 O O . THR B 1 35 ? 9.102 21.984 12.633 1 86.5 35 THR B O 1
ATOM 3218 N N . LEU B 1 36 ? 10.344 20.094 12.469 1 87 36 LEU B N 1
ATOM 3219 C CA . LEU B 1 36 ? 10.719 20.125 13.875 1 87 36 LEU B CA 1
ATOM 3220 C C . LEU B 1 36 ? 11.57 21.359 14.18 1 87 36 LEU B C 1
ATOM 3222 O O . LEU B 1 36 ? 11.492 21.922 15.273 1 87 36 LEU B O 1
ATOM 3226 N N . ASP B 1 37 ? 12.32 21.75 13.219 1 87.38 37 ASP B N 1
ATOM 3227 C CA . ASP B 1 37 ? 13.164 22.922 13.391 1 87.38 37 ASP B CA 1
ATOM 3228 C C . ASP B 1 37 ? 12.32 24.188 13.562 1 87.38 37 ASP B C 1
ATOM 3230 O O . ASP B 1 37 ? 12.664 25.062 14.352 1 87.38 37 ASP B O 1
ATOM 3234 N N . GLU B 1 38 ? 11.281 24.219 12.844 1 90.81 38 GLU B N 1
ATOM 3235 C CA . GLU B 1 38 ? 10.359 25.344 12.992 1 90.81 38 GLU B CA 1
ATOM 3236 C C . GLU B 1 38 ? 9.719 25.344 14.375 1 90.81 38 GLU B C 1
ATOM 3238 O O . GLU B 1 38 ? 9.562 26.406 14.992 1 90.81 38 GLU B O 1
ATOM 3243 N N . VAL B 1 39 ? 9.398 24.188 14.828 1 92.75 39 VAL B N 1
ATOM 3244 C CA . VAL B 1 39 ? 8.789 24.062 16.156 1 92.75 39 VAL B CA 1
ATOM 3245 C C . VAL B 1 39 ? 9.797 24.484 17.219 1 92.75 39 VAL B C 1
ATOM 3247 O O . VAL B 1 39 ? 9.453 25.234 18.141 1 92.75 39 VAL B O 1
ATOM 3250 N N . LYS B 1 40 ? 11.008 24.031 17.047 1 91.69 40 LYS B N 1
ATOM 3251 C CA . LYS B 1 40 ? 12.062 24.391 17.984 1 91.69 40 LYS B CA 1
ATOM 3252 C C . LYS B 1 40 ? 12.273 25.906 18.047 1 91.69 40 LYS B C 1
ATOM 3254 O O . LYS B 1 40 ? 12.359 26.484 19.125 1 91.69 40 LYS B O 1
ATOM 3259 N N . SER B 1 41 ? 12.359 26.469 16.906 1 94.44 41 SER B N 1
ATOM 3260 C CA . SER B 1 41 ? 12.562 27.906 16.828 1 94.44 41 SER B CA 1
ATOM 3261 C C . SER B 1 41 ? 11.406 28.672 17.453 1 94.44 41 SER B C 1
ATOM 3263 O O . SER B 1 41 ? 11.625 29.609 18.234 1 94.44 41 SER B O 1
ATOM 3265 N N . ALA B 1 42 ? 10.234 28.25 17.188 1 95.06 42 ALA B N 1
ATOM 3266 C CA . ALA B 1 42 ? 9.055 28.906 17.75 1 95.06 42 ALA B CA 1
ATOM 3267 C C . ALA B 1 42 ? 8.961 28.688 19.25 1 95.06 42 ALA B C 1
ATOM 3269 O O . ALA B 1 42 ? 8.516 29.562 19.984 1 95.06 42 ALA B O 1
ATOM 3270 N N . SER B 1 43 ? 9.352 27.547 19.688 1 94.19 43 SER B N 1
ATOM 3271 C CA . SER B 1 43 ? 9.352 27.25 21.125 1 94.19 43 SER B CA 1
ATOM 3272 C C . SER B 1 43 ? 10.344 28.125 21.875 1 94.19 43 SER B C 1
ATOM 3274 O O . SER B 1 43 ? 10.062 28.578 22.984 1 94.19 43 SER B O 1
ATOM 3276 N N . ASN B 1 44 ? 11.445 28.375 21.219 1 94 44 ASN B N 1
ATOM 3277 C CA . ASN B 1 44 ? 12.469 29.219 21.828 1 94 44 ASN B CA 1
ATOM 3278 C C . ASN B 1 44 ? 11.984 30.656 21.984 1 94 44 ASN B C 1
ATOM 3280 O O . ASN B 1 44 ? 12.406 31.359 22.891 1 94 44 ASN B O 1
ATOM 3284 N N . GLU B 1 45 ? 11.148 31.031 21.141 1 94.94 45 GLU B N 1
ATOM 3285 C CA . GLU B 1 45 ? 10.641 32.406 21.156 1 94.94 45 GLU B CA 1
ATOM 3286 C C . GLU B 1 45 ? 9.406 32.531 22.047 1 94.94 45 GLU B C 1
ATOM 3288 O O . GLU B 1 45 ? 8.992 33.625 22.406 1 94.94 45 GLU B O 1
ATOM 3293 N N . ASP B 1 46 ? 8.82 31.406 22.438 1 96.12 46 ASP B N 1
ATOM 3294 C CA . ASP B 1 46 ? 7.613 31.375 23.266 1 96.12 46 ASP B CA 1
ATOM 3295 C C . ASP B 1 46 ? 7.961 31.328 24.75 1 96.12 46 ASP B C 1
ATOM 3297 O O . ASP B 1 46 ? 8.266 30.266 25.297 1 96.12 46 ASP B O 1
ATOM 3301 N N . LYS B 1 47 ? 7.777 32.438 25.406 1 95.69 47 LYS B N 1
ATOM 3302 C CA . LYS B 1 47 ? 8.203 32.531 26.812 1 95.69 47 LYS B CA 1
ATOM 3303 C C . LYS B 1 47 ? 7.398 31.609 27.703 1 95.69 47 LYS B C 1
ATOM 3305 O O . LYS B 1 47 ? 7.914 31.109 28.703 1 95.69 47 LYS B O 1
ATOM 3310 N N . THR B 1 48 ? 6.188 31.422 27.359 1 96.06 48 THR B N 1
ATOM 3311 C CA . THR B 1 48 ? 5.352 30.516 28.156 1 96.06 48 THR B CA 1
ATOM 3312 C C . THR B 1 48 ? 5.859 29.094 28.062 1 96.06 48 THR B C 1
ATOM 3314 O O . THR B 1 48 ? 6.016 28.406 29.094 1 96.06 48 THR B O 1
ATOM 3317 N N . ILE B 1 49 ? 6.129 28.656 26.859 1 95.75 49 ILE B N 1
ATOM 3318 C CA . ILE B 1 49 ? 6.621 27.297 26.641 1 95.75 49 ILE B CA 1
ATOM 3319 C C . ILE B 1 49 ? 8 27.141 27.281 1 95.75 49 ILE B C 1
ATOM 3321 O O . ILE B 1 49 ? 8.297 26.109 27.875 1 95.75 49 ILE B O 1
ATOM 3325 N N . GLN B 1 50 ? 8.797 28.156 27.188 1 95.12 50 GLN B N 1
ATOM 3326 C CA . GLN B 1 50 ? 10.125 28.125 27.781 1 95.12 50 GLN B CA 1
ATOM 3327 C C . GLN B 1 50 ? 10.031 27.953 29.297 1 95.12 50 GLN B C 1
ATOM 3329 O O . GLN B 1 50 ? 10.812 27.219 29.906 1 95.12 50 GLN B O 1
ATOM 3334 N N . LYS B 1 51 ? 9.164 28.656 29.828 1 94.81 51 LYS B N 1
ATOM 3335 C CA . LYS B 1 51 ? 8.969 28.547 31.266 1 94.81 51 LYS B CA 1
ATOM 3336 C C . LYS B 1 51 ? 8.445 27.156 31.641 1 94.81 51 LYS B C 1
ATOM 3338 O O . LYS B 1 51 ? 8.844 26.594 32.656 1 94.81 51 LYS B O 1
ATOM 3343 N N . ALA B 1 52 ? 7.539 26.688 30.875 1 95.62 52 ALA B N 1
ATOM 3344 C CA . ALA B 1 52 ? 7.023 25.328 31.109 1 95.62 52 ALA B CA 1
ATOM 3345 C C . ALA B 1 52 ? 8.141 24.297 31.047 1 95.62 52 ALA B C 1
ATOM 3347 O O . ALA B 1 52 ? 8.188 23.375 31.844 1 95.62 52 ALA B O 1
ATOM 3348 N N . ILE B 1 53 ? 8.984 24.422 30.047 1 94.19 53 ILE B N 1
ATOM 3349 C CA . ILE B 1 53 ? 10.117 23.516 29.875 1 94.19 53 ILE B CA 1
ATOM 3350 C C . ILE B 1 53 ? 11.016 23.594 31.109 1 94.19 53 ILE B C 1
ATOM 3352 O O . ILE B 1 53 ? 11.461 22.578 31.625 1 94.19 53 ILE B O 1
ATOM 3356 N N . GLU B 1 54 ? 11.242 24.781 31.531 1 92.94 54 GLU B N 1
ATOM 3357 C CA . GLU B 1 54 ? 12.047 24.984 32.75 1 92.94 54 GLU B CA 1
ATOM 3358 C C . GLU B 1 54 ? 11.422 24.297 33.938 1 92.94 54 GLU B C 1
ATOM 3360 O O . GLU B 1 54 ? 12.102 23.578 34.688 1 92.94 54 GLU B O 1
ATOM 3365 N N . PHE B 1 55 ? 10.141 24.531 34.094 1 93.31 55 PHE B N 1
ATOM 3366 C CA . PHE B 1 55 ? 9.445 23.969 35.25 1 93.31 55 PHE B CA 1
ATOM 3367 C C . PHE B 1 55 ? 9.352 22.453 35.125 1 93.31 55 PHE B C 1
ATOM 3369 O O . PHE B 1 55 ? 9.422 21.75 36.125 1 93.31 55 PHE B O 1
ATOM 3376 N N . ALA B 1 56 ? 9.156 21.984 33.969 1 90.69 56 ALA B N 1
ATOM 3377 C CA . ALA B 1 56 ? 9.102 20.531 33.781 1 90.69 56 ALA B CA 1
ATOM 3378 C C . ALA B 1 56 ? 10.438 19.891 34.094 1 90.69 56 ALA B C 1
ATOM 3380 O O . ALA B 1 56 ? 10.477 18.75 34.594 1 90.69 56 ALA B O 1
ATOM 3381 N N . GLY B 1 57 ? 11.469 20.547 33.812 1 87.38 57 GLY B N 1
ATOM 3382 C CA . GLY B 1 57 ? 12.805 20.031 34.094 1 87.38 57 GLY B CA 1
ATOM 3383 C C . GLY B 1 57 ? 13.18 20.062 35.562 1 87.38 57 GLY B C 1
ATOM 3384 O O . GLY B 1 57 ? 13.82 19.141 36.062 1 87.38 57 GLY B O 1
ATOM 3385 N N . ASN B 1 58 ? 12.766 21.109 36.281 1 87.69 58 ASN B N 1
ATOM 3386 C CA . ASN B 1 58 ? 13.219 21.281 37.656 1 87.69 58 ASN B CA 1
ATOM 3387 C C . ASN B 1 58 ? 12.078 21.062 38.656 1 87.69 58 ASN B C 1
ATOM 3389 O O . ASN B 1 58 ? 12.281 21.156 39.844 1 87.69 58 ASN B O 1
ATOM 3393 N N . CYS B 1 59 ? 10.898 20.828 38.188 1 86.38 59 CYS B N 1
ATOM 3394 C CA . CYS B 1 59 ? 9.719 20.516 39 1 86.38 59 CYS B CA 1
ATOM 3395 C C . CYS B 1 59 ? 9.336 21.688 39.906 1 86.38 59 CYS B C 1
ATOM 3397 O O . CYS B 1 59 ? 8.914 21.484 41.031 1 86.38 59 CYS B O 1
ATOM 3399 N N . ARG B 1 60 ? 9.578 22.891 39.531 1 86.62 60 ARG B N 1
ATOM 3400 C CA . ARG B 1 60 ? 9.281 24.062 40.312 1 86.62 60 ARG B CA 1
ATOM 3401 C C . ARG B 1 60 ? 7.988 24.734 39.875 1 86.62 60 ARG B C 1
ATOM 3403 O O . ARG B 1 60 ? 7.941 25.938 39.656 1 86.62 60 ARG B O 1
ATOM 3410 N N . TRP B 1 61 ? 7.055 23.938 39.656 1 90.75 61 TRP B N 1
ATOM 3411 C CA . TRP B 1 61 ? 5.762 24.422 39.188 1 90.75 61 TRP B CA 1
ATOM 3412 C C . TRP B 1 61 ? 5.109 25.328 40.219 1 90.75 61 TRP B C 1
ATOM 3414 O O . TRP B 1 61 ? 4.266 26.172 39.875 1 90.75 61 TRP B O 1
ATOM 3424 N N . HIS B 1 62 ? 5.512 25.219 41.406 1 88.38 62 HIS B N 1
ATOM 3425 C CA . HIS B 1 62 ? 4.941 26.016 42.5 1 88.38 62 HIS B CA 1
ATOM 3426 C C . HIS B 1 62 ? 5.316 27.484 42.344 1 88.38 62 HIS B C 1
ATOM 3428 O O . HIS B 1 62 ? 4.688 28.359 42.969 1 88.38 62 HIS B O 1
ATOM 3434 N N . GLU B 1 63 ? 6.258 27.781 41.562 1 90 63 GLU B N 1
ATOM 3435 C CA . GLU B 1 63 ? 6.766 29.141 41.375 1 90 63 GLU B CA 1
ATOM 3436 C C . GLU B 1 63 ? 5.914 29.938 40.406 1 90 63 GLU B C 1
ATOM 3438 O O . GLU B 1 63 ? 6.184 31.109 40.156 1 90 63 GLU B O 1
ATOM 3443 N N . ILE B 1 64 ? 4.871 29.375 39.844 1 92.56 64 ILE B N 1
ATOM 3444 C CA . ILE B 1 64 ? 4.023 30.031 38.844 1 92.56 64 ILE B CA 1
ATOM 3445 C C . ILE B 1 64 ? 3.463 31.328 39.438 1 92.56 64 ILE B C 1
ATOM 3447 O O . ILE B 1 64 ? 3.359 32.344 38.75 1 92.56 64 ILE B O 1
ATOM 3451 N N . LYS B 1 65 ? 3.221 31.312 40.688 1 90.12 65 LYS B N 1
ATOM 3452 C CA . LYS B 1 65 ? 2.605 32.469 41.375 1 90.12 65 LYS B CA 1
ATOM 3453 C C . LYS B 1 65 ? 3.574 33.625 41.438 1 90.12 65 LYS B C 1
ATOM 3455 O O . LYS B 1 65 ? 3.152 34.781 41.562 1 90.12 65 LYS B O 1
ATOM 3460 N N . SER B 1 66 ? 4.852 33.406 41.344 1 90.31 66 SER B N 1
ATOM 3461 C CA . SER B 1 66 ? 5.883 34.406 41.531 1 90.31 66 SER B CA 1
ATOM 3462 C C . SER B 1 66 ? 6.301 35.031 40.188 1 90.31 66 SER B C 1
ATOM 3464 O O . SER B 1 66 ? 7.121 35.938 40.156 1 90.31 66 SER B O 1
ATOM 3466 N N . ILE B 1 67 ? 5.633 34.594 39.125 1 91 67 ILE B N 1
ATOM 3467 C CA . ILE B 1 67 ? 6.039 35.031 37.812 1 91 67 ILE B CA 1
ATOM 3468 C C . ILE B 1 67 ? 5.453 36.438 37.562 1 91 67 ILE B C 1
ATOM 3470 O O . ILE B 1 67 ? 4.246 36.625 37.719 1 91 67 ILE B O 1
ATOM 3474 N N . THR B 1 68 ? 6.352 37.406 37.156 1 89.06 68 THR B N 1
ATOM 3475 C CA . THR B 1 68 ? 5.91 38.781 36.906 1 89.06 68 THR B CA 1
ATOM 3476 C C . THR B 1 68 ? 6.062 39.156 35.438 1 89.06 68 THR B C 1
ATOM 3478 O O . THR B 1 68 ? 5.582 40.188 35 1 89.06 68 THR B O 1
ATOM 3481 N N . ASP B 1 69 ? 6.656 38.312 34.719 1 90.94 69 ASP B N 1
ATOM 3482 C CA . ASP B 1 69 ? 6.844 38.562 33.281 1 90.94 69 ASP B CA 1
ATOM 3483 C C . ASP B 1 69 ? 5.504 38.594 32.562 1 90.94 69 ASP B C 1
ATOM 3485 O O . ASP B 1 69 ? 4.797 37.594 32.531 1 90.94 69 ASP B O 1
ATOM 3489 N N . THR B 1 70 ? 5.18 39.719 31.906 1 90.44 70 THR B N 1
ATOM 3490 C CA . THR B 1 70 ? 3.875 39.906 31.281 1 90.44 70 THR B CA 1
ATOM 3491 C C . THR B 1 70 ? 3.781 39.125 29.969 1 90.44 70 THR B C 1
ATOM 3493 O O . THR B 1 70 ? 2.689 38.938 29.422 1 90.44 70 THR B O 1
ATOM 3496 N N . ASP B 1 71 ? 4.875 38.688 29.484 1 92.5 71 ASP B N 1
ATOM 3497 C CA . ASP B 1 71 ? 4.883 37.969 28.219 1 92.5 71 ASP B CA 1
ATOM 3498 C C . ASP B 1 71 ? 4.543 36.469 28.422 1 92.5 71 ASP B C 1
ATOM 3500 O O . ASP B 1 71 ? 4.332 35.75 27.469 1 92.5 71 ASP B O 1
ATOM 3504 N N . ILE B 1 72 ? 4.469 36.125 29.625 1 94.94 72 ILE B N 1
ATOM 3505 C CA . ILE B 1 72 ? 4.152 34.75 29.953 1 94.94 72 ILE B CA 1
ATOM 3506 C C . ILE B 1 72 ? 2.656 34.625 30.234 1 94.94 72 ILE B C 1
ATOM 3508 O O . ILE B 1 72 ? 2.098 35.375 31.031 1 94.94 72 ILE B O 1
ATOM 3512 N N . ASP B 1 73 ? 2.045 33.688 29.578 1 94.75 73 ASP B N 1
ATOM 3513 C CA . ASP B 1 73 ? 0.635 33.406 29.812 1 94.75 73 ASP B CA 1
ATOM 3514 C C . ASP B 1 73 ? 0.461 32.469 31.016 1 94.75 73 ASP B C 1
ATOM 3516 O O . ASP B 1 73 ? 0.604 31.266 30.906 1 94.75 73 ASP B O 1
ATOM 3520 N N . ILE B 1 74 ? -0.022 33.062 32.094 1 94.06 74 ILE B N 1
ATOM 3521 C CA . ILE B 1 74 ? -0.108 32.344 33.344 1 94.06 74 ILE B CA 1
ATOM 3522 C C . ILE B 1 74 ? -1.19 31.266 33.25 1 94.06 74 ILE B C 1
ATOM 3524 O O . ILE B 1 74 ? -1.035 30.172 33.812 1 94.06 74 ILE B O 1
ATOM 3528 N N . ALA B 1 75 ? -2.23 31.641 32.625 1 93.81 75 ALA B N 1
ATOM 3529 C CA . ALA B 1 75 ? -3.314 30.672 32.469 1 93.81 75 ALA B CA 1
ATOM 3530 C C . ALA B 1 75 ? -2.848 29.422 31.719 1 93.81 75 ALA B C 1
ATOM 3532 O O . ALA B 1 75 ? -3.164 28.297 32.125 1 93.81 75 ALA B O 1
ATOM 3533 N N . GLU B 1 76 ? -2.146 29.609 30.688 1 95.38 76 GLU B N 1
ATOM 3534 C CA . GLU B 1 76 ? -1.614 28.5 29.906 1 95.38 76 GLU B CA 1
ATOM 3535 C C . GLU B 1 76 ? -0.585 27.703 30.703 1 95.38 76 GLU B C 1
ATOM 3537 O O . GLU B 1 76 ? -0.555 26.484 30.625 1 95.38 76 GLU B O 1
ATOM 3542 N N . LEU B 1 77 ? 0.263 28.406 31.422 1 95.06 77 LEU B N 1
ATOM 3543 C CA . LEU B 1 77 ? 1.264 27.734 32.25 1 95.06 77 LEU B CA 1
ATOM 3544 C C . LEU B 1 77 ? 0.599 26.875 33.312 1 95.06 77 LEU B C 1
ATOM 3546 O O . LEU B 1 77 ? 1.096 25.797 33.656 1 95.06 77 LEU B O 1
ATOM 3550 N N . GLN B 1 78 ? -0.513 27.375 33.844 1 93.81 78 GLN B N 1
ATOM 3551 C CA . GLN B 1 78 ? -1.279 26.594 34.812 1 93.81 78 GLN B CA 1
ATOM 3552 C C . GLN B 1 78 ? -1.848 25.328 34.156 1 93.81 78 GLN B C 1
ATOM 3554 O O . GLN B 1 78 ? -1.9 24.266 34.781 1 93.81 78 GLN B O 1
ATOM 3559 N N . ALA B 1 79 ? -2.277 25.5 32.969 1 94.69 79 ALA B N 1
ATOM 3560 C CA . ALA B 1 79 ? -2.77 24.328 32.25 1 94.69 79 ALA B CA 1
ATOM 3561 C C . ALA B 1 79 ? -1.679 23.281 32.062 1 94.69 79 ALA B C 1
ATOM 3563 O O . ALA B 1 79 ? -1.945 22.078 32.188 1 94.69 79 ALA B O 1
ATOM 3564 N N . TYR B 1 80 ? -0.468 23.703 31.828 1 95 80 TYR B N 1
ATOM 3565 C CA . TYR B 1 80 ? 0.666 22.797 31.734 1 95 80 TYR B CA 1
ATOM 3566 C C . TYR B 1 80 ? 0.938 22.125 33.062 1 95 80 TYR B C 1
ATOM 3568 O O . TYR B 1 80 ? 1.229 20.922 33.125 1 95 80 TYR B O 1
ATOM 3576 N N . ARG B 1 81 ? 0.768 22.875 34.094 1 93.31 81 ARG B N 1
ATOM 3577 C CA . ARG B 1 81 ? 0.994 22.344 35.438 1 93.31 81 ARG B CA 1
ATOM 3578 C C . ARG B 1 81 ? 0.022 21.203 35.719 1 93.31 81 ARG B C 1
ATOM 3580 O O . ARG B 1 81 ? 0.398 20.219 36.344 1 93.31 81 ARG B O 1
ATOM 3587 N N . ASN B 1 82 ? -1.161 21.359 35.312 1 91.75 82 ASN B N 1
ATOM 3588 C CA . ASN B 1 82 ? -2.201 20.375 35.562 1 91.75 82 ASN B CA 1
ATOM 3589 C C . ASN B 1 82 ? -1.864 19.016 34.938 1 91.75 82 ASN B C 1
ATOM 3591 O O . ASN B 1 82 ? -2.352 17.984 35.406 1 91.75 82 ASN B O 1
ATOM 3595 N N . ILE B 1 83 ? -1.037 19.078 33.875 1 90.38 83 ILE B N 1
ATOM 3596 C CA . ILE B 1 83 ? -0.673 17.828 33.219 1 90.38 83 ILE B CA 1
ATOM 3597 C C . ILE B 1 83 ? 0.833 17.609 33.344 1 90.38 83 ILE B C 1
ATOM 3599 O O . ILE B 1 83 ? 1.452 17.047 32.438 1 90.38 83 ILE B O 1
ATOM 3603 N N . ARG B 1 84 ? 1.429 18.094 34.344 1 90.62 84 ARG B N 1
ATOM 3604 C CA . ARG B 1 84 ? 2.879 18.125 34.469 1 90.62 84 ARG B CA 1
ATOM 3605 C C . ARG B 1 84 ? 3.461 16.719 34.469 1 90.62 84 ARG B C 1
ATOM 3607 O O . ARG B 1 84 ? 4.578 16.516 33.969 1 90.62 84 ARG B O 1
ATOM 3614 N N . ASN B 1 85 ? 2.686 15.719 34.812 1 86 85 ASN B N 1
ATOM 3615 C CA . ASN B 1 85 ? 3.18 14.352 34.875 1 86 85 ASN B CA 1
ATOM 3616 C C . ASN B 1 85 ? 3.246 13.711 33.469 1 86 85 ASN B C 1
ATOM 3618 O O . ASN B 1 85 ? 3.895 12.68 33.312 1 86 85 ASN B O 1
ATOM 3622 N N . GLU B 1 86 ? 2.602 14.336 32.531 1 88.69 86 GLU B N 1
ATOM 3623 C CA . GLU B 1 86 ? 2.576 13.812 31.188 1 88.69 86 GLU B CA 1
ATOM 3624 C C . GLU B 1 86 ? 3.584 14.539 30.297 1 88.69 86 GLU B C 1
ATOM 3626 O O . GLU B 1 86 ? 3.764 14.172 29.125 1 88.69 86 GLU B O 1
ATOM 3631 N N . LEU B 1 87 ? 4.242 15.531 30.828 1 89.38 87 LEU B N 1
ATOM 3632 C CA . LEU B 1 87 ? 5.109 16.375 30.031 1 89.38 87 LEU B CA 1
ATOM 3633 C C . LEU B 1 87 ? 6.535 15.836 30 1 89.38 87 LEU B C 1
ATOM 3635 O O . LEU B 1 87 ? 7.051 15.398 31.031 1 89.38 87 LEU B O 1
ATOM 3639 N N . VAL B 1 88 ? 7.059 15.805 28.812 1 87.5 88 VAL B N 1
ATOM 3640 C CA . VAL B 1 88 ? 8.43 15.352 28.609 1 87.5 88 VAL B CA 1
ATOM 3641 C C . VAL B 1 88 ? 9.18 16.344 27.734 1 87.5 88 VAL B C 1
ATOM 3643 O O . VAL B 1 88 ? 8.609 16.922 26.797 1 87.5 88 VAL B O 1
ATOM 3646 N N . ILE B 1 89 ? 10.43 16.562 28.141 1 88.81 89 ILE B N 1
ATOM 3647 C CA . ILE B 1 89 ? 11.258 17.453 27.344 1 88.81 89 ILE B CA 1
ATOM 3648 C C . ILE B 1 89 ? 12.078 16.641 26.344 1 88.81 89 ILE B C 1
ATOM 3650 O O . ILE B 1 89 ? 12.758 15.688 26.719 1 88.81 89 ILE B O 1
ATOM 3654 N N . HIS B 1 90 ? 11.859 17.047 25.062 1 85.94 90 HIS B N 1
ATOM 3655 C CA . HIS B 1 90 ? 12.617 16.406 24 1 85.94 90 HIS B CA 1
ATOM 3656 C C . HIS B 1 90 ? 13.641 17.359 23.391 1 85.94 90 HIS B C 1
ATOM 3658 O O . HIS B 1 90 ? 13.297 18.5 23.047 1 85.94 90 HIS B O 1
ATOM 3664 N N . SER B 1 91 ? 14.859 16.922 23.172 1 79.5 91 SER B N 1
ATOM 3665 C CA . SER B 1 91 ? 15.938 17.688 22.562 1 79.5 91 SER B CA 1
ATOM 3666 C C . SER B 1 91 ? 16.047 19.078 23.156 1 79.5 91 SER B C 1
ATOM 3668 O O . SER B 1 91 ? 16.172 20.062 22.438 1 79.5 91 SER B O 1
ATOM 3670 N N . GLU B 1 92 ? 15.781 19.281 24.328 1 77.75 92 GLU B N 1
ATOM 3671 C CA . GLU B 1 92 ? 16.016 20.453 25.156 1 77.75 92 GLU B CA 1
ATOM 3672 C C . GLU B 1 92 ? 14.953 21.531 24.906 1 77.75 92 GLU B C 1
ATOM 3674 O O . GLU B 1 92 ? 14.688 22.359 25.781 1 77.75 92 GLU B O 1
ATOM 3679 N N . ASN B 1 93 ? 14.359 21.5 23.75 1 87.38 93 ASN B N 1
ATOM 3680 C CA . ASN B 1 93 ? 13.5 22.656 23.516 1 87.38 93 ASN B CA 1
ATOM 3681 C C . ASN B 1 93 ? 12.156 22.25 22.922 1 87.38 93 ASN B C 1
ATOM 3683 O O . ASN B 1 93 ? 11.438 23.078 22.359 1 87.38 93 ASN B O 1
ATOM 3687 N N . ILE B 1 94 ? 11.883 21.047 22.984 1 90.44 94 ILE B N 1
ATOM 3688 C CA . ILE B 1 94 ? 10.57 20.609 22.531 1 90.44 94 ILE B CA 1
ATOM 3689 C C . ILE B 1 94 ? 9.812 19.969 23.688 1 90.44 94 ILE B C 1
ATOM 3691 O O . ILE B 1 94 ? 10.312 19.047 24.328 1 90.44 94 ILE B O 1
ATOM 3695 N N . LEU B 1 95 ? 8.734 20.531 24 1 92.88 95 LEU B N 1
ATOM 3696 C CA . LEU B 1 95 ? 7.879 20 25.047 1 92.88 95 LEU B CA 1
ATOM 3697 C C . LEU B 1 95 ? 6.863 19.016 24.484 1 92.88 95 LEU B C 1
ATOM 3699 O O . LEU B 1 95 ? 6.23 19.297 23.453 1 92.88 95 LEU B O 1
ATOM 3703 N N . LEU B 1 96 ? 6.777 17.828 25.047 1 92 96 LEU B N 1
ATOM 3704 C CA . LEU B 1 96 ? 5.848 16.797 24.594 1 92 96 LEU B CA 1
ATOM 3705 C C . LEU B 1 96 ? 4.84 16.453 25.688 1 92 96 LEU B C 1
ATOM 3707 O O . LEU B 1 96 ? 5.176 16.484 26.875 1 92 96 LEU B O 1
ATOM 3711 N N . ARG B 1 97 ? 3.693 16.266 25.328 1 91.25 97 ARG B N 1
ATOM 3712 C CA . ARG B 1 97 ? 2.727 15.547 26.141 1 91.25 97 ARG B CA 1
ATOM 3713 C C . ARG B 1 97 ? 2.586 14.102 25.688 1 91.25 97 ARG B C 1
ATOM 3715 O O . ARG B 1 97 ? 1.915 13.82 24.688 1 91.25 97 ARG B O 1
ATOM 3722 N N . ASP B 1 98 ? 3.203 13.266 26.344 1 83.19 98 ASP B N 1
ATOM 3723 C CA . ASP B 1 98 ? 3.377 11.898 25.859 1 83.19 98 ASP B CA 1
ATOM 3724 C C . ASP B 1 98 ? 4.141 11.883 24.531 1 83.19 98 ASP B C 1
ATOM 3726 O O . ASP B 1 98 ? 5.32 12.242 24.484 1 83.19 98 ASP B O 1
ATOM 3730 N N . HIS B 1 99 ? 3.414 11.695 23.453 1 81.44 99 HIS B N 1
ATOM 3731 C CA . HIS B 1 99 ? 4.113 11.648 22.172 1 81.44 99 HIS B CA 1
ATOM 3732 C C . HIS B 1 99 ? 3.709 12.828 21.281 1 81.44 99 HIS B C 1
ATOM 3734 O O . HIS B 1 99 ? 4.242 12.992 20.188 1 81.44 99 HIS B O 1
ATOM 3740 N N . ARG B 1 100 ? 2.846 13.695 21.812 1 90.25 100 ARG B N 1
ATOM 3741 C CA . ARG B 1 100 ? 2.338 14.828 21.047 1 90.25 100 ARG B CA 1
ATOM 3742 C C . ARG B 1 100 ? 3.154 16.078 21.312 1 90.25 100 ARG B C 1
ATOM 3744 O O . ARG B 1 100 ? 3.533 16.344 22.453 1 90.25 100 ARG B O 1
ATOM 3751 N N . ILE B 1 101 ? 3.346 16.812 20.344 1 93.19 101 ILE B N 1
ATOM 3752 C CA . ILE B 1 101 ? 4.113 18.031 20.469 1 93.19 101 ILE B CA 1
ATOM 3753 C C . ILE B 1 101 ? 3.24 19.125 21.094 1 93.19 101 ILE B C 1
ATOM 3755 O O . ILE B 1 101 ? 2.131 19.375 20.609 1 93.19 101 ILE B O 1
ATOM 3759 N N . VAL B 1 102 ? 3.752 19.656 22.125 1 95.06 102 VAL B N 1
ATOM 3760 C CA . VAL B 1 102 ? 3.096 20.859 22.656 1 95.06 102 VAL B CA 1
ATOM 3761 C C . VAL B 1 102 ? 3.408 22.062 21.781 1 95.06 102 VAL B C 1
ATOM 3763 O O . VAL B 1 102 ? 4.535 22.562 21.781 1 95.06 102 VAL B O 1
ATOM 3766 N N . MET B 1 103 ? 2.416 22.547 21.094 1 95.56 103 MET B N 1
ATOM 3767 C CA . MET B 1 103 ? 2.611 23.484 20 1 95.56 103 MET B CA 1
ATOM 3768 C C . MET B 1 103 ? 2.717 24.906 20.5 1 95.56 103 MET B C 1
ATOM 3770 O O . MET B 1 103 ? 1.86 25.375 21.266 1 95.56 103 MET B O 1
ATOM 3774 N N . PRO B 1 104 ? 3.799 25.609 20.141 1 95.88 104 PRO B N 1
ATOM 3775 C CA . PRO B 1 104 ? 3.885 27.031 20.469 1 95.88 104 PRO B CA 1
ATOM 3776 C C . PRO B 1 104 ? 2.766 27.859 19.828 1 95.88 104 PRO B C 1
ATOM 3778 O O . PRO B 1 104 ? 2.244 27.484 18.766 1 95.88 104 PRO B O 1
ATOM 3781 N N . TYR B 1 105 ? 2.502 28.938 20.406 1 95.62 105 TYR B N 1
ATOM 3782 C CA . TYR B 1 105 ? 1.353 29.75 20.047 1 95.62 105 TYR B CA 1
ATOM 3783 C C . TYR B 1 105 ? 1.43 30.188 18.578 1 95.62 105 TYR B C 1
ATOM 3785 O O . TYR B 1 105 ? 0.446 30.094 17.844 1 95.62 105 TYR B O 1
ATOM 3793 N N . LYS B 1 106 ? 2.574 30.562 18.109 1 95.25 106 LYS B N 1
ATOM 3794 C CA . LYS B 1 106 ? 2.771 31.141 16.781 1 95.25 106 LYS B CA 1
ATOM 3795 C C . LYS B 1 106 ? 2.463 30.125 15.688 1 95.25 106 LYS B C 1
ATOM 3797 O O . LYS B 1 106 ? 2.139 30.5 14.555 1 95.25 106 LYS B O 1
ATOM 3802 N N . LEU B 1 107 ? 2.5 28.812 16 1 95.19 107 LEU B N 1
ATOM 3803 C CA . LEU B 1 107 ? 2.391 27.797 14.969 1 95.19 107 LEU B CA 1
ATOM 3804 C C . LEU B 1 107 ? 1.029 27.109 15.023 1 95.19 107 LEU B C 1
ATOM 3806 O O . LEU B 1 107 ? 0.706 26.281 14.164 1 95.19 107 LEU B O 1
ATOM 3810 N N . ARG B 1 108 ? 0.228 27.438 15.992 1 95.19 108 ARG B N 1
ATOM 3811 C CA . ARG B 1 108 ? -1.01 26.719 16.25 1 95.19 108 ARG B CA 1
ATOM 3812 C C . ARG B 1 108 ? -1.986 26.859 15.094 1 95.19 108 ARG B C 1
ATOM 3814 O O . ARG B 1 108 ? -2.553 25.875 14.617 1 95.19 108 ARG B O 1
ATOM 3821 N N . LYS B 1 109 ? -2.164 28.047 14.609 1 93 109 LYS B N 1
ATOM 3822 C CA . LYS B 1 109 ? -3.072 28.297 13.492 1 93 109 LYS B CA 1
ATOM 3823 C C . LYS B 1 109 ? -2.605 27.562 12.234 1 93 109 LYS B C 1
ATOM 3825 O O . LYS B 1 109 ? -3.412 26.953 11.531 1 93 109 LYS B O 1
ATOM 3830 N N . THR B 1 110 ? -1.345 27.625 11.984 1 92.06 110 THR B N 1
ATOM 3831 C CA . THR B 1 110 ? -0.768 26.922 10.836 1 92.06 110 THR B CA 1
ATOM 3832 C C . THR B 1 110 ? -0.988 25.422 10.945 1 92.06 110 THR B C 1
ATOM 3834 O O . THR B 1 110 ? -1.344 24.766 9.969 1 92.06 110 THR B O 1
ATOM 3837 N N . ALA B 1 111 ? -0.783 24.906 12.094 1 93.5 111 ALA B N 1
ATOM 3838 C CA . ALA B 1 111 ? -0.981 23.469 12.32 1 93.5 111 ALA B CA 1
ATOM 3839 C C . ALA B 1 111 ? -2.426 23.062 12.047 1 93.5 111 ALA B C 1
ATOM 3841 O O . ALA B 1 111 ? -2.678 22.016 11.453 1 93.5 111 ALA B O 1
ATOM 3842 N N . ILE B 1 112 ? -3.336 23.891 12.477 1 91.69 112 ILE B N 1
ATOM 3843 C CA . ILE B 1 112 ? -4.754 23.609 12.289 1 91.69 112 ILE B CA 1
ATOM 3844 C C . ILE B 1 112 ? -5.082 23.609 10.797 1 91.69 112 ILE B C 1
ATOM 3846 O O . ILE B 1 112 ? -5.824 22.75 10.312 1 91.69 112 ILE B O 1
ATOM 3850 N N . HIS B 1 113 ? -4.504 24.516 10.086 1 87.31 113 HIS B N 1
ATOM 3851 C CA . HIS B 1 113 ? -4.723 24.562 8.641 1 87.31 113 HIS B CA 1
ATOM 3852 C C . HIS B 1 113 ? -4.164 23.328 7.953 1 87.31 113 HIS B C 1
ATOM 3854 O O . HIS B 1 113 ? -4.789 22.781 7.039 1 87.31 113 HIS B O 1
ATOM 3860 N N . ILE B 1 114 ? -3.025 22.891 8.414 1 87.56 114 ILE B N 1
ATOM 3861 C CA . ILE B 1 114 ? -2.432 21.672 7.871 1 87.56 114 ILE B CA 1
ATOM 3862 C C . ILE B 1 114 ? -3.344 20.484 8.164 1 87.56 114 ILE B C 1
ATOM 3864 O O . ILE B 1 114 ? -3.605 19.656 7.273 1 87.56 114 ILE B O 1
ATOM 3868 N N . ALA B 1 115 ? -3.842 20.438 9.312 1 88.06 115 ALA B N 1
ATOM 3869 C CA . ALA B 1 115 ? -4.699 19.328 9.727 1 88.06 115 ALA B CA 1
ATOM 3870 C C . ALA B 1 115 ? -6.012 19.328 8.953 1 88.06 115 ALA B C 1
ATOM 3872 O O . ALA B 1 115 ? -6.625 18.281 8.758 1 88.06 115 ALA B O 1
ATOM 3873 N N . HIS B 1 116 ? -6.41 20.484 8.539 1 84.25 116 HIS B N 1
ATOM 3874 C CA . HIS B 1 116 ? -7.699 20.641 7.879 1 84.25 116 HIS B CA 1
ATOM 3875 C C . HIS B 1 116 ? -7.574 20.438 6.371 1 84.25 116 HIS B C 1
ATOM 3877 O O . HIS B 1 116 ? -8.562 20.531 5.645 1 84.25 116 HIS B O 1
ATOM 3883 N N . GLU B 1 117 ? -6.387 20.188 5.98 1 80.44 117 GLU B N 1
ATOM 3884 C CA . GLU B 1 117 ? -6.207 19.859 4.566 1 80.44 117 GLU B CA 1
ATOM 3885 C C . GLU B 1 117 ? -7.094 18.688 4.148 1 80.44 117 GLU B C 1
ATOM 3887 O O . GLU B 1 117 ? -7.246 17.719 4.895 1 80.44 117 GLU B O 1
ATOM 3892 N N . GLY B 1 118 ? -7.723 18.859 2.916 1 77.81 118 GLY B N 1
ATOM 3893 C CA . GLY B 1 118 ? -8.609 17.812 2.422 1 77.81 118 GLY B CA 1
ATOM 3894 C C . GLY B 1 118 ? -10.023 17.938 2.957 1 77.81 118 GLY B C 1
ATOM 3895 O O . GLY B 1 118 ? -10.938 17.266 2.473 1 77.81 118 GLY B O 1
ATOM 3896 N N . HIS B 1 119 ? -10.211 18.75 4.004 1 77.5 119 HIS B N 1
ATOM 3897 C CA . HIS B 1 119 ? -11.523 19.094 4.531 1 77.5 119 HIS B CA 1
ATOM 3898 C C . HIS B 1 119 ? -12.305 17.859 4.949 1 77.5 119 HIS B C 1
ATOM 3900 O O . HIS B 1 119 ? -13.453 17.672 4.547 1 77.5 119 HIS B O 1
ATOM 3906 N N . GLN B 1 120 ? -11.703 17.109 5.777 1 77.69 120 GLN B N 1
ATOM 3907 C CA . GLN B 1 120 ? -12.312 15.852 6.18 1 77.69 120 GLN B CA 1
ATOM 3908 C C . GLN B 1 120 ? -13.461 16.078 7.16 1 77.69 120 GLN B C 1
ATOM 3910 O O . GLN B 1 120 ? -14.117 15.133 7.582 1 77.69 120 GLN B O 1
ATOM 3915 N N . GLY B 1 121 ? -13.727 17.297 7.586 1 76 121 GLY B N 1
ATOM 3916 C CA . GLY B 1 121 ? -14.734 17.594 8.586 1 76 121 GLY B CA 1
ATOM 3917 C C . GLY B 1 121 ? -14.148 17.922 9.945 1 76 121 GLY B C 1
ATOM 3918 O O . GLY B 1 121 ? -12.969 17.672 10.195 1 76 121 GLY B O 1
ATOM 3919 N N . LEU B 1 122 ? -14.945 18.422 10.797 1 81.06 122 LEU B N 1
ATOM 3920 C CA . LEU B 1 122 ? -14.484 18.922 12.086 1 81.06 122 LEU B CA 1
ATOM 3921 C C . LEU B 1 122 ? -14.031 17.781 12.984 1 81.06 122 LEU B C 1
ATOM 3923 O O . LEU B 1 122 ? -12.953 17.844 13.586 1 81.06 122 LEU B O 1
ATOM 3927 N N . THR B 1 123 ? -14.789 16.797 13.047 1 81.44 123 THR B N 1
ATOM 3928 C CA . THR B 1 123 ? -14.5 15.68 13.945 1 81.44 123 THR B CA 1
ATOM 3929 C C . THR B 1 123 ? -13.195 15 13.555 1 81.44 123 THR B C 1
ATOM 3931 O O . THR B 1 123 ? -12.336 14.758 14.406 1 81.44 123 THR B O 1
ATOM 3934 N N . LYS B 1 124 ? -13.008 14.742 12.336 1 83.38 124 LYS B N 1
ATOM 3935 C CA . LYS B 1 124 ? -11.805 14.055 11.875 1 83.38 124 LYS B CA 1
ATOM 3936 C C . LYS B 1 124 ? -10.586 14.969 11.945 1 83.38 124 LYS B C 1
ATOM 3938 O O . LYS B 1 124 ? -9.469 14.5 12.203 1 83.38 124 LYS B O 1
ATOM 3943 N N . THR B 1 125 ? -10.805 16.219 11.695 1 85.94 125 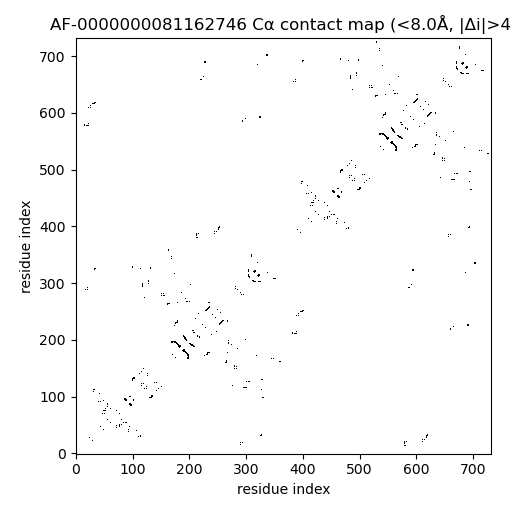THR B N 1
ATOM 3944 C CA . THR B 1 125 ? -9.703 17.172 11.836 1 85.94 125 THR B CA 1
ATOM 3945 C C . THR B 1 125 ? -9.195 17.203 13.273 1 85.94 125 THR B C 1
ATOM 3947 O O . THR B 1 125 ? -7.984 1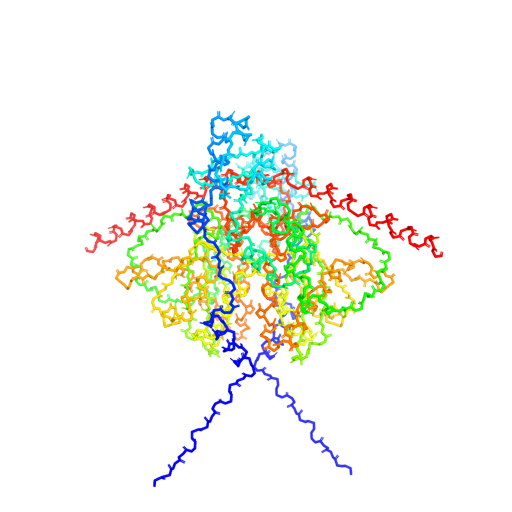7.188 13.508 1 85.94 125 THR B O 1
ATOM 3950 N N . LYS B 1 126 ? -10.117 17.219 14.172 1 89.44 126 LYS B N 1
ATOM 3951 C CA . LYS B 1 126 ? -9.75 17.234 15.586 1 89.44 126 LYS B CA 1
ATOM 3952 C C . LYS B 1 126 ? -9.016 15.945 15.961 1 89.44 126 LYS B C 1
ATOM 3954 O O . LYS B 1 126 ? -8.008 15.984 16.672 1 89.44 126 LYS B O 1
ATOM 3959 N N . ALA B 1 127 ? -9.57 14.852 15.484 1 86.44 127 ALA B N 1
ATOM 3960 C CA . ALA B 1 127 ? -8.93 13.57 15.766 1 86.44 127 ALA B CA 1
ATOM 3961 C C . ALA B 1 127 ? -7.504 13.539 15.227 1 86.44 127 ALA B C 1
ATOM 3963 O O . ALA B 1 127 ? -6.582 13.086 15.914 1 86.44 127 ALA B O 1
ATOM 3964 N N . PHE B 1 128 ? -7.336 14.055 14.125 1 89.5 128 PHE B N 1
ATOM 3965 C CA . PHE B 1 128 ? -6.031 14.055 13.477 1 89.5 128 PHE B CA 1
ATOM 3966 C C . PHE B 1 128 ? -5.051 14.953 14.234 1 89.5 128 PHE B C 1
ATOM 3968 O O . PHE B 1 128 ? -3.969 14.508 14.625 1 89.5 128 PHE B O 1
ATOM 3975 N N . ILE B 1 129 ? -5.434 16.141 14.391 1 90.94 129 ILE B N 1
ATOM 3976 C CA . ILE B 1 129 ? -4.508 17.109 14.961 1 90.94 129 ILE B CA 1
ATOM 3977 C C . ILE B 1 129 ? -4.156 16.719 16.391 1 90.94 129 ILE B C 1
ATOM 3979 O O . ILE B 1 129 ? -3.01 16.859 16.812 1 90.94 129 ILE B O 1
ATOM 3983 N N . ARG B 1 130 ? -5.102 16.156 17.094 1 90.19 130 ARG B N 1
ATOM 3984 C CA . ARG B 1 130 ? -4.871 15.766 18.484 1 90.19 130 ARG B CA 1
ATOM 3985 C C . ARG B 1 130 ? -3.936 14.562 18.562 1 90.19 130 ARG B C 1
ATOM 3987 O O . ARG B 1 130 ? -3.311 14.32 19.594 1 90.19 130 ARG B O 1
ATOM 3994 N N . SER B 1 131 ? -3.936 13.883 17.531 1 88.06 131 SER B N 1
ATOM 3995 C CA . SER B 1 131 ? -3.041 12.727 17.547 1 88.06 131 SER B CA 1
ATOM 3996 C C . SER B 1 131 ? -1.592 13.156 17.328 1 88.06 131 SER B C 1
ATOM 3998 O O . SER B 1 131 ? -0.668 12.367 17.547 1 88.06 131 SER B O 1
ATOM 4000 N N . LYS B 1 132 ? -1.372 14.398 16.969 1 89.69 132 LYS B N 1
ATOM 4001 C CA . LYS B 1 132 ? -0.026 14.828 16.609 1 89.69 132 LYS B CA 1
ATOM 4002 C C . LYS B 1 132 ? 0.479 15.914 17.547 1 89.69 132 LYS B C 1
ATOM 4004 O O . LYS B 1 132 ? 1.653 15.922 17.922 1 89.69 132 LYS B O 1
ATOM 4009 N N . ILE B 1 133 ? -0.427 16.781 17.906 1 92.31 133 ILE B N 1
ATOM 4010 C CA . ILE B 1 133 ? -0 17.938 18.688 1 92.31 133 ILE B CA 1
ATOM 4011 C C . ILE B 1 133 ? -0.995 18.203 19.812 1 92.31 133 ILE B C 1
ATOM 4013 O O . ILE B 1 133 ? -2.072 17.594 19.844 1 92.31 133 ILE B O 1
ATOM 4017 N N . TRP B 1 134 ? -0.557 19.062 20.719 1 93.69 134 TRP B N 1
ATOM 4018 C CA . TRP B 1 134 ? -1.431 19.438 21.828 1 93.69 134 TRP B CA 1
ATOM 4019 C C . TRP B 1 134 ? -1.188 20.875 22.25 1 93.69 134 TRP B C 1
ATOM 4021 O O . TRP B 1 134 ? -0.053 21.359 22.219 1 93.69 134 TRP B O 1
ATOM 4031 N N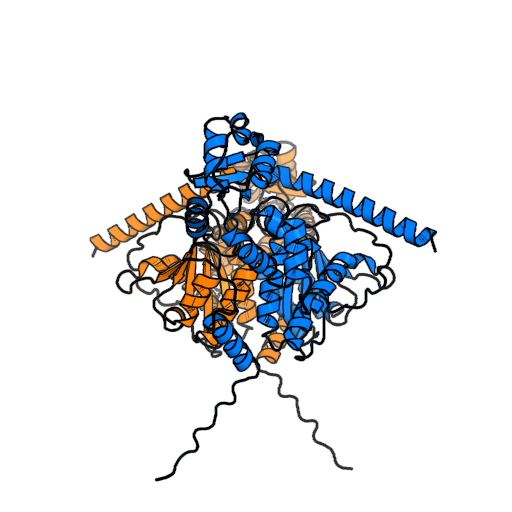 . PHE B 1 135 ? -2.148 21.562 22.641 1 95.38 135 PHE B N 1
ATOM 4032 C CA . PHE B 1 135 ? -2.119 22.828 23.375 1 95.38 135 PHE B CA 1
ATOM 4033 C C . PHE B 1 135 ? -3.455 23.078 24.062 1 95.38 135 PHE B C 1
ATOM 4035 O O . PHE B 1 135 ? -4.48 22.516 23.672 1 95.38 135 PHE B O 1
ATOM 4042 N N . PRO B 1 136 ? -3.381 23.812 25.125 1 94.44 136 PRO B N 1
ATOM 4043 C CA . PRO B 1 136 ? -4.637 24.062 25.844 1 94.44 136 PRO B CA 1
ATOM 4044 C C . PRO B 1 136 ? -5.707 24.703 24.969 1 94.44 136 PRO B C 1
ATOM 4046 O O . PRO B 1 136 ? -5.438 25.688 24.281 1 94.44 136 PRO B O 1
ATOM 4049 N N . GLY B 1 137 ? -6.879 24.094 24.969 1 93.75 137 GLY B N 1
ATOM 4050 C CA . GLY B 1 137 ? -7.992 24.641 24.203 1 93.75 137 GLY B CA 1
ATOM 4051 C C . GLY B 1 137 ? -7.938 24.281 22.734 1 93.75 137 GLY B C 1
ATOM 4052 O O . GLY B 1 137 ? -8.516 24.984 21.891 1 93.75 137 GLY B O 1
ATOM 4053 N N . ILE B 1 138 ? -7.262 23.266 22.391 1 95 138 ILE B N 1
ATOM 4054 C CA . ILE B 1 138 ? -7.016 22.922 21 1 95 138 ILE B CA 1
ATOM 4055 C C . ILE B 1 138 ? -8.344 22.688 20.281 1 95 138 ILE B C 1
ATOM 4057 O O . ILE B 1 138 ? -8.531 23.125 19.141 1 95 138 ILE B O 1
ATOM 4061 N N . ASN B 1 139 ? -9.312 22.062 20.875 1 93.25 139 ASN B N 1
ATOM 4062 C CA . ASN B 1 139 ? -10.594 21.797 20.234 1 93.25 139 ASN B CA 1
ATOM 4063 C C . ASN B 1 139 ? -11.336 23.078 19.891 1 93.25 139 ASN B C 1
ATOM 4065 O O . ASN B 1 139 ? -11.844 23.234 18.781 1 93.25 139 ASN B O 1
ATOM 4069 N N . ASP B 1 140 ? -11.375 23.938 20.812 1 92.56 140 ASP B N 1
ATOM 4070 C CA . ASP B 1 140 ? -12.055 25.219 20.609 1 92.56 140 ASP B CA 1
ATOM 4071 C C . ASP B 1 140 ? -11.375 26.031 19.516 1 92.56 140 ASP B C 1
ATOM 4073 O O . ASP B 1 140 ? -12.047 26.703 18.719 1 92.56 140 ASP B O 1
ATOM 4077 N N . GLU B 1 141 ? -10.117 26.016 19.562 1 93.75 141 GLU B N 1
ATOM 4078 C CA . GLU B 1 141 ? -9.383 26.766 18.547 1 93.75 141 GLU B CA 1
ATOM 4079 C C . GLU B 1 141 ? -9.633 26.188 17.156 1 93.75 141 GLU B C 1
ATOM 4081 O O . GLU B 1 141 ? -9.773 26.938 16.188 1 93.75 141 GLU B O 1
ATOM 4086 N N . VAL B 1 142 ? -9.648 24.859 17.016 1 92.25 142 VAL B N 1
ATOM 4087 C CA . VAL B 1 142 ? -9.953 24.203 15.742 1 92.25 142 VAL B CA 1
ATOM 4088 C C . VAL B 1 142 ? -11.344 24.625 15.266 1 92.25 142 VAL B C 1
ATOM 4090 O O . VAL B 1 142 ? -11.516 25 14.109 1 92.25 142 VAL B O 1
ATOM 4093 N N . ASP B 1 143 ? -12.305 24.625 16.156 1 90.25 143 ASP B N 1
ATOM 4094 C CA . ASP B 1 143 ? -13.664 25.047 15.82 1 90.25 143 ASP B CA 1
ATOM 4095 C C . ASP B 1 143 ? -13.68 26.469 15.281 1 90.25 143 ASP B C 1
ATOM 4097 O O . ASP B 1 143 ? -14.359 26.75 14.289 1 90.25 143 ASP B O 1
ATOM 4101 N N . SER B 1 144 ? -12.984 27.281 15.914 1 90.94 144 SER B N 1
ATOM 4102 C CA . SER B 1 144 ? -12.961 28.703 15.562 1 90.94 144 SER B CA 1
ATOM 4103 C C . SER B 1 144 ? -12.32 28.922 14.195 1 90.94 144 SER B C 1
ATOM 4105 O O . SER B 1 144 ? -12.805 29.734 13.398 1 90.94 144 SER B O 1
ATOM 4107 N N . VAL B 1 145 ? -11.289 28.203 13.945 1 87.38 145 VAL B N 1
ATOM 4108 C CA . VAL B 1 145 ? -10.516 28.422 12.727 1 87.38 145 VAL B CA 1
ATOM 4109 C C . VAL B 1 145 ? -11.273 27.844 11.531 1 87.38 145 VAL B C 1
ATOM 4111 O O . VAL B 1 145 ? -11.258 28.422 10.445 1 87.38 145 VAL B O 1
ATOM 4114 N N . ILE B 1 146 ? -12 26.75 11.727 1 83.88 146 ILE B N 1
ATOM 4115 C CA . ILE B 1 146 ? -12.586 26.047 10.586 1 83.88 146 ILE B CA 1
ATOM 4116 C C . ILE B 1 146 ? -14.07 26.391 10.477 1 83.88 146 ILE B C 1
ATOM 4118 O O . ILE B 1 146 ? -14.734 26.016 9.5 1 83.88 146 ILE B O 1
ATOM 4122 N N . LYS B 1 147 ? -14.648 27.109 11.391 1 79.31 147 LYS B N 1
ATOM 4123 C CA . LYS B 1 147 ? -16.062 27.422 11.445 1 79.31 147 LYS B CA 1
ATOM 4124 C C . LYS B 1 147 ? -16.547 28.047 10.141 1 79.31 147 LYS B C 1
ATOM 4126 O O . LYS B 1 147 ? -17.656 27.781 9.68 1 79.31 147 LYS B O 1
ATOM 4131 N N . ASP B 1 148 ? -15.703 28.75 9.469 1 77 148 ASP B N 1
ATOM 4132 C CA . ASP B 1 148 ? -16.141 29.484 8.281 1 77 148 ASP B CA 1
ATOM 4133 C C . ASP B 1 148 ? -15.68 28.766 7.008 1 77 148 ASP B C 1
ATOM 4135 O O . ASP B 1 148 ? -15.656 29.359 5.934 1 77 148 ASP B O 1
ATOM 4139 N N . CYS B 1 149 ? -15.273 27.594 7.215 1 76.31 149 CYS B N 1
ATOM 4140 C CA . CYS B 1 149 ? -14.82 26.891 6.016 1 76.31 149 CYS B CA 1
ATOM 4141 C C . CYS B 1 149 ? -15.984 26.594 5.082 1 76.31 149 CYS B C 1
ATOM 4143 O O . CYS B 1 149 ? -16.922 25.891 5.465 1 76.31 149 CYS B O 1
ATOM 4145 N N . ALA B 1 150 ? -16.031 27.094 3.936 1 67.94 150 ALA B N 1
ATOM 4146 C CA . ALA B 1 150 ? -17.109 26.969 2.959 1 67.94 150 ALA B CA 1
ATOM 4147 C C . ALA B 1 150 ? -17.297 25.516 2.537 1 67.94 150 ALA B C 1
ATOM 4149 O O . ALA B 1 150 ? -18.438 25.047 2.385 1 67.94 150 ALA B O 1
ATOM 4150 N N . ALA B 1 151 ? -16.234 24.812 2.371 1 66 151 ALA B N 1
ATOM 4151 C CA . ALA B 1 151 ? -16.312 23.422 1.93 1 66 151 ALA B CA 1
ATOM 4152 C C . ALA B 1 151 ? -17.016 22.562 2.973 1 66 151 ALA B C 1
ATOM 4154 O O . ALA B 1 151 ? -17.797 21.672 2.629 1 66 151 ALA B O 1
ATOM 4155 N N . CYS B 1 152 ? -16.703 22.875 4.125 1 65.06 152 CYS B N 1
ATOM 4156 C CA . CYS B 1 152 ? -17.266 22.062 5.203 1 65.06 152 CYS B CA 1
ATOM 4157 C C . CYS B 1 152 ? -18.734 22.375 5.418 1 65.06 152 CYS B C 1
ATOM 4159 O O . CYS B 1 152 ? -19.484 21.578 5.988 1 65.06 152 CYS B O 1
ATOM 4161 N N . GLN B 1 153 ? -19.188 23.484 4.922 1 65.62 153 GLN B N 1
ATOM 4162 C CA . GLN B 1 153 ? -20.578 23.906 5.098 1 65.62 153 GLN B CA 1
ATOM 4163 C C . GLN B 1 153 ? -21.469 23.312 4.016 1 65.62 153 GLN B C 1
ATOM 4165 O O . GLN B 1 153 ? -22.688 23.312 4.137 1 65.62 153 GLN B O 1
ATOM 4170 N N . ILE B 1 154 ? -20.828 22.828 3.014 1 59.5 154 ILE B N 1
ATOM 4171 C CA . ILE B 1 154 ? -21.609 22.234 1.945 1 59.5 154 ILE B CA 1
ATOM 4172 C C . ILE B 1 154 ? -22.297 20.953 2.457 1 59.5 154 ILE B C 1
ATOM 4174 O O . ILE B 1 154 ? -21.641 20.078 3.021 1 59.5 154 ILE B O 1
ATOM 4178 N N . ASN B 1 155 ? -23.703 20.953 2.801 1 53.22 155 ASN B N 1
ATOM 4179 C CA . ASN B 1 155 ? -24.531 19.875 3.312 1 53.22 155 ASN B CA 1
ATOM 4180 C C . ASN B 1 155 ? -24.766 18.797 2.258 1 53.22 155 ASN B C 1
ATOM 4182 O O . ASN B 1 155 ? -25.172 19.094 1.134 1 53.22 155 ASN B O 1
ATOM 4186 N N . THR B 1 156 ? -24.047 17.719 2.24 1 53.09 156 THR B N 1
ATOM 4187 C CA . THR B 1 156 ? -24.516 16.609 1.411 1 53.09 156 THR B CA 1
ATOM 4188 C C . THR B 1 156 ? -25.688 15.898 2.072 1 53.09 156 THR B C 1
ATOM 4190 O O . THR B 1 156 ? -25.656 15.617 3.273 1 53.09 156 THR B O 1
ATOM 4193 N N . PRO B 1 157 ? -26.875 15.836 1.506 1 46.41 157 PRO B N 1
ATOM 4194 C CA . PRO B 1 157 ? -28.047 15.203 2.092 1 46.41 157 PRO B CA 1
ATOM 4195 C C . PRO B 1 157 ? -27.75 13.867 2.752 1 46.41 157 PRO B C 1
ATOM 4197 O O . PRO B 1 157 ? -26.953 13.078 2.221 1 46.41 157 PRO B O 1
ATOM 4200 N N . ALA B 1 158 ? -27.875 13.906 4.008 1 40.78 158 ALA B N 1
ATOM 4201 C CA . ALA B 1 158 ? -27.766 12.664 4.773 1 40.78 158 ALA B CA 1
ATOM 4202 C C . ALA B 1 158 ? -28.719 11.602 4.23 1 40.78 158 ALA B C 1
ATOM 4204 O O . ALA B 1 158 ? -29.922 11.836 4.121 1 40.78 158 ALA B O 1
ATOM 4205 N N . ARG B 1 159 ? -28.406 10.883 3.334 1 39.75 159 ARG B N 1
ATOM 4206 C CA . ARG B 1 159 ? -29.344 9.797 3.08 1 39.75 159 ARG B CA 1
ATOM 4207 C C . ARG B 1 159 ? -29.516 8.922 4.316 1 39.75 159 ARG B C 1
ATOM 4209 O O . ARG B 1 159 ? -28.641 8.867 5.172 1 39.75 159 ARG B O 1
ATOM 4216 N N . TYR B 1 160 ? -30.734 8.391 4.43 1 36.16 160 TYR B N 1
ATOM 4217 C CA . TYR B 1 160 ? -31.219 7.48 5.461 1 36.16 160 TYR B CA 1
ATOM 4218 C C . TYR B 1 160 ? -30.266 6.309 5.648 1 36.16 160 TYR B C 1
ATOM 4220 O O . TYR B 1 160 ? -29.828 5.695 4.672 1 36.16 160 TYR B O 1
ATOM 4228 N N . MET B 1 161 ? -29.547 6.383 6.742 1 38.62 161 MET B N 1
ATOM 4229 C CA . MET B 1 161 ? -28.672 5.258 7.074 1 38.62 161 MET B CA 1
ATOM 4230 C C . MET B 1 161 ? -29.484 4.055 7.531 1 38.62 161 MET B C 1
ATOM 4232 O O . MET B 1 161 ? -30.297 4.16 8.453 1 38.62 161 MET B O 1
ATOM 4236 N N . GLU B 1 162 ? -29.812 3.217 6.727 1 38.44 162 GLU B N 1
ATOM 4237 C CA . GLU B 1 162 ? -30.438 1.969 7.148 1 38.44 162 GLU B CA 1
ATOM 4238 C C . GLU B 1 162 ? -29.625 1.28 8.242 1 38.44 162 GLU B C 1
ATOM 4240 O O . GLU B 1 162 ? -28.422 1.516 8.367 1 38.44 162 GLU B O 1
ATOM 4245 N N . PRO B 1 163 ? -30.406 0.504 9.07 1 38.03 163 PRO B N 1
ATOM 4246 C CA . PRO B 1 163 ? -29.766 -0.199 10.18 1 38.03 163 PRO B CA 1
ATOM 4247 C C . PRO B 1 163 ? -28.547 -1.013 9.742 1 38.03 163 PRO B C 1
ATOM 4249 O O . PRO B 1 163 ? -28.578 -1.654 8.688 1 38.03 163 PRO B O 1
ATOM 4252 N N . LEU B 1 164 ? -27.391 -0.734 10.242 1 44.22 164 LEU B N 1
ATOM 4253 C CA . LEU B 1 164 ? -26.047 -1.222 9.922 1 44.22 164 LEU B CA 1
ATOM 4254 C C . LEU B 1 164 ? -25.875 -2.664 10.391 1 44.22 164 LEU B C 1
ATOM 4256 O O . LEU B 1 164 ? -26.156 -2.988 11.547 1 44.22 164 LEU B O 1
ATOM 4260 N N . HIS B 1 165 ? -26.375 -3.699 9.719 1 44.56 165 HIS B N 1
ATOM 4261 C CA . HIS B 1 165 ? -25.797 -4.977 10.125 1 44.56 165 HIS B CA 1
ATOM 4262 C C . HIS B 1 165 ? -24.281 -4.988 9.914 1 44.56 165 HIS B C 1
ATOM 4264 O O . HIS B 1 165 ? -23.812 -4.871 8.789 1 44.56 165 HIS B O 1
ATOM 4270 N N . MET B 1 166 ? -23.703 -4.781 11.016 1 50.81 166 MET B N 1
ATOM 4271 C CA . MET B 1 166 ? -22.25 -4.648 10.992 1 50.81 166 MET B CA 1
ATOM 4272 C C . MET B 1 166 ? -21.578 -6 10.742 1 50.81 166 MET B C 1
ATOM 4274 O O . MET B 1 166 ? -21.906 -6.984 11.414 1 50.81 166 MET B O 1
ATOM 4278 N N . SER B 1 167 ? -21.094 -6.238 9.602 1 59.88 167 SER B N 1
ATOM 4279 C CA . SER B 1 167 ? -20.359 -7.461 9.281 1 59.88 167 SER B CA 1
ATOM 4280 C C . SER B 1 167 ? -19.188 -7.676 10.25 1 59.88 167 SER B C 1
ATOM 4282 O O . SER B 1 167 ? -18.703 -6.727 10.852 1 59.88 167 SER B O 1
ATOM 4284 N N . GLU B 1 168 ? -19 -9.016 10.539 1 65.5 168 GLU B N 1
ATOM 4285 C CA . GLU B 1 168 ? -17.859 -9.359 11.383 1 65.5 168 GLU B CA 1
ATOM 4286 C C . GLU B 1 168 ? -16.547 -8.844 10.805 1 65.5 168 GLU B C 1
ATOM 4288 O O . GLU B 1 168 ? -16.359 -8.852 9.586 1 65.5 168 GLU B O 1
ATOM 4293 N N . LEU B 1 169 ? -15.781 -8.344 11.703 1 75 169 LEU B N 1
ATOM 4294 C CA . LEU B 1 169 ? -14.469 -7.844 11.312 1 75 169 LEU B CA 1
ATOM 4295 C C . LEU B 1 169 ? -13.586 -8.977 10.805 1 75 169 LEU B C 1
ATOM 4297 O O . LEU B 1 169 ? -13.438 -10.008 11.477 1 75 169 LEU B O 1
ATOM 4301 N N . PRO B 1 170 ? -13.117 -8.859 9.633 1 80.31 170 PRO B N 1
ATOM 4302 C CA . PRO B 1 170 ? -12.195 -9.883 9.141 1 80.31 170 PRO B CA 1
ATOM 4303 C C . PRO B 1 170 ? -10.984 -10.078 10.055 1 80.31 170 PRO B C 1
ATOM 4305 O O . PRO B 1 170 ? -10.656 -9.195 10.844 1 80.31 170 PRO B O 1
ATOM 4308 N N . ALA B 1 171 ? -10.336 -11.156 9.914 1 76.44 171 ALA B N 1
ATOM 4309 C CA . ALA B 1 171 ? -9.242 -11.531 10.812 1 76.44 171 ALA B CA 1
ATOM 4310 C C . ALA B 1 171 ? -7.969 -10.766 10.477 1 76.44 171 ALA B C 1
ATOM 4312 O O . ALA B 1 171 ? -7.148 -10.5 11.359 1 76.44 171 ALA B O 1
ATOM 4313 N N . HIS B 1 172 ? -7.801 -10.43 9.188 1 85.44 172 HIS B N 1
ATOM 4314 C CA . HIS B 1 172 ? -6.539 -9.82 8.773 1 85.44 172 HIS B CA 1
ATOM 4315 C C . HIS B 1 172 ? -6.777 -8.672 7.809 1 85.44 172 HIS B C 1
ATOM 4317 O O . HIS B 1 172 ? -7.816 -8.609 7.148 1 85.44 172 HIS B O 1
ATOM 4323 N N . PRO B 1 173 ? -5.766 -7.762 7.773 1 91.88 173 PRO B N 1
ATOM 4324 C CA . PRO B 1 173 ? -5.883 -6.676 6.797 1 91.88 173 PRO B CA 1
ATOM 4325 C C . PRO B 1 173 ? -5.938 -7.184 5.355 1 91.88 173 PRO B C 1
ATOM 4327 O O . PRO B 1 173 ? -5.25 -8.148 5.012 1 91.88 173 PRO B O 1
ATOM 4330 N N . TRP B 1 174 ? -6.781 -6.594 4.547 1 94.5 174 TRP B N 1
ATOM 4331 C CA . TRP B 1 174 ? -6.891 -6.773 3.104 1 94.5 174 TRP B CA 1
ATOM 4332 C C . TRP B 1 174 ? -7.406 -8.172 2.768 1 94.5 174 TRP B C 1
ATOM 4334 O O . TRP B 1 174 ? -7.121 -8.703 1.692 1 94.5 174 TRP B O 1
ATOM 4344 N N . ASP B 1 175 ? -8.055 -8.812 3.688 1 92.56 175 ASP B N 1
ATOM 4345 C CA . ASP B 1 175 ? -8.656 -10.125 3.48 1 92.56 175 ASP B CA 1
ATOM 4346 C C . ASP B 1 175 ? -10.031 -10.008 2.832 1 92.56 175 ASP B C 1
ATOM 4348 O O . ASP B 1 175 ? -10.375 -10.781 1.933 1 92.56 175 ASP B O 1
ATOM 4352 N N . ASN B 1 176 ? -10.773 -9.062 3.33 1 92 176 ASN B N 1
ATOM 4353 C CA . ASN B 1 176 ? -12.109 -8.773 2.814 1 92 176 ASN B CA 1
ATOM 4354 C C . ASN B 1 176 ? -12.219 -7.324 2.344 1 92 176 ASN B C 1
ATOM 4356 O O . ASN B 1 176 ? -11.914 -6.395 3.092 1 92 176 ASN B O 1
ATOM 4360 N N . LEU B 1 177 ? -12.656 -7.227 1.09 1 94.38 177 LEU B N 1
ATOM 4361 C CA . LEU B 1 177 ? -12.797 -5.895 0.516 1 94.38 177 LEU B CA 1
ATOM 4362 C C . LEU B 1 177 ? -14.25 -5.605 0.158 1 94.38 177 LEU B C 1
ATOM 4364 O O . LEU B 1 177 ? -14.992 -6.516 -0.215 1 94.38 177 LEU B O 1
ATOM 4368 N N . SER B 1 178 ? -14.625 -4.34 0.307 1 90.56 178 SER B N 1
ATOM 4369 C CA . SER B 1 178 ? -15.906 -3.83 -0.18 1 90.56 178 SER B CA 1
ATOM 4370 C C . SER B 1 178 ? -15.703 -2.814 -1.3 1 90.56 178 SER B C 1
ATOM 4372 O O . SER B 1 178 ? -14.859 -1.923 -1.194 1 90.56 178 SER B O 1
ATOM 4374 N N . MET B 1 179 ? -16.422 -3.018 -2.371 1 92.38 179 MET B N 1
ATOM 4375 C CA . MET B 1 179 ? -16.25 -2.123 -3.514 1 92.38 179 MET B CA 1
ATOM 4376 C C . MET B 1 179 ? -17.562 -1.39 -3.82 1 92.38 179 MET B C 1
ATOM 4378 O O . MET B 1 179 ? -18.641 -1.948 -3.656 1 92.38 179 MET B O 1
ATOM 4382 N N . ASP B 1 180 ? -17.422 -0.135 -4.285 1 88.44 180 ASP B N 1
ATOM 4383 C CA . ASP B 1 180 ? -18.547 0.708 -4.695 1 88.44 180 ASP B CA 1
ATOM 4384 C C . ASP B 1 180 ? -18.094 1.763 -5.703 1 88.44 180 ASP B C 1
ATOM 4386 O O . ASP B 1 180 ? -16.906 1.97 -5.906 1 88.44 180 ASP B O 1
ATOM 4390 N N . PHE B 1 181 ? -19.125 2.312 -6.371 1 91.25 181 PHE B N 1
ATOM 4391 C CA . PHE B 1 181 ? -18.844 3.377 -7.328 1 91.25 181 PHE B CA 1
ATOM 4392 C C . PHE B 1 181 ? -19.5 4.684 -6.891 1 91.25 181 PHE B C 1
ATOM 4394 O O . PHE B 1 181 ? -20.594 4.68 -6.332 1 91.25 181 PHE B O 1
ATOM 4401 N N . CYS B 1 182 ? -18.766 5.738 -7.121 1 89.44 182 CYS B N 1
ATOM 4402 C CA . CYS B 1 182 ? -19.312 7.086 -6.98 1 89.44 182 CYS B CA 1
ATOM 4403 C C . CYS B 1 182 ? -19.281 7.832 -8.305 1 89.44 182 CYS B C 1
ATOM 4405 O O . CYS B 1 182 ? -18.281 7.773 -9.031 1 89.44 182 CYS B O 1
ATOM 4407 N N . GLY B 1 183 ? -20.375 8.617 -8.562 1 86.56 183 GLY B N 1
ATOM 4408 C CA . GLY B 1 183 ? -20.422 9.406 -9.781 1 86.56 183 GLY B CA 1
ATOM 4409 C C . GLY B 1 183 ? -21.688 9.203 -10.586 1 86.56 183 GLY B C 1
ATOM 4410 O O . GLY B 1 183 ? -22.641 8.57 -10.109 1 86.56 183 GLY B O 1
ATOM 4411 N N . PRO B 1 184 ? -21.75 9.719 -11.766 1 90.56 184 PRO B N 1
ATOM 4412 C CA . PRO B 1 184 ? -20.672 10.484 -12.398 1 90.56 184 PRO B CA 1
ATOM 4413 C C . PRO B 1 184 ? -20.422 11.828 -11.719 1 90.56 184 PRO B C 1
ATOM 4415 O O . PRO B 1 184 ? -21.359 12.477 -11.266 1 90.56 184 PRO B O 1
ATOM 4418 N N . LEU B 1 185 ? -19.156 12.188 -11.727 1 91.06 185 LEU B N 1
ATOM 4419 C CA . LEU B 1 185 ? -18.75 13.5 -11.242 1 91.06 185 LEU B CA 1
ATOM 4420 C C . LEU B 1 185 ? -18.984 14.57 -12.305 1 91.06 185 LEU B C 1
ATOM 4422 O O . LEU B 1 185 ? -19.266 14.25 -13.469 1 91.06 185 LEU B O 1
ATOM 4426 N N . PRO B 1 186 ? -18.922 15.805 -11.945 1 85.88 186 PRO B N 1
ATOM 4427 C CA . PRO B 1 186 ? -19.078 16.859 -12.945 1 85.88 186 PRO B CA 1
ATOM 4428 C C . PRO B 1 186 ? -18.078 16.734 -14.102 1 85.88 186 PRO B C 1
ATOM 4430 O O . PRO B 1 186 ? -18.391 17.125 -15.227 1 85.88 186 PRO B O 1
ATOM 4433 N N . SER B 1 187 ? -16.984 16.094 -13.969 1 86.44 187 SER B N 1
ATOM 4434 C CA . SER B 1 187 ? -15.977 15.898 -15 1 86.44 187 SER B CA 1
ATOM 4435 C C . SER B 1 187 ? -16.375 14.766 -15.945 1 86.44 187 SER B C 1
ATOM 4437 O O . SER B 1 187 ? -15.758 14.594 -17 1 86.44 187 SER B O 1
ATOM 4439 N N . GLY B 1 188 ? -17.359 13.984 -15.516 1 90.25 188 GLY B N 1
ATOM 4440 C CA . GLY B 1 188 ? -17.75 12.82 -16.281 1 90.25 188 GLY B CA 1
ATOM 4441 C C . GLY B 1 188 ? -17.109 11.531 -15.789 1 90.25 188 GLY B C 1
ATOM 4442 O O . GLY B 1 188 ? -17.516 10.438 -16.188 1 90.25 188 GLY B O 1
ATOM 4443 N N . ASP B 1 189 ? -16.172 11.648 -14.883 1 92.62 189 ASP B N 1
ATOM 4444 C CA . ASP B 1 189 ? -15.461 10.5 -14.328 1 92.62 189 ASP B CA 1
ATOM 4445 C C . ASP B 1 189 ? -16.266 9.852 -13.203 1 92.62 189 ASP B C 1
ATOM 4447 O O . ASP B 1 189 ? -17.188 10.461 -12.656 1 92.62 189 ASP B O 1
ATOM 4451 N N . TYR B 1 190 ? -15.93 8.594 -12.992 1 93.31 190 TYR B N 1
ATOM 4452 C CA . TYR B 1 190 ? -16.422 7.863 -11.828 1 93.31 190 TYR B CA 1
ATOM 4453 C C . TYR B 1 190 ? -15.281 7.57 -10.852 1 93.31 190 TYR B C 1
ATOM 4455 O O . TYR B 1 190 ? -14.117 7.547 -11.242 1 93.31 190 TYR B O 1
ATOM 4463 N N . LEU B 1 191 ? -15.688 7.469 -9.602 1 95.25 191 LEU B N 1
ATOM 4464 C CA . LEU B 1 191 ? -14.734 7 -8.602 1 95.25 19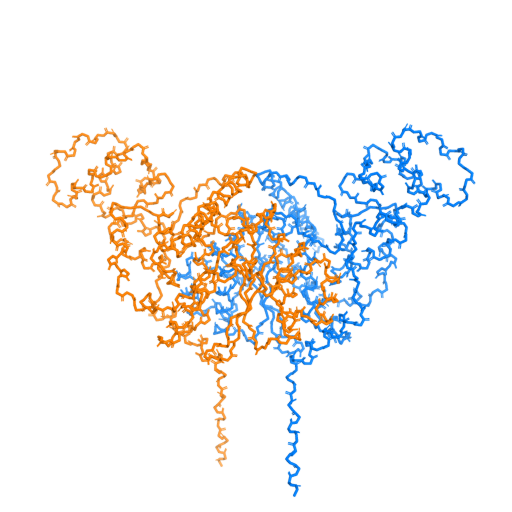1 LEU B CA 1
ATOM 4465 C C . LEU B 1 191 ? -15.008 5.543 -8.242 1 95.25 191 LEU B C 1
ATOM 4467 O O . LEU B 1 191 ? -16.141 5.184 -7.891 1 95.25 191 LEU B O 1
ATOM 4471 N N . PHE B 1 192 ? -14.07 4.672 -8.523 1 95.12 192 PHE B N 1
ATOM 4472 C CA . PHE B 1 192 ? -14.086 3.279 -8.094 1 95.12 192 PHE B CA 1
ATOM 4473 C C . PHE B 1 192 ? -13.477 3.135 -6.707 1 95.12 192 PHE B C 1
ATOM 4475 O O . PHE B 1 192 ? -12.258 3.209 -6.547 1 95.12 192 PHE B O 1
ATOM 4482 N N . VAL B 1 193 ? -14.359 2.924 -5.66 1 95 193 VAL B N 1
ATOM 4483 C CA . VAL B 1 193 ? -13.938 2.941 -4.262 1 95 193 VAL B CA 1
ATOM 4484 C C . VAL B 1 193 ? -13.82 1.512 -3.74 1 95 193 VAL B C 1
ATOM 4486 O O . VAL B 1 193 ? -14.758 0.72 -3.857 1 95 193 VAL B O 1
ATOM 4489 N N . ILE B 1 194 ? -12.672 1.185 -3.209 1 95.88 194 ILE B N 1
ATOM 4490 C CA . ILE B 1 194 ? -12.383 -0.105 -2.59 1 95.88 194 ILE B CA 1
ATOM 4491 C C . ILE B 1 194 ? -11.961 0.102 -1.137 1 95.88 194 ILE B C 1
ATOM 4493 O O . ILE B 1 194 ? -11.016 0.842 -0.858 1 95.88 194 ILE B O 1
ATOM 4497 N N . ILE B 1 195 ? -12.656 -0.558 -0.181 1 93.81 195 ILE B N 1
ATOM 4498 C CA . ILE B 1 195 ? -12.352 -0.373 1.233 1 93.81 195 ILE B CA 1
ATOM 4499 C C . ILE B 1 195 ? -11.945 -1.708 1.853 1 93.81 195 ILE B C 1
ATOM 4501 O O . ILE B 1 195 ? -12.625 -2.719 1.666 1 93.81 195 ILE B O 1
ATOM 4505 N N . ASP B 1 196 ? -10.844 -1.736 2.502 1 93.94 196 ASP B N 1
ATOM 4506 C CA . ASP B 1 196 ? -10.477 -2.883 3.328 1 93.94 196 ASP B CA 1
ATOM 4507 C C . ASP B 1 196 ? -11.336 -2.941 4.594 1 93.94 196 ASP B C 1
ATOM 4509 O O . ASP B 1 196 ? -11.266 -2.045 5.434 1 93.94 196 ASP B O 1
ATOM 4513 N N . GLU B 1 197 ? -12.016 -3.943 4.789 1 87.56 197 GLU B N 1
ATOM 4514 C CA . GLU B 1 197 ? -13 -4.012 5.867 1 87.56 197 GLU B CA 1
ATOM 4515 C C . GLU B 1 197 ? -12.312 -4.094 7.23 1 87.56 197 GLU B C 1
ATOM 4517 O O . GLU B 1 197 ? -12.922 -3.768 8.258 1 87.56 197 GLU B O 1
ATOM 4522 N N . TYR B 1 198 ? -11.086 -4.504 7.27 1 87.12 198 TYR B N 1
ATOM 4523 C CA . TYR B 1 198 ? -10.352 -4.598 8.523 1 87.12 198 TYR B CA 1
ATOM 4524 C C . TYR B 1 198 ? -9.766 -3.246 8.914 1 87.12 198 TYR B C 1
ATOM 4526 O O . TYR B 1 198 ? -10.086 -2.703 9.977 1 87.12 198 TYR B O 1
ATOM 4534 N N . SER B 1 199 ? -9 -2.689 8.055 1 90.56 199 SER B N 1
ATOM 4535 C CA . SER B 1 199 ? -8.242 -1.481 8.375 1 90.56 199 SER B CA 1
ATOM 4536 C C . SER B 1 199 ? -9.062 -0.227 8.086 1 90.56 199 SER B C 1
ATOM 4538 O O . SER B 1 199 ? -8.695 0.87 8.516 1 90.56 199 SER B O 1
ATOM 4540 N N . ARG B 1 200 ? -10.094 -0.391 7.266 1 88.94 200 ARG B N 1
ATOM 4541 C CA . ARG B 1 200 ? -10.906 0.735 6.812 1 88.94 200 ARG B CA 1
ATOM 4542 C C . ARG B 1 200 ? -10.109 1.63 5.863 1 88.94 200 ARG B C 1
ATOM 4544 O O . ARG B 1 200 ? -10.477 2.785 5.641 1 88.94 200 ARG B O 1
ATOM 4551 N N . TYR B 1 201 ? -8.992 1.101 5.352 1 95.69 201 TYR B N 1
ATOM 4552 C CA . TYR B 1 201 ? -8.164 1.818 4.387 1 95.69 201 TYR B CA 1
ATOM 4553 C C . TYR B 1 201 ? -8.852 1.9 3.029 1 95.69 201 TYR B C 1
ATOM 4555 O O . TYR B 1 201 ? -9.141 0.874 2.41 1 95.69 201 TYR B O 1
ATOM 4563 N N . PRO B 1 202 ? -9.086 3.107 2.537 1 96.12 202 PRO B N 1
ATOM 4564 C CA . PRO B 1 202 ? -9.75 3.246 1.238 1 96.12 202 PRO B CA 1
ATOM 4565 C C . PRO B 1 202 ? -8.758 3.326 0.078 1 96.12 202 PRO B C 1
ATOM 4567 O O . PRO B 1 202 ? -7.707 3.961 0.202 1 96.12 202 PRO B O 1
ATOM 4570 N N . VAL B 1 203 ? -9.023 2.641 -0.981 1 97.62 203 VAL B N 1
ATOM 4571 C CA . VAL B 1 203 ? -8.375 2.809 -2.277 1 97.62 203 VAL B CA 1
ATOM 4572 C C . VAL B 1 203 ? -9.375 3.361 -3.289 1 97.62 203 VAL B C 1
ATOM 4574 O O . VAL B 1 203 ? -10.461 2.801 -3.473 1 97.62 203 VAL B O 1
ATOM 4577 N N . VAL B 1 204 ? -9.023 4.504 -3.881 1 96.88 204 VAL B N 1
ATOM 4578 C CA . VAL B 1 204 ? -9.938 5.156 -4.82 1 96.88 204 VAL B CA 1
ATOM 4579 C C . VAL B 1 204 ? -9.25 5.309 -6.176 1 96.88 204 VAL B C 1
ATOM 4581 O O . VAL B 1 204 ? -8.156 5.859 -6.27 1 96.88 204 VAL B O 1
ATOM 4584 N N . GLU B 1 205 ? -9.852 4.762 -7.184 1 96.44 205 GLU B N 1
ATOM 4585 C CA . GLU B 1 205 ? -9.375 4.879 -8.555 1 96.44 205 GLU B CA 1
ATOM 4586 C C . GLU B 1 205 ? -10.344 5.703 -9.406 1 96.44 205 GLU B C 1
ATOM 4588 O O . GLU B 1 205 ? -11.562 5.578 -9.266 1 96.44 205 GLU B O 1
ATOM 4593 N N . ILE B 1 206 ? -9.812 6.559 -10.258 1 94.56 206 ILE B N 1
ATOM 4594 C CA . ILE B 1 206 ? -10.609 7.336 -11.203 1 94.56 206 ILE B CA 1
ATOM 4595 C C . ILE B 1 206 ? -10.812 6.535 -12.484 1 94.56 206 ILE B C 1
ATOM 4597 O O . ILE B 1 206 ? -9.852 6.117 -13.125 1 94.56 206 ILE B O 1
ATOM 4601 N N . ILE B 1 207 ? -12.047 6.285 -12.859 1 93.31 207 ILE B N 1
ATOM 4602 C CA . ILE B 1 207 ? -12.328 5.512 -14.062 1 93.31 207 ILE B CA 1
ATOM 4603 C C . ILE B 1 207 ? -13.312 6.266 -14.945 1 93.31 207 ILE B C 1
ATOM 4605 O O . ILE B 1 207 ? -14.078 7.102 -14.461 1 93.31 207 ILE B O 1
ATOM 4609 N N . ARG B 1 208 ? -13.359 5.914 -16.219 1 90.94 208 ARG B N 1
ATOM 4610 C CA . ARG B 1 208 ? -14.164 6.652 -17.188 1 90.94 208 ARG B CA 1
ATOM 4611 C C . ARG B 1 208 ? -15.492 5.949 -17.438 1 90.94 208 ARG B C 1
ATOM 4613 O O . ARG B 1 208 ? -16.422 6.543 -17.984 1 90.94 208 ARG B O 1
ATOM 4620 N N . SER B 1 209 ? -15.555 4.633 -17.109 1 89.81 209 SER B N 1
ATOM 4621 C CA . SER B 1 209 ? -16.766 3.867 -17.359 1 89.81 209 SER B CA 1
ATOM 4622 C C . SER B 1 209 ? -16.922 2.729 -16.359 1 89.81 209 SER B C 1
ATOM 4624 O O . SER B 1 209 ? -15.93 2.305 -15.742 1 89.81 209 SER B O 1
ATOM 4626 N N . LEU B 1 210 ? -18.094 2.295 -16.266 1 90.31 210 LEU B N 1
ATOM 4627 C CA . LEU B 1 210 ? -18.391 1.22 -15.328 1 90.31 210 LEU B CA 1
ATOM 4628 C C . LEU B 1 210 ? -18.375 -0.134 -16.031 1 90.31 210 LEU B C 1
ATOM 4630 O O . LEU B 1 210 ? -18.828 -1.134 -15.469 1 90.31 210 LEU B O 1
ATOM 4634 N N . SER B 1 211 ? -17.906 -0.181 -17.156 1 88.44 211 SER B N 1
ATOM 4635 C CA . SER B 1 211 ? -17.859 -1.431 -17.922 1 88.44 211 SER B CA 1
ATOM 4636 C C . SER B 1 211 ? -16.828 -2.387 -17.344 1 88.44 211 SER B C 1
ATOM 4638 O O . SER B 1 211 ? -15.836 -1.951 -16.75 1 88.44 211 SER B O 1
ATOM 4640 N N . ALA B 1 212 ? -17.031 -3.613 -17.562 1 87.94 212 ALA B N 1
ATOM 4641 C CA . ALA B 1 212 ? -16.078 -4.633 -17.141 1 87.94 212 ALA B CA 1
ATOM 4642 C C . ALA B 1 212 ? -14.695 -4.383 -17.734 1 87.94 212 ALA B C 1
ATOM 4644 O O . ALA B 1 212 ? -13.672 -4.652 -17.094 1 87.94 212 ALA B O 1
ATOM 4645 N N . HIS B 1 213 ? -14.695 -3.838 -18.922 1 88.38 213 HIS B N 1
ATOM 4646 C CA . HIS B 1 213 ? -13.453 -3.609 -19.656 1 88.38 213 HIS B CA 1
ATOM 4647 C C . HIS B 1 213 ? -12.625 -2.504 -19 1 88.38 213 HIS B C 1
ATOM 4649 O O . HIS B 1 213 ? -11.438 -2.359 -19.281 1 88.38 213 HIS B O 1
ATOM 4655 N N . THR B 1 214 ? -13.25 -1.733 -18.156 1 90.88 214 THR B N 1
ATOM 4656 C CA . THR B 1 214 ? -12.555 -0.691 -17.406 1 90.88 214 THR B CA 1
ATOM 4657 C C . THR B 1 214 ? -12.305 -1.127 -15.969 1 90.88 214 THR B C 1
ATOM 4659 O O . THR B 1 214 ? -11.195 -0.975 -15.453 1 90.88 214 THR B O 1
ATOM 4662 N N . VAL B 1 215 ? -13.234 -1.772 -15.414 1 92.81 215 VAL B N 1
ATOM 4663 C CA . VAL B 1 215 ? -13.227 -2.072 -13.984 1 92.81 215 VAL B CA 1
ATOM 4664 C C . VAL B 1 215 ? -12.234 -3.195 -13.695 1 92.81 215 VAL B C 1
ATOM 4666 O O . VAL B 1 215 ? -11.445 -3.107 -12.758 1 92.81 215 VAL B O 1
ATOM 4669 N N . ILE B 1 216 ? -12.219 -4.184 -14.5 1 92.81 216 ILE B N 1
ATOM 4670 C CA . ILE B 1 216 ? -11.406 -5.367 -14.242 1 92.81 216 ILE B CA 1
ATOM 4671 C C . ILE B 1 216 ? -9.93 -5.008 -14.328 1 92.81 216 ILE B C 1
ATOM 4673 O O . ILE B 1 216 ? -9.156 -5.289 -13.406 1 92.81 216 ILE B O 1
ATOM 4677 N N . PRO B 1 217 ? -9.5 -4.332 -15.406 1 92 217 PRO B N 1
ATOM 4678 C CA . PRO B 1 217 ? -8.094 -3.945 -15.445 1 92 217 PRO B CA 1
ATOM 4679 C C . PRO B 1 217 ? -7.695 -3.027 -14.297 1 92 217 PRO B C 1
ATOM 4681 O O . PRO B 1 217 ? -6.57 -3.109 -13.797 1 92 217 PRO B O 1
ATOM 4684 N N . THR B 1 218 ? -8.578 -2.172 -13.938 1 94.31 218 THR B N 1
ATOM 4685 C CA . THR B 1 218 ? -8.305 -1.263 -12.836 1 94.31 218 THR B CA 1
ATOM 4686 C C . THR B 1 218 ? -8.148 -2.033 -11.523 1 94.31 218 THR B C 1
ATOM 4688 O O . THR B 1 218 ? -7.227 -1.765 -10.75 1 94.31 218 THR B O 1
ATOM 4691 N N . LEU B 1 219 ? -9.055 -2.92 -11.297 1 95.12 219 LEU B N 1
ATOM 4692 C CA . LEU B 1 219 ? -8.961 -3.756 -10.102 1 95.12 219 LEU B CA 1
ATOM 4693 C C . LEU B 1 219 ? -7.684 -4.586 -10.117 1 95.12 219 LEU B C 1
ATOM 4695 O O . LEU B 1 219 ? -7.047 -4.766 -9.078 1 95.12 219 LEU B O 1
ATOM 4699 N N . ASP B 1 220 ? -7.324 -5.105 -11.258 1 93.81 220 ASP B N 1
ATOM 4700 C CA . ASP B 1 220 ? -6.09 -5.871 -11.406 1 93.81 220 ASP B CA 1
ATOM 4701 C C . ASP B 1 220 ? -4.879 -5.043 -10.984 1 93.81 220 ASP B C 1
ATOM 4703 O O . ASP B 1 220 ? -3.996 -5.543 -10.281 1 93.81 220 ASP B O 1
ATOM 4707 N N . LYS B 1 221 ? -4.855 -3.803 -11.367 1 95.06 221 LYS B N 1
ATOM 4708 C CA . LYS B 1 221 ? -3.805 -2.885 -10.938 1 95.06 221 LYS B CA 1
ATOM 4709 C C . LYS B 1 221 ? -3.768 -2.758 -9.422 1 95.06 221 LYS B C 1
ATOM 4711 O O . LYS B 1 221 ? -2.701 -2.859 -8.805 1 95.06 221 LYS B O 1
ATOM 4716 N N . VAL B 1 222 ? -4.902 -2.59 -8.852 1 97.12 222 VAL B N 1
ATOM 4717 C CA . VAL B 1 222 ? -5 -2.412 -7.41 1 97.12 222 VAL B CA 1
ATOM 4718 C C . VAL B 1 222 ? -4.484 -3.662 -6.699 1 97.12 222 VAL B C 1
ATOM 4720 O O . VAL B 1 222 ? -3.717 -3.566 -5.742 1 97.12 222 VAL B O 1
ATOM 4723 N N . LEU B 1 223 ? -4.895 -4.809 -7.188 1 95.44 223 LEU B N 1
ATOM 4724 C CA . LEU B 1 223 ? -4.512 -6.07 -6.562 1 95.44 223 LEU B CA 1
ATOM 4725 C C . LEU B 1 223 ? -3.02 -6.336 -6.746 1 95.44 223 LEU B C 1
ATOM 4727 O O . LEU B 1 223 ? -2.404 -7.031 -5.938 1 95.44 223 LEU B O 1
ATOM 4731 N N . SER B 1 224 ? -2.445 -5.793 -7.777 1 94.75 224 SER B N 1
ATOM 4732 C CA . SER B 1 224 ? -1.005 -5.926 -7.969 1 94.75 224 SER B CA 1
ATOM 4733 C C . SER B 1 224 ? -0.232 -5.129 -6.922 1 94.75 224 SER B C 1
ATOM 4735 O O . SER B 1 224 ? 0.926 -5.438 -6.633 1 94.75 224 SER B O 1
ATOM 4737 N N . VAL B 1 225 ? -0.854 -4.133 -6.371 1 96.25 225 VAL B N 1
ATOM 4738 C CA . VAL B 1 225 ? -0.196 -3.27 -5.398 1 96.25 225 VAL B CA 1
ATOM 4739 C C . VAL B 1 225 ? -0.398 -3.83 -3.99 1 96.25 225 VAL B C 1
ATOM 4741 O O . VAL B 1 225 ? 0.56 -3.963 -3.227 1 96.25 225 VAL B O 1
ATOM 4744 N N . PHE B 1 226 ? -1.592 -4.246 -3.697 1 96.44 226 PHE B N 1
ATOM 4745 C CA . PHE B 1 226 ? -1.925 -4.516 -2.305 1 96.44 226 PHE B CA 1
ATOM 4746 C C . PHE B 1 226 ? -1.996 -6.02 -2.047 1 96.44 226 PHE B C 1
ATOM 4748 O O . PHE B 1 226 ? -2.004 -6.453 -0.894 1 96.44 226 PHE B O 1
ATOM 4755 N N . GLY B 1 227 ? -2.027 -6.848 -3.123 1 94 227 GLY B N 1
ATOM 4756 C CA . GLY B 1 227 ? -2.184 -8.289 -2.988 1 94 227 GLY B CA 1
ATOM 4757 C C . GLY B 1 227 ? -3.59 -8.766 -3.297 1 94 227 GLY B C 1
ATOM 4758 O O . GLY B 1 227 ? -4.508 -7.957 -3.455 1 94 227 GLY B O 1
ATOM 4759 N N . ILE B 1 228 ? -3.723 -10.086 -3.355 1 93.69 228 ILE B N 1
ATOM 4760 C CA . ILE B 1 228 ? -5.012 -10.688 -3.666 1 93.69 228 ILE B CA 1
ATOM 4761 C C . ILE B 1 228 ? -5.793 -10.938 -2.375 1 93.69 228 ILE B C 1
ATOM 4763 O O . ILE B 1 228 ? -5.293 -11.586 -1.455 1 93.69 228 ILE B O 1
ATOM 4767 N N . PRO B 1 229 ? -6.977 -10.406 -2.264 1 95.12 229 PRO B N 1
ATOM 4768 C CA . PRO B 1 229 ? -7.809 -10.672 -1.087 1 95.12 229 PRO B CA 1
ATOM 4769 C C . PRO B 1 229 ? -8.469 -12.047 -1.129 1 95.12 229 PRO B C 1
ATOM 4771 O O . PRO B 1 229 ? -8.438 -12.719 -2.162 1 95.12 229 PRO B O 1
ATOM 4774 N N . SER B 1 230 ? -9.078 -12.391 0.004 1 92.19 230 SER B N 1
ATOM 4775 C CA . SER B 1 230 ? -9.836 -13.641 0.041 1 92.19 230 SER B CA 1
ATOM 4776 C C . SER B 1 230 ? -11.234 -13.445 -0.522 1 92.19 230 SER B C 1
ATOM 4778 O O . SER B 1 230 ? -11.766 -14.336 -1.198 1 92.19 230 SER B O 1
ATOM 4780 N N . MET B 1 231 ? -11.734 -12.219 -0.214 1 93.25 231 MET B N 1
ATOM 4781 C CA . MET B 1 231 ? -13.125 -11.969 -0.592 1 93.25 231 MET B CA 1
ATOM 4782 C C . MET B 1 231 ? -13.328 -10.516 -0.985 1 93.25 231 MET B C 1
ATOM 4784 O O . MET B 1 231 ? -12.766 -9.609 -0.365 1 93.25 231 MET B O 1
ATOM 4788 N N . ILE B 1 232 ? -14.164 -10.328 -2.021 1 93.5 232 ILE B N 1
ATOM 4789 C CA . ILE B 1 232 ? -14.578 -8.992 -2.434 1 93.5 232 ILE B CA 1
ATOM 4790 C C . ILE B 1 232 ? -16.094 -8.922 -2.482 1 93.5 232 ILE B C 1
ATOM 4792 O O . ILE B 1 232 ? -16.75 -9.766 -3.098 1 93.5 232 ILE B O 1
ATOM 4796 N N . LYS B 1 233 ? -16.609 -7.91 -1.801 1 89.81 233 LYS B N 1
ATOM 4797 C CA . LYS B 1 233 ? -18.047 -7.656 -1.791 1 89.81 233 LYS B CA 1
ATOM 4798 C C . LYS B 1 233 ? -18.391 -6.453 -2.66 1 89.81 233 LYS B C 1
ATOM 4800 O O . LYS B 1 233 ? -17.672 -5.449 -2.654 1 89.81 233 LYS B O 1
ATOM 4805 N N . SER B 1 234 ? -19.297 -6.586 -3.494 1 87.56 234 SER B N 1
ATOM 4806 C CA . SER B 1 234 ? -19.797 -5.473 -4.305 1 87.56 234 SER B CA 1
ATOM 4807 C C . SER B 1 234 ? -21.312 -5.512 -4.441 1 87.56 234 SER B C 1
ATOM 4809 O O . SER B 1 234 ? -21.938 -6.52 -4.113 1 87.56 234 SER B O 1
ATOM 4811 N N . ASP B 1 235 ? -21.844 -4.449 -4.777 1 77.44 235 ASP B N 1
ATOM 4812 C CA . ASP B 1 235 ? -23.281 -4.477 -5.086 1 77.44 235 ASP B CA 1
ATOM 4813 C C . ASP B 1 235 ? -23.547 -5.207 -6.398 1 77.44 235 ASP B C 1
ATOM 4815 O O . ASP B 1 235 ? -22.625 -5.758 -7.008 1 77.44 235 ASP B O 1
ATOM 4819 N N . ASN B 1 236 ? -24.734 -5.328 -6.75 1 67.25 236 ASN B N 1
ATOM 4820 C CA . ASN B 1 236 ? -25.109 -6.098 -7.93 1 67.25 236 ASN B CA 1
ATOM 4821 C C . ASN B 1 236 ? -25.047 -5.25 -9.195 1 67.25 236 ASN B C 1
ATOM 4823 O O . ASN B 1 236 ? -25.797 -5.492 -10.148 1 67.25 236 ASN B O 1
ATOM 4827 N N . GLY B 1 237 ? -24.125 -4.391 -9.203 1 72.69 237 GLY B N 1
ATOM 4828 C CA . GLY B 1 237 ? -24.031 -3.561 -10.391 1 72.69 237 GLY B CA 1
ATOM 4829 C C . GLY B 1 237 ? -23.469 -4.301 -11.594 1 72.69 237 GLY B C 1
ATOM 4830 O O . GLY B 1 237 ? -22.828 -5.348 -11.438 1 72.69 237 GLY B O 1
ATOM 4831 N N . ALA B 1 238 ? -23.656 -3.848 -12.781 1 69.56 238 ALA B N 1
ATOM 4832 C CA . ALA B 1 238 ? -23.5 -4.488 -14.086 1 69.56 238 ALA B CA 1
ATOM 4833 C C . ALA B 1 238 ? -22.078 -5.016 -14.266 1 69.56 238 ALA B C 1
ATOM 4835 O O . ALA B 1 238 ? -21.891 -6.156 -14.695 1 69.56 238 ALA B O 1
ATOM 4836 N N . PRO B 1 239 ? -21.078 -4.238 -13.875 1 77.56 239 PRO B N 1
ATOM 4837 C CA . PRO B 1 239 ? -19.766 -4.816 -14.18 1 77.56 239 PRO B CA 1
ATOM 4838 C C . PRO B 1 239 ? -19.453 -6.051 -13.336 1 77.56 239 PRO B C 1
ATOM 4840 O O . PRO B 1 239 ? -18.734 -6.941 -13.781 1 77.56 239 PRO B O 1
ATOM 4843 N N . PHE B 1 240 ? -20.094 -6.188 -12.258 1 83.25 240 PHE B N 1
ATOM 4844 C CA . PHE B 1 240 ? -19.734 -7.242 -11.32 1 83.25 240 PHE B CA 1
ATOM 4845 C C . PHE B 1 240 ? -20.547 -8.508 -11.586 1 83.25 240 PHE B C 1
ATOM 4847 O O . PHE B 1 240 ? -20.203 -9.578 -11.086 1 83.25 240 PHE B O 1
ATOM 4854 N N . ASN B 1 241 ? -21.5 -8.312 -12.312 1 78.94 241 ASN B N 1
ATOM 4855 C CA . ASN B 1 241 ? -22.328 -9.461 -12.664 1 78.94 241 ASN B CA 1
ATOM 4856 C C . ASN B 1 241 ? -21.922 -10.062 -14 1 78.94 241 ASN B C 1
ATOM 4858 O O . ASN B 1 241 ? -22.531 -11.023 -14.469 1 78.94 241 ASN B O 1
ATOM 4862 N N . SER B 1 242 ? -20.953 -9.688 -14.555 1 82.5 242 SER B N 1
ATOM 4863 C CA . SER B 1 242 ? -20.516 -10.156 -15.859 1 82.5 242 SER B CA 1
ATOM 4864 C C . SER B 1 242 ? -19.75 -11.469 -15.758 1 82.5 242 SER B C 1
ATOM 4866 O O . SER B 1 242 ? -19.188 -11.781 -14.703 1 82.5 242 SER B O 1
ATOM 4868 N N . HIS B 1 243 ? -19.844 -12.195 -16.766 1 86.88 243 HIS B N 1
ATOM 4869 C CA . HIS B 1 243 ? -19.047 -13.422 -16.875 1 86.88 243 HIS B CA 1
ATOM 4870 C C . HIS B 1 243 ? -17.562 -13.133 -16.781 1 86.88 243 HIS B C 1
ATOM 4872 O O . HIS B 1 243 ? -16.812 -13.898 -16.172 1 86.88 243 HIS B O 1
ATOM 4878 N N . ALA B 1 244 ? -17.234 -12.07 -17.344 1 87.31 244 ALA B N 1
ATOM 4879 C CA . ALA B 1 244 ? -15.836 -11.672 -17.328 1 87.31 244 ALA B CA 1
ATOM 4880 C C . ALA B 1 244 ? -15.328 -11.477 -15.898 1 87.31 244 ALA B C 1
ATOM 4882 O O . ALA B 1 244 ? -14.219 -11.883 -15.562 1 87.31 244 ALA B O 1
ATOM 4883 N N . PHE B 1 245 ? -16.109 -10.906 -15.102 1 90.69 245 PHE B N 1
ATOM 4884 C CA . PHE B 1 245 ? -15.695 -10.664 -13.727 1 90.69 245 PHE B CA 1
ATOM 4885 C C . PHE B 1 245 ? -15.602 -11.977 -12.953 1 90.69 245 PHE B C 1
ATOM 4887 O O . PHE B 1 245 ? -14.688 -12.156 -12.141 1 90.69 245 PHE B O 1
ATOM 4894 N N . LYS B 1 246 ? -16.531 -12.805 -13.188 1 88.56 246 LYS B N 1
ATOM 4895 C CA . LYS B 1 246 ? -16.5 -14.125 -12.555 1 88.56 246 LYS B CA 1
ATOM 4896 C C . LYS B 1 246 ? -15.211 -14.867 -12.906 1 88.56 246 LYS B C 1
ATOM 4898 O O . LYS B 1 246 ? -14.57 -15.453 -12.039 1 88.56 246 LYS B O 1
ATOM 4903 N N . GLU B 1 247 ? -14.875 -14.859 -14.125 1 88.5 247 GLU B N 1
ATOM 4904 C CA . GLU B 1 247 ? -13.641 -15.5 -14.57 1 88.5 247 GLU B CA 1
ATOM 4905 C C . GLU B 1 247 ? -12.422 -14.844 -13.938 1 88.5 247 GLU B C 1
ATOM 4907 O O . GLU B 1 247 ? -11.469 -15.531 -13.547 1 88.5 247 GLU B O 1
ATOM 4912 N N . PHE B 1 248 ? -12.453 -13.523 -13.891 1 91.25 248 PHE B N 1
ATOM 4913 C CA . PHE B 1 248 ? -11.359 -12.781 -13.266 1 91.25 248 PHE B CA 1
ATOM 4914 C C . PHE B 1 248 ? -11.18 -13.211 -11.812 1 91.25 248 PHE B C 1
ATOM 4916 O O . PHE B 1 248 ? -10.055 -13.445 -11.367 1 91.25 248 PHE B O 1
ATOM 4923 N N . ALA B 1 249 ? -12.289 -13.289 -11.117 1 91.62 249 ALA B N 1
ATOM 4924 C CA . ALA B 1 249 ? -12.258 -13.703 -9.719 1 91.62 249 ALA B CA 1
ATOM 4925 C C . ALA B 1 249 ? -11.648 -15.094 -9.57 1 91.62 249 ALA B C 1
ATOM 4927 O O . ALA B 1 249 ? -10.812 -15.328 -8.695 1 91.62 249 ALA B O 1
ATOM 4928 N N . GLN B 1 250 ? -12.023 -15.977 -10.422 1 87.88 250 GLN B N 1
ATOM 4929 C CA . GLN B 1 250 ? -11.508 -17.344 -10.406 1 87.88 250 GLN B CA 1
ATOM 4930 C C . GLN B 1 250 ? -10.016 -17.375 -10.734 1 87.88 250 GLN B C 1
ATOM 4932 O O . GLN B 1 250 ? -9.242 -18.062 -10.07 1 87.88 250 GLN B O 1
ATOM 4937 N N . ASN B 1 251 ? -9.68 -16.625 -11.719 1 87.5 251 ASN B N 1
ATOM 4938 C CA . ASN B 1 251 ? -8.281 -16.562 -12.133 1 87.5 251 ASN B CA 1
ATOM 4939 C C . ASN B 1 251 ? -7.395 -16.031 -11.016 1 87.5 251 ASN B C 1
ATOM 4941 O O . ASN B 1 251 ? -6.277 -16.516 -10.828 1 87.5 251 ASN B O 1
ATOM 4945 N N . MET B 1 252 ? -7.863 -15.039 -10.328 1 90.31 252 MET B N 1
ATOM 4946 C CA . MET B 1 252 ? -7.082 -14.414 -9.266 1 90.31 252 MET B CA 1
ATOM 4947 C C . MET B 1 252 ? -7.164 -15.219 -7.973 1 90.31 252 MET B C 1
ATOM 4949 O O . MET B 1 252 ? -6.289 -15.117 -7.117 1 90.31 252 MET B O 1
ATOM 4953 N N . GLY B 1 253 ? -8.273 -15.961 -7.809 1 89.38 253 GLY B N 1
ATOM 4954 C CA . GLY B 1 253 ? -8.406 -16.844 -6.664 1 89.38 253 GLY B CA 1
ATOM 4955 C C . GLY B 1 253 ? -9.109 -16.203 -5.484 1 89.38 253 GLY B C 1
ATOM 4956 O O . GLY B 1 253 ? -8.812 -16.516 -4.332 1 89.38 253 GLY B O 1
ATOM 4957 N N . PHE 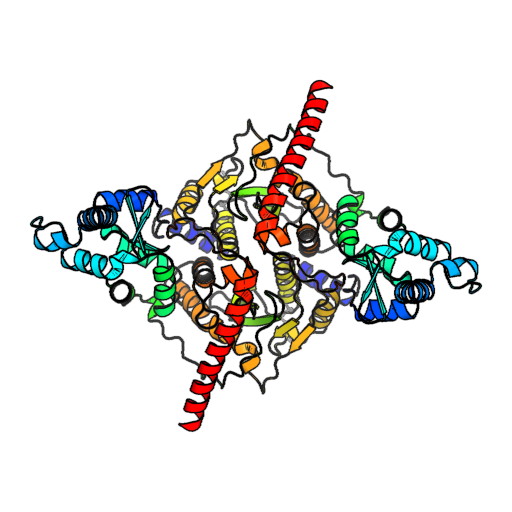B 1 254 ? -9.906 -15.164 -5.652 1 92.06 254 PHE B N 1
ATOM 4958 C CA . PHE B 1 254 ? -10.703 -14.617 -4.562 1 92.06 254 PHE B CA 1
ATOM 4959 C C . PHE B 1 254 ? -12.18 -14.938 -4.754 1 92.06 254 PHE B C 1
ATOM 4961 O O . PHE B 1 254 ? -12.617 -15.219 -5.871 1 92.06 254 PHE B O 1
ATOM 4968 N N . LYS B 1 255 ? -12.945 -14.914 -3.711 1 92.5 255 LYS B N 1
ATOM 4969 C CA . LYS B 1 255 ? -14.391 -15.117 -3.754 1 92.5 255 LYS B CA 1
ATOM 4970 C C . LYS B 1 255 ? -15.133 -13.797 -3.93 1 92.5 255 LYS B C 1
ATOM 4972 O O . LYS B 1 255 ? -14.82 -12.812 -3.256 1 92.5 255 LYS B O 1
ATOM 4977 N N . HIS B 1 256 ? -16.031 -13.781 -4.871 1 92.12 256 HIS B N 1
ATOM 4978 C CA . HIS B 1 256 ? -16.859 -12.602 -5.078 1 92.12 256 HIS B CA 1
ATOM 4979 C C . HIS B 1 256 ? -18.234 -12.789 -4.449 1 92.12 256 HIS B C 1
ATOM 4981 O O . HIS B 1 256 ? -18.953 -13.742 -4.773 1 92.12 256 HIS B O 1
ATOM 4987 N N . ARG B 1 257 ? -18.578 -11.93 -3.59 1 87.38 257 ARG B N 1
ATOM 4988 C CA . ARG B 1 257 ? -19.891 -11.969 -2.939 1 87.38 257 ARG B CA 1
ATOM 4989 C C . ARG B 1 257 ? -20.719 -10.75 -3.324 1 87.38 257 ARG B C 1
ATOM 4991 O O . ARG B 1 257 ? -20.328 -9.609 -3.082 1 87.38 257 ARG B O 1
ATOM 4998 N N . LYS B 1 258 ? -21.812 -11.031 -3.877 1 83.44 258 LYS B N 1
ATOM 4999 C CA . LYS B 1 258 ? -22.719 -9.953 -4.246 1 83.44 258 LYS B CA 1
ATOM 5000 C C . LYS B 1 258 ? -23.672 -9.609 -3.092 1 83.44 258 LYS B C 1
ATOM 5002 O O . LYS B 1 258 ? -24.188 -10.508 -2.426 1 83.44 258 LYS B O 1
ATOM 5007 N N . ILE B 1 259 ? -23.719 -8.344 -2.834 1 74.25 259 ILE B N 1
ATOM 5008 C CA . ILE B 1 259 ? -24.594 -7.91 -1.761 1 74.25 259 ILE B CA 1
ATOM 5009 C C . ILE B 1 259 ? -26.016 -7.754 -2.299 1 74.25 259 ILE B C 1
ATOM 5011 O O . ILE B 1 259 ? -26.234 -7.156 -3.355 1 74.25 259 ILE B O 1
ATOM 5015 N N . MET B 1 260 ? -26.938 -8.492 -1.676 1 62 260 MET B N 1
ATOM 5016 C CA . MET B 1 260 ? -28.328 -8.492 -2.105 1 62 260 MET B CA 1
ATOM 5017 C C . MET B 1 260 ? -29 -7.164 -1.757 1 62 260 MET B C 1
ATOM 5019 O O . MET B 1 260 ? -28.703 -6.566 -0.723 1 62 260 MET B O 1
ATOM 5023 N N . PRO B 1 261 ? -29.797 -6.641 -2.811 1 57.53 261 PRO B N 1
ATOM 5024 C CA . PRO B 1 261 ? -30.531 -5.387 -2.615 1 57.53 261 PRO B CA 1
ATOM 5025 C C . PRO B 1 261 ? -31.25 -5.328 -1.268 1 57.53 261 PRO B C 1
ATOM 5027 O O . PRO B 1 261 ? -31.375 -4.25 -0.68 1 57.53 261 PRO B O 1
ATOM 5030 N N . LEU B 1 262 ? -31.734 -6.457 -0.852 1 49.53 262 LEU B N 1
ATOM 5031 C CA . LEU B 1 262 ? -32.562 -6.438 0.337 1 49.53 262 LEU B CA 1
ATOM 5032 C C . LEU B 1 262 ? -31.734 -6.242 1.596 1 49.53 262 LEU B C 1
ATOM 5034 O O . LEU B 1 262 ? -32.281 -5.91 2.656 1 49.53 262 LEU B O 1
ATOM 5038 N N . TRP B 1 263 ? -30.453 -6.414 1.396 1 48.59 263 TRP B N 1
ATOM 5039 C CA . TRP B 1 263 ? -29.594 -6.238 2.566 1 48.59 263 TRP B CA 1
ATOM 5040 C C . TRP B 1 263 ? -28.5 -5.207 2.297 1 48.59 263 TRP B C 1
ATOM 5042 O O . TRP B 1 263 ? -27.328 -5.559 2.162 1 48.59 263 TRP B O 1
ATOM 5052 N N . PRO B 1 264 ? -28.922 -4.008 2.043 1 51.94 264 PRO B N 1
ATOM 5053 C CA . PRO B 1 264 ? -28.047 -2.914 1.612 1 51.94 264 PRO B CA 1
ATOM 5054 C C . PRO B 1 264 ? -26.891 -2.658 2.584 1 51.94 264 PRO B C 1
ATOM 5056 O O . PRO B 1 264 ? -25.859 -2.117 2.191 1 51.94 264 PRO B O 1
ATOM 5059 N N . ARG B 1 265 ? -26.938 -3.213 3.814 1 51.34 265 ARG B N 1
ATOM 5060 C CA . ARG B 1 265 ? -26.016 -2.777 4.855 1 51.34 265 ARG B CA 1
ATOM 5061 C C . ARG B 1 265 ? -24.688 -3.527 4.754 1 51.34 265 ARG B C 1
ATOM 5063 O O . ARG B 1 265 ? -23.734 -3.207 5.465 1 51.34 265 ARG B O 1
ATOM 5070 N N . ALA B 1 266 ? -24.672 -4.461 3.854 1 55.41 266 ALA B N 1
ATOM 5071 C CA . ALA B 1 266 ? -23.422 -5.203 3.76 1 55.41 266 ALA B CA 1
ATOM 5072 C C . ALA B 1 266 ? -22.328 -4.352 3.125 1 55.41 266 ALA B C 1
ATOM 5074 O O . ALA B 1 266 ? -21.141 -4.617 3.314 1 55.41 266 ALA B O 1
ATOM 5075 N N . ASN B 1 267 ? -22.703 -3.174 2.6 1 62.56 267 ASN B N 1
ATOM 5076 C CA . ASN B 1 267 ? -21.719 -2.287 1.998 1 62.56 267 ASN B CA 1
ATOM 5077 C C . ASN B 1 267 ? -21.641 -0.95 2.729 1 62.56 267 ASN B C 1
ATOM 5079 O O . ASN B 1 267 ? -21.281 0.067 2.137 1 62.56 267 ASN B O 1
ATOM 5083 N N . ALA B 1 268 ? -22.047 -0.979 3.959 1 65.25 268 ALA B N 1
ATOM 5084 C CA . ALA B 1 268 ? -22.188 0.221 4.777 1 65.25 268 ALA B CA 1
ATOM 5085 C C . ALA B 1 268 ? -20.859 0.965 4.898 1 65.25 268 ALA B C 1
ATOM 5087 O O . ALA B 1 268 ? -20.828 2.197 4.93 1 65.25 268 ALA B O 1
ATOM 5088 N N . GLN B 1 269 ? -19.812 0.184 4.871 1 72.06 269 GLN B N 1
ATOM 5089 C CA . GLN B 1 269 ? -18.516 0.818 5.051 1 72.06 269 GLN B CA 1
ATOM 5090 C C . GLN B 1 269 ? -18.156 1.705 3.861 1 72.06 269 GLN B C 1
ATOM 5092 O O . GLN B 1 269 ? -17.766 2.859 4.035 1 72.06 269 GLN B O 1
ATOM 5097 N N . ALA B 1 270 ? -18.359 1.141 2.701 1 75.19 270 ALA B N 1
ATOM 5098 C CA . ALA B 1 270 ? -18.062 1.928 1.505 1 75.19 270 ALA B CA 1
ATOM 5099 C C . ALA B 1 270 ? -18.984 3.139 1.409 1 75.19 270 ALA B C 1
ATOM 5101 O O . ALA B 1 270 ? -18.562 4.23 1.036 1 75.19 270 ALA B O 1
ATOM 5102 N N . GLU B 1 271 ? -20.25 2.998 1.796 1 72.06 271 GLU B N 1
ATOM 5103 C CA . GLU B 1 271 ? -21.234 4.082 1.73 1 72.06 271 GLU B CA 1
ATOM 5104 C C . GLU B 1 271 ? -20.875 5.199 2.711 1 72.06 271 GLU B C 1
ATOM 5106 O O . GLU B 1 271 ? -21 6.379 2.381 1 72.06 271 GLU B O 1
ATOM 5111 N N . ALA B 1 272 ? -20.453 4.805 3.891 1 73.81 272 ALA B N 1
A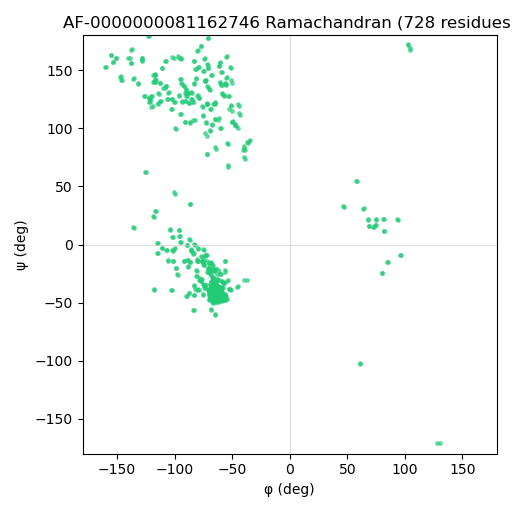TOM 5112 C CA . ALA B 1 272 ? -20.094 5.793 4.902 1 73.81 272 ALA B CA 1
ATOM 5113 C C . ALA B 1 272 ? -18.875 6.605 4.469 1 73.81 272 ALA B C 1
ATOM 5115 O O . ALA B 1 272 ? -18.797 7.801 4.754 1 73.81 272 ALA B O 1
ATOM 5116 N N . PHE B 1 273 ? -18 5.973 3.766 1 87.81 273 PHE B N 1
ATOM 5117 C CA . PHE B 1 273 ? -16.797 6.641 3.291 1 87.81 273 PHE B CA 1
ATOM 5118 C C . PHE B 1 273 ? -17.109 7.535 2.098 1 87.81 273 PHE B C 1
ATOM 5120 O O . PHE B 1 273 ? -16.484 8.578 1.916 1 87.81 273 PHE B O 1
ATOM 5127 N N . ASN B 1 274 ? -18.078 7.168 1.288 1 87.06 274 ASN B N 1
ATOM 5128 C CA . ASN B 1 274 ? -18.359 7.879 0.044 1 87.06 274 ASN B CA 1
ATOM 5129 C C . ASN B 1 274 ? -18.875 9.289 0.308 1 87.06 274 ASN B C 1
ATOM 5131 O O . ASN B 1 274 ? -18.609 10.211 -0.471 1 87.06 274 ASN B O 1
ATOM 5135 N N . LYS B 1 275 ? -19.516 9.484 1.349 1 81.94 275 LYS B N 1
ATOM 5136 C CA . LYS B 1 275 ? -20.125 10.781 1.639 1 81.94 275 LYS B CA 1
ATOM 5137 C C . LYS B 1 275 ? -19.062 11.859 1.817 1 81.94 275 LYS B C 1
ATOM 5139 O O . LYS B 1 275 ? -19.047 12.844 1.077 1 81.94 275 LYS B O 1
ATOM 5144 N N . PRO B 1 276 ? -18.203 11.648 2.805 1 82.44 276 PRO B N 1
ATOM 5145 C CA . PRO B 1 276 ? -17.172 12.688 2.936 1 82.44 276 PRO B CA 1
ATOM 5146 C C . PRO B 1 276 ? -16.281 12.797 1.702 1 82.44 276 PRO B C 1
ATOM 5148 O O . PRO B 1 276 ? -15.797 13.883 1.376 1 82.44 276 PRO B O 1
ATOM 5151 N N . LEU B 1 277 ? -16.062 11.734 0.985 1 89.56 277 LEU B N 1
ATOM 5152 C CA . LEU B 1 277 ? -15.258 11.766 -0.237 1 89.56 277 LEU B CA 1
ATOM 5153 C C . LEU B 1 277 ? -15.906 12.648 -1.293 1 89.56 277 LEU B C 1
ATOM 5155 O O . LEU B 1 277 ? -15.258 13.531 -1.86 1 89.56 277 LEU B O 1
ATOM 5159 N N . ILE B 1 278 ? -17.141 12.461 -1.518 1 87.19 278 ILE B N 1
ATOM 5160 C CA . ILE B 1 278 ? -17.875 13.211 -2.539 1 87.19 278 ILE B CA 1
ATOM 5161 C C . ILE B 1 278 ? -17.953 14.68 -2.137 1 87.19 278 ILE B C 1
ATOM 5163 O O . ILE B 1 278 ? -17.844 15.57 -2.984 1 87.19 278 ILE B O 1
ATOM 5167 N N . LYS B 1 279 ? -18.141 14.922 -0.9 1 82.81 279 LYS B N 1
ATOM 5168 C CA . LYS B 1 279 ? -18.156 16.297 -0.407 1 82.81 279 LYS B CA 1
ATOM 5169 C C . LYS B 1 279 ? -16.859 17.016 -0.721 1 82.81 279 LYS B C 1
ATOM 5171 O O . LYS B 1 279 ? -16.859 18.156 -1.188 1 82.81 279 LYS B O 1
ATOM 5176 N N . ALA B 1 280 ? -15.773 16.344 -0.462 1 84 280 ALA B N 1
ATOM 5177 C CA . ALA B 1 280 ? -14.461 16.922 -0.735 1 84 280 ALA B CA 1
ATOM 5178 C C . ALA B 1 280 ? -14.281 17.203 -2.225 1 84 280 ALA B C 1
ATOM 5180 O O . ALA B 1 280 ? -13.805 18.266 -2.607 1 84 280 ALA B O 1
ATOM 5181 N N . VAL B 1 281 ? -14.703 16.297 -3.066 1 88.19 281 VAL B N 1
ATOM 5182 C CA . VAL B 1 281 ? -14.539 16.422 -4.512 1 88.19 281 VAL B CA 1
ATOM 5183 C C . VAL B 1 281 ? -15.445 17.531 -5.047 1 88.19 281 VAL B C 1
ATOM 5185 O O . VAL B 1 281 ? -15.016 18.359 -5.844 1 88.19 281 VAL B O 1
ATOM 5188 N N . LYS B 1 282 ? -16.625 17.562 -4.586 1 82.19 282 LYS B N 1
ATOM 5189 C CA . LYS B 1 282 ? -17.578 18.578 -5.039 1 82.19 282 LYS B CA 1
ATOM 5190 C C . LYS B 1 282 ? -17.141 19.969 -4.613 1 82.19 282 LYS B C 1
ATOM 5192 O O . LYS B 1 282 ? -17.266 20.922 -5.379 1 82.19 282 LYS B O 1
ATOM 5197 N N . SER B 1 283 ? -16.719 20.031 -3.426 1 78.62 283 SER B N 1
ATOM 5198 C CA . SER B 1 283 ? -16.219 21.312 -2.943 1 78.62 283 SER B CA 1
ATOM 5199 C C . SER B 1 283 ? -15.086 21.844 -3.816 1 78.62 283 SER B C 1
ATOM 5201 O O . SER B 1 283 ? -15.031 23.031 -4.121 1 78.62 283 SER B O 1
ATOM 5203 N N . ALA B 1 284 ? -14.211 20.953 -4.145 1 82.38 284 ALA B N 1
ATOM 5204 C CA . ALA B 1 284 ? -13.102 21.328 -5.016 1 82.38 284 ALA B CA 1
ATOM 5205 C C . ALA B 1 284 ? -13.602 21.844 -6.359 1 82.38 284 ALA B C 1
ATOM 5207 O O . ALA B 1 284 ? -13.062 22.812 -6.902 1 82.38 284 ALA B O 1
ATOM 5208 N N . HIS B 1 285 ? -14.625 21.25 -6.844 1 80.69 285 HIS B N 1
ATOM 5209 C CA . HIS B 1 285 ? -15.203 21.688 -8.109 1 80.69 285 HIS B CA 1
ATOM 5210 C C . HIS B 1 285 ? -15.789 23.094 -7.984 1 80.69 285 HIS B C 1
ATOM 5212 O O . HIS B 1 285 ? -15.594 23.938 -8.867 1 80.69 285 HIS B O 1
ATOM 5218 N N . ILE B 1 286 ? -16.438 23.297 -6.941 1 75.88 286 ILE B N 1
ATOM 5219 C CA . ILE B 1 286 ? -17.094 24.578 -6.707 1 75.88 286 ILE B CA 1
ATOM 5220 C C . ILE B 1 286 ? -16.047 25.672 -6.562 1 75.88 286 ILE B C 1
ATOM 5222 O O . ILE B 1 286 ? -16.219 26.781 -7.07 1 75.88 286 ILE B O 1
ATOM 5226 N N . GLU B 1 287 ? -14.984 25.266 -5.957 1 74.62 287 GLU B N 1
ATOM 5227 C CA . GLU B 1 287 ? -13.93 26.25 -5.691 1 74.62 287 GLU B CA 1
ATOM 5228 C C . GLU B 1 287 ? -13 26.391 -6.895 1 74.62 287 GLU B C 1
ATOM 5230 O O . GLU B 1 287 ? -12.078 27.219 -6.875 1 74.62 287 GLU B O 1
ATOM 5235 N N . GLY B 1 288 ? -13.203 25.594 -7.883 1 75.19 288 GLY B N 1
ATOM 5236 C CA . GLY B 1 288 ? -12.383 25.688 -9.078 1 75.19 288 GLY B CA 1
ATOM 5237 C C . GLY B 1 288 ? -10.992 25.109 -8.875 1 75.19 288 GLY B C 1
ATOM 5238 O O . GLY B 1 288 ? -10.039 25.531 -9.531 1 75.19 288 GLY B O 1
ATOM 5239 N N . ARG B 1 289 ? -10.828 24.312 -7.953 1 78.75 289 ARG B N 1
ATOM 5240 C CA . ARG B 1 289 ? -9.555 23.656 -7.699 1 78.75 289 ARG B CA 1
ATOM 5241 C C . ARG B 1 289 ? -9.5 22.281 -8.375 1 78.75 289 ARG B C 1
ATOM 5243 O O . ARG B 1 289 ? -10.523 21.766 -8.82 1 78.75 289 ARG B O 1
ATOM 5250 N N . SER B 1 290 ? -8.289 21.797 -8.555 1 85.56 290 SER B N 1
ATOM 5251 C CA . SER B 1 290 ? -8.148 20.453 -9.086 1 85.56 290 SER B CA 1
ATOM 5252 C C . SER B 1 290 ? -8.758 19.406 -8.148 1 85.56 290 SER B C 1
ATOM 5254 O O . SER B 1 290 ? -8.195 19.125 -7.09 1 85.56 290 SER B O 1
ATOM 5256 N N . TRP B 1 291 ? -9.883 18.891 -8.594 1 87.81 291 TRP B N 1
ATOM 5257 C CA . TRP B 1 291 ? -10.602 17.969 -7.711 1 87.81 291 TRP B CA 1
ATOM 5258 C C . TRP B 1 291 ? -9.789 16.719 -7.457 1 87.81 291 TRP B C 1
ATOM 5260 O O . TRP B 1 291 ? -9.875 16.109 -6.383 1 87.81 291 TRP B O 1
ATOM 5270 N N . LYS B 1 292 ? -8.961 16.312 -8.398 1 90.75 292 LYS B N 1
ATOM 5271 C CA . LYS B 1 292 ? -8.125 15.125 -8.227 1 90.75 292 LYS B CA 1
ATOM 5272 C C . LYS B 1 292 ? -7.117 15.32 -7.098 1 90.75 292 LYS B C 1
ATOM 5274 O O 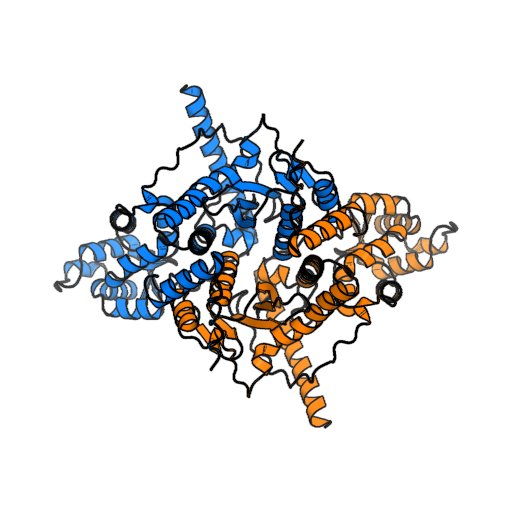. LYS B 1 292 ? -6.996 14.477 -6.207 1 90.75 292 LYS B O 1
ATOM 5279 N N . GLN B 1 293 ? -6.441 16.422 -7.156 1 87.94 293 GLN B N 1
ATOM 5280 C CA . GLN B 1 293 ? -5.426 16.688 -6.145 1 87.94 293 GLN B CA 1
ATOM 5281 C C . GLN B 1 293 ? -6.062 16.891 -4.77 1 87.94 293 GLN B C 1
ATOM 5283 O O . GLN B 1 293 ? -5.5 16.469 -3.756 1 87.94 293 GLN B O 1
ATOM 5288 N N . GLU B 1 294 ? -7.211 17.516 -4.77 1 87.44 294 GLU B N 1
ATOM 5289 C CA . GLU B 1 294 ? -7.922 17.672 -3.504 1 87.44 294 GLU B CA 1
ATOM 5290 C C . GLU B 1 294 ? -8.359 16.328 -2.945 1 87.44 294 GLU B C 1
ATOM 5292 O O . GLU B 1 294 ? -8.344 16.109 -1.73 1 87.44 294 GLU B O 1
ATOM 5297 N N . MET B 1 295 ? -8.766 15.484 -3.834 1 92.25 295 MET B N 1
ATOM 5298 C CA . MET B 1 295 ? -9.117 14.141 -3.408 1 92.25 295 MET B CA 1
ATOM 5299 C C . MET B 1 295 ? -7.918 13.422 -2.795 1 92.25 295 MET B C 1
ATOM 5301 O O . MET B 1 295 ? -8.039 12.766 -1.763 1 92.25 295 MET B O 1
ATOM 5305 N N . PHE B 1 296 ? -6.77 13.594 -3.4 1 92.38 296 PHE B N 1
ATOM 5306 C CA . PHE B 1 296 ? -5.57 12.953 -2.877 1 92.38 296 PHE B CA 1
ATOM 5307 C C . PHE B 1 296 ? -5.215 13.508 -1.504 1 92.38 296 PHE B C 1
ATOM 5309 O O . PHE B 1 296 ? -4.781 12.766 -0.619 1 92.38 296 PHE B O 1
ATOM 5316 N N . ARG B 1 297 ? -5.383 14.781 -1.352 1 88.56 297 ARG B N 1
ATOM 5317 C CA . ARG B 1 297 ? -5.164 15.398 -0.046 1 88.56 297 ARG B CA 1
ATOM 5318 C C . ARG B 1 297 ? -6.121 14.828 0.995 1 88.56 297 ARG B C 1
ATOM 5320 O O . ARG B 1 297 ? -5.715 14.516 2.115 1 88.56 297 ARG B O 1
ATOM 5327 N N . PHE B 1 298 ? -7.375 14.758 0.596 1 90.88 298 PHE B N 1
ATOM 5328 C CA . PHE B 1 298 ? -8.391 14.172 1.468 1 90.88 298 PHE B CA 1
ATOM 5329 C C . PHE B 1 298 ? -8.008 12.758 1.875 1 90.88 298 PHE B C 1
ATOM 5331 O O . PHE B 1 298 ? -8.055 12.414 3.057 1 90.88 298 PHE B O 1
ATOM 5338 N N . LEU B 1 299 ? -7.617 11.977 0.892 1 95.06 299 LEU B N 1
ATOM 5339 C CA . LEU B 1 299 ? -7.297 10.57 1.134 1 95.06 299 LEU B CA 1
ATOM 5340 C C . LEU B 1 299 ? -6.078 10.445 2.041 1 95.06 299 LEU B C 1
ATOM 5342 O O . LEU B 1 299 ? -6.055 9.602 2.941 1 95.06 299 LEU B O 1
ATOM 5346 N N . ARG B 1 300 ? -5.07 11.203 1.806 1 92.06 300 ARG B N 1
ATOM 5347 C CA . ARG B 1 300 ? -3.869 11.195 2.633 1 92.06 300 ARG B CA 1
ATOM 5348 C C . ARG B 1 300 ? -4.207 11.461 4.098 1 92.06 300 ARG B C 1
ATOM 5350 O O . ARG B 1 300 ? -3.723 10.766 4.988 1 92.06 300 ARG B O 1
ATOM 5357 N N . GLN B 1 301 ? -5.027 12.406 4.32 1 89.31 301 GLN B N 1
ATOM 5358 C CA . GLN B 1 301 ? -5.418 12.773 5.68 1 89.31 301 GLN B CA 1
ATOM 5359 C C . GLN B 1 301 ? -6.293 11.688 6.309 1 89.31 301 GLN B C 1
ATOM 5361 O O . GLN B 1 301 ? -6.094 11.32 7.465 1 89.31 301 GLN B O 1
ATOM 5366 N N . TYR B 1 302 ? -7.254 11.266 5.559 1 91 302 TYR B N 1
ATOM 5367 C CA . TYR B 1 302 ? -8.164 10.234 6.051 1 91 302 TYR B CA 1
ATOM 5368 C C . TYR B 1 302 ? -7.398 9 6.512 1 91 302 TYR B C 1
ATOM 5370 O O . TYR B 1 302 ? -7.656 8.477 7.594 1 91 302 TYR B O 1
ATOM 5378 N N . ARG B 1 303 ? -6.477 8.555 5.73 1 94.56 303 ARG B N 1
ATOM 5379 C CA . ARG B 1 303 ? -5.707 7.348 5.996 1 94.56 303 ARG B CA 1
ATOM 5380 C C . ARG B 1 303 ? -4.824 7.52 7.23 1 94.56 303 ARG B C 1
ATOM 5382 O O . ARG B 1 303 ? -4.43 6.535 7.859 1 94.56 303 ARG B O 1
ATOM 5389 N N . ALA B 1 304 ? -4.523 8.812 7.574 1 91.06 304 ALA B N 1
ATOM 5390 C CA . ALA B 1 304 ? -3.633 9.125 8.688 1 91.06 304 ALA B CA 1
ATOM 5391 C C . ALA B 1 304 ? -4.426 9.562 9.922 1 91.06 304 ALA B C 1
ATOM 5393 O O . ALA B 1 304 ? -3.852 10.023 10.906 1 91.06 304 ALA B O 1
ATOM 5394 N N . THR B 1 305 ? -5.754 9.453 9.805 1 89.44 305 THR B N 1
ATOM 5395 C CA . THR B 1 305 ? -6.617 9.859 10.906 1 89.44 305 THR B CA 1
ATOM 5396 C C . THR B 1 305 ? -7.227 8.641 11.594 1 89.44 305 THR B C 1
ATOM 5398 O O . THR B 1 305 ? -7.66 7.691 10.93 1 89.44 305 THR B O 1
ATOM 5401 N N . THR B 1 306 ? -7.227 8.695 12.891 1 84.06 306 THR B N 1
ATOM 5402 C CA . THR B 1 306 ? -7.789 7.598 13.664 1 84.06 306 THR B CA 1
ATOM 5403 C C . THR B 1 306 ? -9.25 7.371 13.305 1 84.06 306 THR B C 1
ATOM 5405 O O . THR B 1 306 ? -10.031 8.328 13.211 1 84.06 306 THR B O 1
ATOM 5408 N N . HIS B 1 307 ? -9.523 6.18 13.039 1 81.31 307 HIS B N 1
ATOM 5409 C CA . HIS B 1 307 ? -10.898 5.809 12.711 1 81.31 307 HIS B CA 1
ATOM 5410 C C . HIS B 1 307 ? -11.719 5.586 13.969 1 81.31 307 HIS B C 1
ATOM 5412 O O . HIS B 1 307 ? -11.242 4.988 14.938 1 81.31 307 HIS B O 1
ATOM 5418 N N . THR B 1 308 ? -12.898 6.039 13.977 1 73.56 308 THR B N 1
ATOM 5419 C CA . THR B 1 308 ? -13.75 6.031 15.156 1 73.56 308 THR B CA 1
ATOM 5420 C C . THR B 1 308 ? -14.078 4.605 15.578 1 73.56 308 THR B C 1
ATOM 5422 O O . THR B 1 308 ? -14.141 4.301 16.781 1 73.56 308 THR B O 1
ATOM 5425 N N . SER B 1 309 ? -14.258 3.676 14.656 1 70.75 309 SER B N 1
ATOM 5426 C CA . SER B 1 309 ? -14.672 2.314 14.969 1 70.75 309 SER B CA 1
ATOM 5427 C C . SER B 1 309 ? -13.508 1.477 15.469 1 70.75 309 SER B C 1
ATOM 5429 O O . SER B 1 309 ? -13.641 0.726 16.438 1 70.75 309 SER B O 1
ATOM 5431 N N . THR B 1 310 ? -12.297 1.654 14.867 1 76.31 310 THR B N 1
ATOM 5432 C CA . THR B 1 310 ? -11.164 0.795 15.195 1 76.31 310 THR B CA 1
ATOM 5433 C C . THR B 1 310 ? -10.25 1.461 16.219 1 76.31 310 THR B C 1
ATOM 5435 O O . THR B 1 310 ? -9.445 0.792 16.875 1 76.31 310 THR B O 1
ATOM 5438 N N . ALA B 1 311 ? -10.242 2.822 16.297 1 77.81 311 ALA B N 1
ATOM 5439 C CA . ALA B 1 311 ? -9.422 3.646 17.172 1 77.81 311 ALA B CA 1
ATOM 5440 C C . ALA B 1 311 ? -7.961 3.65 16.719 1 77.81 311 ALA B C 1
ATOM 5442 O O . ALA B 1 311 ? -7.059 3.918 17.516 1 77.81 311 ALA B O 1
ATOM 5443 N N . PHE B 1 312 ? -7.742 3.221 15.547 1 84.25 312 PHE B N 1
ATOM 5444 C CA . PHE B 1 312 ? -6.441 3.277 14.891 1 84.25 312 PHE B CA 1
ATOM 5445 C C . PHE B 1 312 ? -6.555 3.916 13.516 1 84.25 312 PHE B C 1
ATOM 5447 O O . PHE B 1 312 ? -7.641 3.973 12.938 1 84.25 312 PHE B O 1
ATOM 5454 N N . THR B 1 313 ? -5.473 4.391 13.07 1 89.81 313 THR B N 1
ATOM 5455 C CA . THR B 1 313 ? -5.504 4.926 11.711 1 89.81 313 THR B CA 1
ATOM 5456 C C . THR B 1 313 ? -5.582 3.797 10.688 1 89.81 313 THR B C 1
ATOM 5458 O O . THR B 1 313 ? -4.969 2.744 10.867 1 89.81 313 THR B O 1
ATOM 5461 N N . PRO B 1 314 ? -6.332 3.971 9.648 1 92.38 314 PRO B N 1
ATOM 5462 C CA . PRO B 1 314 ? -6.348 2.975 8.57 1 92.38 314 PRO B CA 1
ATOM 5463 C C . PRO B 1 314 ? -4.949 2.617 8.078 1 92.38 314 PRO B C 1
ATOM 5465 O O . PRO B 1 314 ? -4.664 1.445 7.824 1 92.38 314 PRO B O 1
ATOM 5468 N N . HIS B 1 315 ? -4.07 3.607 7.988 1 94.62 315 HIS B N 1
ATOM 5469 C CA . HIS B 1 315 ? -2.709 3.379 7.508 1 94.62 315 HIS B CA 1
ATOM 5470 C C . HIS B 1 315 ? -1.953 2.43 8.43 1 94.62 315 HIS B C 1
ATOM 5472 O O . HIS B 1 315 ? -1.31 1.486 7.965 1 94.62 315 HIS B O 1
ATOM 5478 N N . ARG B 1 316 ? -2.049 2.648 9.68 1 90.12 316 ARG B N 1
ATOM 5479 C CA . ARG B 1 316 ? -1.352 1.811 10.648 1 90.12 316 ARG B CA 1
ATOM 5480 C C . ARG B 1 316 ? -1.815 0.361 10.555 1 90.12 316 ARG B C 1
ATOM 5482 O O . ARG B 1 316 ? -0.998 -0.562 10.594 1 90.12 316 ARG B O 1
ATOM 5489 N N . LEU B 1 317 ? -3.059 0.199 10.461 1 89.44 317 LEU B N 1
ATOM 5490 C CA . LEU B 1 317 ? -3.619 -1.147 10.445 1 89.44 317 LEU B CA 1
ATOM 5491 C C . LEU B 1 317 ? -3.234 -1.879 9.156 1 89.44 317 LEU B C 1
ATOM 5493 O O . LEU B 1 317 ? -3.053 -3.1 9.164 1 89.44 317 LEU B O 1
ATOM 5497 N N . LEU B 1 318 ? -3.076 -1.176 8.07 1 94.5 318 LEU B N 1
ATOM 5498 C CA . LEU B 1 318 ? -2.783 -1.83 6.797 1 94.5 318 LEU B CA 1
ATOM 5499 C C . LEU B 1 318 ? -1.282 -2.023 6.621 1 94.5 318 LEU B C 1
ATOM 5501 O O . LEU B 1 318 ? -0.84 -3.057 6.113 1 94.5 318 LEU B O 1
ATOM 5505 N N . PHE B 1 319 ? -0.465 -1.007 6.988 1 93.88 319 PHE B N 1
ATOM 5506 C CA . PHE B 1 319 ? 0.961 -1.011 6.684 1 93.88 319 PHE B CA 1
ATOM 5507 C C . PHE B 1 319 ? 1.776 -1.404 7.91 1 93.88 319 PHE B C 1
ATOM 5509 O O . PHE B 1 319 ? 2.982 -1.64 7.812 1 93.88 319 PHE B O 1
ATOM 5516 N N . GLY B 1 320 ? 1.199 -1.411 9.109 1 88.12 320 GLY B N 1
ATOM 5517 C CA . GLY B 1 320 ? 1.903 -1.78 10.32 1 88.12 320 GLY B CA 1
ATOM 5518 C C . GLY B 1 320 ? 2.732 -0.648 10.898 1 88.12 320 GLY B C 1
ATOM 5519 O O . GLY B 1 320 ? 3.619 -0.878 11.727 1 88.12 320 GLY B O 1
ATOM 5520 N N . ARG B 1 321 ? 2.469 0.562 10.336 1 87.06 321 ARG B N 1
ATOM 5521 C CA . ARG B 1 321 ? 3.188 1.749 10.781 1 87.06 321 ARG B CA 1
ATOM 5522 C C . ARG B 1 321 ? 2.365 3.012 10.547 1 87.06 321 ARG B C 1
ATOM 5524 O O . ARG B 1 321 ? 1.488 3.031 9.68 1 87.06 321 ARG B O 1
ATOM 5531 N N . GLU B 1 322 ? 2.682 4.047 11.312 1 86.69 322 GLU B N 1
ATOM 5532 C CA . GLU B 1 322 ? 2.027 5.328 11.078 1 86.69 322 GLU B CA 1
ATOM 5533 C C . GLU B 1 322 ? 2.695 6.086 9.93 1 86.69 322 GLU B C 1
ATOM 5535 O O . GLU B 1 322 ? 3.92 6.07 9.805 1 86.69 322 GLU B O 1
ATOM 5540 N N . PRO B 1 323 ? 1.922 6.738 9.18 1 87.69 323 PRO B N 1
ATOM 5541 C CA . PRO B 1 323 ? 2.512 7.535 8.102 1 87.69 323 PRO B CA 1
ATOM 5542 C C . PRO B 1 323 ? 3.076 8.867 8.586 1 87.69 323 PRO B C 1
ATOM 5544 O O . PRO B 1 323 ? 2.607 9.406 9.594 1 87.69 323 PRO B O 1
ATOM 5547 N N . SER B 1 324 ? 4.047 9.312 7.852 1 86.19 324 SER B N 1
ATOM 5548 C CA . SER B 1 324 ? 4.457 10.695 8.062 1 86.19 324 SER B CA 1
ATOM 5549 C C . SER B 1 324 ? 3.436 11.672 7.48 1 86.19 324 SER B C 1
ATOM 5551 O O . SER B 1 324 ? 2.816 11.391 6.453 1 86.19 324 SER B O 1
ATOM 5553 N N . THR B 1 325 ? 3.232 12.727 8.203 1 86.44 325 THR B N 1
ATOM 5554 C CA . THR B 1 325 ? 2.314 13.766 7.754 1 86.44 325 THR B CA 1
ATOM 5555 C C . THR B 1 325 ? 3.027 15.117 7.672 1 86.44 325 THR B C 1
ATOM 5557 O O . THR B 1 325 ? 4.23 15.203 7.922 1 86.44 325 THR B O 1
ATOM 5560 N N . LYS B 1 326 ? 2.275 16.109 7.262 1 88.31 326 LYS B N 1
ATOM 5561 C CA . LYS B 1 326 ? 2.842 17.453 7.16 1 88.31 326 LYS B CA 1
ATOM 5562 C C . LYS B 1 326 ? 3.033 18.078 8.539 1 88.31 326 LYS B C 1
ATOM 5564 O O . LYS B 1 326 ? 3.65 19.141 8.672 1 88.31 326 LYS B O 1
ATOM 5569 N N . LEU B 1 327 ? 2.516 17.438 9.539 1 85.75 327 LEU B N 1
ATOM 5570 C CA . LEU B 1 327 ? 2.805 17.844 10.914 1 85.75 327 LEU B CA 1
ATOM 5571 C C . LEU B 1 327 ? 3.971 17.031 11.484 1 85.75 327 LEU B C 1
ATOM 5573 O O . LEU B 1 327 ? 4.074 15.828 11.242 1 85.75 327 LEU B O 1
ATOM 5577 N N . PRO B 1 328 ? 4.789 17.672 12.172 1 81.06 328 PRO B N 1
ATOM 5578 C CA . PRO B 1 328 ? 5.98 16.984 12.672 1 81.06 328 PRO B CA 1
ATOM 5579 C C . PRO B 1 328 ? 5.656 15.969 13.773 1 81.06 328 PRO B C 1
ATOM 5581 O O . PRO B 1 328 ? 4.645 16.109 14.461 1 81.06 328 PRO B O 1
ATOM 5584 N N . LYS B 1 329 ? 6.473 15 13.828 1 78.62 329 LYS B N 1
ATOM 5585 C CA . LYS B 1 329 ? 6.348 13.969 14.852 1 78.62 329 LYS B CA 1
ATOM 5586 C C . LYS B 1 329 ? 7.707 13.625 15.453 1 78.62 329 LYS B C 1
ATOM 5588 O O . LYS B 1 329 ? 8.734 13.742 14.781 1 78.62 329 LYS B O 1
ATOM 5593 N N . VAL B 1 330 ? 7.625 13.398 16.719 1 71.19 330 VAL B N 1
ATOM 5594 C CA . VAL B 1 330 ? 8.844 12.961 17.391 1 71.19 330 VAL B CA 1
ATOM 5595 C C . VAL B 1 330 ? 8.875 11.438 17.469 1 71.19 330 VAL B C 1
ATOM 5597 O O . VAL B 1 330 ? 7.863 10.805 17.766 1 71.19 330 VAL B O 1
ATOM 5600 N N . GLN B 1 331 ? 9.758 10.828 16.781 1 61.38 331 GLN B N 1
ATOM 5601 C CA . GLN B 1 331 ? 9.914 9.398 16.531 1 61.38 331 GLN B CA 1
ATOM 5602 C C . GLN B 1 331 ? 9.812 8.594 17.828 1 61.38 331 GLN B C 1
ATOM 5604 O O . GLN B 1 331 ? 10.453 8.93 18.828 1 61.38 331 GLN B O 1
ATOM 5609 N N . ARG B 1 332 ? 8.664 7.922 18.094 1 53.66 332 ARG B N 1
ATOM 5610 C CA . ARG B 1 332 ? 8.711 6.895 19.141 1 53.66 332 ARG B CA 1
ATOM 5611 C C . ARG B 1 332 ? 8.898 5.508 18.516 1 53.66 332 ARG B C 1
ATOM 5613 O O . ARG B 1 332 ? 8.531 5.277 17.375 1 53.66 332 ARG B O 1
ATOM 5620 N N . LYS B 1 333 ? 9.32 4.609 19.375 1 50.28 333 LYS B N 1
ATOM 5621 C CA . LYS B 1 333 ? 9.5 3.189 19.078 1 50.28 333 LYS B CA 1
ATOM 5622 C C . LYS B 1 333 ? 8.164 2.521 18.766 1 50.28 333 LYS B C 1
ATOM 5624 O O . LYS B 1 333 ? 7.18 2.717 19.469 1 50.28 333 LYS B O 1
ATOM 5629 N N . ASN B 1 334 ? 7.945 2.18 17.469 1 50.59 334 ASN B N 1
ATOM 5630 C CA . ASN B 1 334 ? 6.762 1.456 17.016 1 50.59 334 ASN B CA 1
ATOM 5631 C C . ASN B 1 334 ? 6.43 0.288 17.938 1 50.59 334 ASN B C 1
ATOM 5633 O O . ASN B 1 334 ? 7.312 -0.485 18.312 1 50.59 334 ASN B O 1
ATOM 5637 N N . THR B 1 335 ? 5.195 0.335 18.547 1 47.72 335 THR B N 1
ATOM 5638 C CA . THR B 1 335 ? 4.711 -0.809 19.312 1 47.72 335 THR B CA 1
ATOM 5639 C C . THR B 1 335 ? 4.574 -2.039 18.422 1 47.72 335 THR B C 1
ATOM 5641 O O . THR B 1 335 ? 4.301 -1.917 17.219 1 47.72 335 THR B O 1
ATOM 5644 N N . GLN B 1 336 ? 4.672 -3.305 18.984 1 52.66 336 GLN B N 1
ATOM 5645 C CA . GLN B 1 336 ? 4.68 -4.59 18.297 1 52.66 336 GLN B CA 1
ATOM 5646 C C . GLN B 1 336 ? 3.309 -4.902 17.688 1 52.66 336 GLN B C 1
ATOM 5648 O O . GLN B 1 336 ? 2.279 -4.629 18.312 1 52.66 336 GLN B O 1
ATOM 5653 N N . ASN B 1 337 ? 3.08 -5.355 16.422 1 56.19 337 ASN B N 1
ATOM 5654 C CA . ASN B 1 337 ? 1.946 -5.652 15.555 1 56.19 337 ASN B CA 1
ATOM 5655 C C . ASN B 1 337 ? 0.956 -6.594 16.234 1 56.19 337 ASN B C 1
ATOM 5657 O O . ASN B 1 337 ? -0.257 -6.453 16.062 1 56.19 337 ASN B O 1
ATOM 5661 N N . SER B 1 338 ? 1.359 -7.57 16.984 1 53.88 338 SER B N 1
ATOM 5662 C CA . SER B 1 338 ? 0.437 -8.57 17.5 1 53.88 338 SER B CA 1
ATOM 5663 C C . SER B 1 338 ? -0.576 -7.945 18.453 1 53.88 338 SER B C 1
ATOM 5665 O O . SER B 1 338 ? -1.761 -8.289 18.422 1 53.88 338 SER B O 1
ATOM 5667 N N . GLU B 1 339 ? -0.263 -7.086 19.328 1 58.34 339 GLU B N 1
ATOM 5668 C CA . GLU B 1 339 ? -1.15 -6.43 20.281 1 58.34 339 GLU B CA 1
ATOM 5669 C C . GLU B 1 339 ? -2.137 -5.504 19.578 1 58.34 339 GLU B C 1
ATOM 5671 O O . GLU B 1 339 ? -3.281 -5.359 20 1 58.34 339 GLU B O 1
ATOM 5676 N N . ILE B 1 340 ? -1.926 -5.18 18.531 1 60.38 340 ILE B N 1
ATOM 5677 C CA . ILE B 1 340 ? -2.75 -4.219 17.812 1 60.38 340 ILE B CA 1
ATOM 5678 C C . ILE B 1 340 ? -3.971 -4.926 17.219 1 60.38 340 ILE B C 1
ATOM 5680 O O . ILE B 1 340 ? -5.09 -4.41 17.297 1 60.38 340 ILE B O 1
ATOM 5684 N N . THR B 1 341 ? -3.773 -6.121 16.75 1 57.41 341 THR B N 1
ATOM 5685 C CA . THR B 1 341 ? -4.879 -6.844 16.141 1 57.41 341 THR B CA 1
ATOM 5686 C C . THR B 1 341 ? -6.004 -7.074 17.141 1 57.41 341 THR B C 1
ATOM 5688 O O . THR B 1 341 ? -7.18 -6.887 16.812 1 57.41 341 THR B O 1
ATOM 5691 N N . GLU B 1 342 ? -5.629 -7.484 18.281 1 60.88 342 GLU B N 1
ATOM 5692 C CA . GLU B 1 342 ? -6.641 -7.73 19.312 1 60.88 342 GLU B CA 1
ATOM 5693 C C . GLU B 1 342 ? -7.359 -6.441 19.688 1 60.88 342 GLU B C 1
ATOM 5695 O O . GLU B 1 342 ? -8.586 -6.434 19.844 1 60.88 342 GLU B O 1
ATOM 5700 N N . LYS B 1 343 ? -6.754 -5.445 19.844 1 65.5 343 LYS B N 1
ATOM 5701 C CA . LYS B 1 343 ? -7.344 -4.164 20.219 1 65.5 343 LYS B CA 1
ATOM 5702 C C . LYS B 1 343 ? -8.266 -3.648 19.109 1 65.5 343 LYS B C 1
ATOM 5704 O O . LYS B 1 343 ? -9.344 -3.123 19.406 1 65.5 343 LYS B O 1
ATOM 5709 N N . VAL B 1 344 ? -7.914 -3.879 18 1 57.59 344 VAL B N 1
ATOM 5710 C CA . VAL B 1 344 ? -8.727 -3.447 16.859 1 57.59 344 VAL B CA 1
ATOM 5711 C C . VAL B 1 344 ? -10.062 -4.188 16.875 1 57.59 344 VAL B C 1
ATOM 5713 O O . VAL B 1 344 ? -11.117 -3.586 16.641 1 57.59 344 VAL B O 1
ATOM 5716 N N . ARG B 1 345 ? -9.984 -5.395 17.094 1 59.41 345 ARG B N 1
ATOM 5717 C CA . ARG B 1 345 ? -11.195 -6.211 17.125 1 59.41 345 ARG B CA 1
ATOM 5718 C C . ARG B 1 345 ? -12.133 -5.746 18.234 1 59.41 345 ARG B C 1
ATOM 5720 O O . ARG B 1 345 ? -13.336 -5.602 18.016 1 59.41 345 ARG B O 1
ATOM 5727 N N . GLN B 1 346 ? -11.547 -5.547 19.328 1 67.69 346 GLN B N 1
ATOM 5728 C CA . GLN B 1 346 ? -12.336 -5.074 20.453 1 67.69 346 GLN B CA 1
ATOM 5729 C C . GLN B 1 346 ? -12.977 -3.725 20.156 1 67.69 346 GLN B C 1
ATOM 5731 O O . GLN B 1 346 ? -14.172 -3.529 20.406 1 67.69 346 GLN B O 1
ATOM 5736 N N . ASN B 1 347 ? -12.266 -2.879 19.703 1 63.5 347 ASN B N 1
ATOM 5737 C CA . ASN B 1 347 ? -12.75 -1.543 19.375 1 63.5 347 ASN B CA 1
ATOM 5738 C C . ASN B 1 347 ? -13.852 -1.586 18.312 1 63.5 347 ASN B C 1
ATOM 5740 O O . ASN B 1 347 ? -14.844 -0.866 18.422 1 63.5 347 ASN B O 1
ATOM 5744 N N . ASP B 1 348 ? -13.617 -2.35 17.297 1 59.84 348 ASP B N 1
ATOM 5745 C CA . ASP B 1 348 ? -14.602 -2.486 16.234 1 59.84 348 ASP B CA 1
ATOM 5746 C C . ASP B 1 348 ? -15.914 -3.057 16.766 1 59.84 348 ASP B C 1
ATOM 5748 O O . ASP B 1 348 ? -17 -2.574 16.406 1 59.84 348 ASP B O 1
ATOM 5752 N N . GLU B 1 349 ? -15.781 -4.098 17.531 1 63.31 349 GLU B N 1
ATOM 5753 C CA . GLU B 1 349 ? -16.953 -4.719 18.141 1 63.31 349 GLU B CA 1
ATOM 5754 C C . GLU B 1 349 ? -17.734 -3.717 18.984 1 63.31 349 GLU B C 1
ATOM 5756 O O . GLU B 1 349 ? -18.953 -3.662 18.922 1 63.31 349 GLU B O 1
ATOM 5761 N N . GLN B 1 350 ? -17 -2.986 19.797 1 67.5 350 GLN B N 1
ATOM 5762 C CA . GLN B 1 350 ? -17.641 -1.986 20.641 1 67.5 350 GLN B CA 1
ATOM 5763 C C . GLN B 1 350 ? -18.328 -0.914 19.812 1 67.5 350 GLN B C 1
ATOM 5765 O O . GLN B 1 350 ? -19.453 -0.506 20.125 1 67.5 350 GLN B O 1
ATOM 5770 N N . SER B 1 351 ? -17.688 -0.517 18.859 1 62.56 351 SER B N 1
ATOM 5771 C CA . SER B 1 351 ? -18.25 0.501 17.969 1 62.56 351 SER B CA 1
ATOM 5772 C C . SER B 1 351 ? -19.516 -0.005 17.281 1 62.56 351 SER B C 1
ATOM 5774 O O . SER B 1 351 ? -20.516 0.713 17.188 1 62.56 351 SER B O 1
ATOM 5776 N N . LYS B 1 352 ? -19.406 -1.175 16.781 1 59.59 352 LYS B N 1
ATOM 5777 C CA . LYS B 1 352 ? -20.562 -1.78 16.109 1 59.59 352 LYS B CA 1
ATOM 5778 C C . LYS B 1 352 ? -21.734 -1.944 17.078 1 59.59 352 LYS B C 1
ATOM 5780 O O . LYS B 1 352 ? -22.891 -1.729 16.703 1 59.59 352 LYS B O 1
ATOM 5785 N N . ALA B 1 353 ? -21.422 -2.387 18.234 1 61.34 353 ALA B N 1
ATOM 5786 C CA . ALA B 1 353 ? -22.453 -2.525 19.266 1 61.34 353 ALA B CA 1
ATOM 5787 C C . ALA B 1 353 ? -23.125 -1.19 19.531 1 61.34 353 ALA B C 1
ATOM 5789 O O . ALA B 1 353 ? -24.359 -1.125 19.641 1 61.34 353 ALA B O 1
ATOM 5790 N N . LYS B 1 354 ? -22.359 -0.164 19.641 1 60.28 354 LYS B N 1
ATOM 5791 C CA . LYS B 1 354 ? -22.906 1.17 19.859 1 60.28 354 LYS B CA 1
ATOM 5792 C C . LYS B 1 354 ? -23.781 1.61 18.688 1 60.28 354 LYS B C 1
ATOM 5794 O O . LYS B 1 354 ? -24.844 2.18 18.891 1 60.28 354 LYS B O 1
ATOM 5799 N N . MET B 1 355 ? -23.25 1.322 17.578 1 56.75 355 MET B N 1
ATOM 5800 C CA . MET B 1 355 ? -23.984 1.697 16.375 1 56.75 355 MET B CA 1
ATOM 5801 C C . MET B 1 355 ? -25.312 0.936 16.281 1 56.75 355 MET B C 1
ATOM 5803 O O . MET B 1 355 ? -26.328 1.508 15.922 1 56.75 355 MET B O 1
ATOM 5807 N N . LYS B 1 356 ? -25.266 -0.316 16.562 1 56 356 LYS B N 1
ATOM 5808 C CA . LYS B 1 356 ? -26.469 -1.142 16.562 1 56 356 LYS B CA 1
ATOM 5809 C C . LYS B 1 356 ? -27.484 -0.618 17.578 1 56 356 LYS B C 1
ATOM 5811 O O . LYS B 1 356 ? -28.672 -0.516 17.266 1 56 356 LYS B O 1
ATOM 5816 N N . ASN B 1 357 ? -27.016 -0.351 18.703 1 56.66 357 ASN B N 1
ATOM 5817 C CA . ASN B 1 357 ? -27.875 0.172 19.75 1 56.66 357 ASN B CA 1
ATOM 5818 C C . ASN B 1 357 ? -28.547 1.481 19.328 1 56.66 357 ASN B C 1
ATOM 5820 O O . ASN B 1 357 ? -29.734 1.689 19.578 1 56.66 357 ASN B O 1
ATOM 5824 N N . ALA B 1 358 ? -27.75 2.264 18.719 1 54.91 358 ALA B N 1
ATOM 5825 C CA . ALA B 1 358 ? -28.281 3.547 18.266 1 54.91 358 ALA B CA 1
ATOM 5826 C C . ALA B 1 358 ? -29.312 3.35 17.156 1 54.91 358 ALA B C 1
ATOM 5828 O O . ALA B 1 358 ? -30.328 4.035 17.109 1 54.91 358 ALA B O 1
ATOM 5829 N N . ALA B 1 359 ? -29 2.439 16.297 1 52.72 359 ALA B N 1
ATOM 5830 C CA . ALA B 1 359 ? -29.922 2.121 15.227 1 52.72 359 ALA B CA 1
ATOM 5831 C C . ALA B 1 359 ? -31.219 1.526 15.773 1 52.72 359 ALA B C 1
ATOM 5833 O O . ALA B 1 359 ? -32.312 1.864 15.305 1 52.72 359 ALA B O 1
ATOM 5834 N N . ASP B 1 360 ? -31.156 0.667 16.688 1 54.28 360 ASP B N 1
ATOM 5835 C CA . ASP B 1 360 ? -32.312 0.05 17.344 1 54.28 360 ASP B CA 1
ATOM 5836 C C . ASP B 1 360 ? -33.156 1.096 18.062 1 54.28 360 ASP B C 1
ATOM 5838 O O . ASP B 1 360 ? -34.406 1.042 18 1 54.28 360 ASP B O 1
ATOM 5842 N N . LYS B 1 361 ? -32.531 1.993 18.656 1 51.5 361 LYS B N 1
ATOM 5843 C CA . LYS B 1 361 ? -33.25 3.07 19.344 1 51.5 361 LYS B CA 1
ATOM 5844 C C . LYS B 1 361 ? -34 3.959 18.359 1 51.5 361 LYS B C 1
ATOM 5846 O O . LYS B 1 361 ? -35.125 4.383 18.625 1 51.5 361 LYS B O 1
ATOM 5851 N N . ARG B 1 362 ? -33.375 4.137 17.328 1 50.28 362 ARG B N 1
ATOM 5852 C CA . ARG B 1 362 ? -34.031 4.949 16.297 1 50.28 362 ARG B CA 1
ATOM 5853 C C . ARG B 1 362 ? -35.188 4.211 15.688 1 50.28 362 ARG B C 1
ATOM 5855 O O . ARG B 1 362 ? -36.219 4.828 15.352 1 50.28 362 ARG B O 1
ATOM 5862 N N . ASN B 1 363 ? -34.969 2.951 15.492 1 48.75 363 ASN B N 1
ATOM 5863 C CA . ASN B 1 363 ? -36.062 2.139 14.945 1 48.75 363 ASN B CA 1
ATOM 5864 C C . ASN B 1 363 ? -37.219 1.989 15.945 1 48.75 363 ASN B C 1
ATOM 5866 O O . ASN B 1 363 ? -38.375 1.903 15.547 1 48.75 363 ASN B O 1
ATOM 5870 N N . HIS B 1 364 ? -36.969 1.891 17.125 1 45.88 364 HIS B N 1
ATOM 5871 C CA . HIS B 1 364 ? -38 1.794 18.125 1 45.88 364 HIS B CA 1
ATOM 5872 C C . HIS B 1 364 ? -38.656 3.154 18.391 1 45.88 364 HIS B C 1
ATOM 5874 O O . HIS B 1 364 ? -39.75 3.236 18.969 1 45.88 364 HIS B O 1
ATOM 5880 N N . ALA B 1 365 ? -37.969 4.137 18.234 1 41.84 365 ALA B N 1
ATOM 5881 C CA . ALA B 1 365 ? -38.562 5.461 18.406 1 41.84 365 ALA B CA 1
ATOM 5882 C C . ALA B 1 365 ? -39.438 5.816 17.219 1 41.84 365 ALA B C 1
ATOM 5884 O O . ALA B 1 365 ? -40.188 6.797 17.266 1 41.84 365 ALA B O 1
ATOM 5885 N N . SER B 1 366 ? -39.312 5.133 16.188 1 36.09 366 SER B N 1
ATOM 5886 C CA . SER B 1 366 ? -40.312 5.363 15.164 1 36.09 366 SER B CA 1
ATOM 5887 C C . SER B 1 366 ? -41.531 4.445 15.359 1 36.09 366 SER B C 1
ATOM 5889 O O . SER B 1 366 ? -41.375 3.293 15.758 1 36.09 366 SER B O 1
#